Protein AF-A0A0F9CDA1-F1 (afdb_monomer)

Nearest PDB structures (foldseek):
  5jca-assembly1_L  TM=2.915E-01  e=9.516E-07  Pyrococcus furiosus
  4ylf-assembly1_B  TM=3.121E-01  e=6.272E-06  Thermotoga maritima MSB8
  6s6s-assembly1_F  TM=2.976E-01  e=9.499E-05  Azospirillum brasilense
  1vcn-assembly1_A  TM=3.111E-01  e=2.720E-02  Thermus thermophilus
  7yy0-assembly1_C  TM=2.477E-01  e=1.947E+00  Mycobacteroides abscessus

Organism: NCBI:txid412755

Structure (mmCIF, N/CA/C/O backbone):
data_AF-A0A0F9CDA1-F1
#
_entry.id   AF-A0A0F9CDA1-F1
#
loop_
_atom_site.group_PDB
_atom_site.id
_atom_site.type_symbol
_atom_site.label_atom_id
_atom_site.label_alt_id
_atom_site.label_comp_id
_atom_site.label_asym_id
_atom_site.label_entity_id
_atom_site.label_seq_id
_atom_site.pdbx_PDB_ins_code
_atom_site.Cartn_x
_atom_site.Cartn_y
_atom_site.Cartn_z
_atom_site.occupancy
_atom_site.B_iso_or_equiv
_atom_site.auth_seq_id
_atom_site.auth_comp_id
_atom_site.auth_asym_id
_atom_site.auth_atom_id
_atom_site.pdbx_PDB_model_num
ATOM 1 N N . GLY A 1 1 ? 13.266 -6.420 -41.574 1.00 33.16 1 GLY A N 1
ATOM 2 C CA . GLY A 1 1 ? 14.657 -6.077 -41.917 1.00 33.16 1 GLY A CA 1
ATOM 3 C C . GLY A 1 1 ? 14.893 -4.620 -41.593 1.00 33.16 1 GLY A C 1
ATOM 4 O O . GLY A 1 1 ? 14.041 -3.805 -41.916 1.00 33.16 1 GLY A O 1
ATOM 5 N N . TYR A 1 2 ? 15.987 -4.328 -40.893 1.00 44.19 2 TYR A N 1
ATOM 6 C CA . TYR A 1 2 ? 16.403 -2.992 -40.467 1.00 44.19 2 TYR A CA 1
ATOM 7 C C . TYR A 1 2 ? 17.194 -2.333 -41.605 1.00 44.19 2 TYR A C 1
ATOM 9 O O . TYR A 1 2 ? 18.267 -2.819 -41.947 1.00 44.19 2 TYR A O 1
ATOM 17 N N . THR A 1 3 ? 16.694 -1.250 -42.197 1.00 41.91 3 THR A N 1
ATOM 18 C CA . THR A 1 3 ? 17.468 -0.423 -43.139 1.00 41.91 3 THR A CA 1
ATOM 19 C C . THR A 1 3 ? 17.276 1.051 -42.807 1.00 41.91 3 THR A C 1
ATOM 21 O O . THR A 1 3 ? 16.200 1.461 -42.377 1.00 41.91 3 THR A O 1
ATOM 24 N N . ALA A 1 4 ? 18.318 1.860 -43.019 1.00 46.91 4 ALA A N 1
ATOM 25 C CA . ALA A 1 4 ? 18.299 3.307 -42.779 1.00 46.91 4 ALA A CA 1
ATOM 26 C C . ALA A 1 4 ? 17.269 4.066 -43.645 1.00 46.91 4 ALA A C 1
ATOM 28 O O . ALA A 1 4 ? 16.952 5.216 -43.357 1.00 46.91 4 ALA A O 1
ATOM 29 N N . SER A 1 5 ? 16.742 3.422 -44.694 1.00 48.84 5 SER A N 1
ATOM 30 C CA . SER A 1 5 ? 15.744 3.968 -45.616 1.00 48.84 5 SER A CA 1
ATOM 31 C C . SER A 1 5 ? 14.290 3.709 -45.202 1.00 48.84 5 SER A C 1
ATOM 33 O O . SER A 1 5 ? 13.392 4.363 -45.729 1.00 48.84 5 SER A O 1
ATOM 35 N N . ALA A 1 6 ? 14.028 2.791 -44.264 1.00 57.06 6 ALA A N 1
ATOM 36 C CA . ALA A 1 6 ? 12.688 2.565 -43.730 1.00 57.06 6 ALA A CA 1
ATOM 37 C C . ALA A 1 6 ? 12.462 3.477 -42.515 1.00 57.06 6 ALA A C 1
ATOM 39 O O . ALA A 1 6 ? 13.210 3.430 -41.538 1.00 57.06 6 ALA A O 1
ATOM 40 N N . GLY A 1 7 ? 11.429 4.323 -42.563 1.00 64.00 7 GLY A N 1
ATOM 41 C CA . GLY A 1 7 ? 11.065 5.179 -41.432 1.00 64.00 7 GLY A CA 1
ATOM 42 C C . GLY A 1 7 ? 10.841 4.362 -40.151 1.00 64.00 7 GLY A C 1
ATOM 43 O O . GLY A 1 7 ? 10.319 3.248 -40.192 1.00 64.00 7 GLY A O 1
ATOM 44 N N . SER A 1 8 ? 11.239 4.903 -38.997 1.00 73.75 8 SER A N 1
ATOM 45 C CA . SER A 1 8 ? 11.035 4.232 -37.708 1.00 73.75 8 SER A CA 1
ATOM 46 C C . SER A 1 8 ? 9.539 4.022 -37.432 1.00 73.75 8 SER A C 1
ATOM 48 O O . SER A 1 8 ? 8.748 4.958 -37.555 1.00 73.75 8 SER A O 1
ATOM 50 N N . THR A 1 9 ? 9.149 2.812 -37.025 1.00 84.50 9 THR A N 1
ATOM 51 C CA . THR A 1 9 ? 7.767 2.480 -36.632 1.00 84.50 9 THR A CA 1
ATOM 52 C C . THR A 1 9 ? 7.665 2.251 -35.119 1.00 84.50 9 THR A C 1
ATOM 54 O O . THR A 1 9 ? 8.679 1.936 -34.488 1.00 84.50 9 THR A O 1
ATOM 57 N N . PRO A 1 10 ? 6.465 2.364 -34.514 1.00 86.94 10 PRO A N 1
ATOM 58 C CA . PRO A 1 10 ? 6.259 2.055 -33.097 1.00 86.94 10 PRO A CA 1
ATOM 59 C C . PRO A 1 10 ? 6.749 0.659 -32.692 1.00 86.94 10 PRO A C 1
ATOM 61 O O . PRO A 1 10 ? 7.450 0.548 -31.692 1.00 86.94 10 PRO A O 1
ATOM 64 N N . ASN A 1 11 ? 6.494 -0.368 -33.513 1.00 85.44 11 ASN A N 1
ATOM 65 C CA . ASN A 1 11 ? 6.950 -1.747 -33.268 1.00 85.44 11 ASN A CA 1
ATOM 66 C C . ASN A 1 11 ? 8.482 -1.843 -33.187 1.00 85.44 11 ASN A C 1
ATOM 68 O O . ASN A 1 11 ? 9.038 -2.504 -32.309 1.00 85.44 11 ASN A O 1
ATOM 72 N N . MET A 1 12 ? 9.184 -1.161 -34.098 1.00 84.88 12 MET A N 1
ATOM 73 C CA . MET A 1 12 ? 10.650 -1.164 -34.109 1.00 84.88 12 MET A CA 1
ATOM 74 C C . MET A 1 12 ? 11.224 -0.343 -32.951 1.00 84.88 12 MET A C 1
ATOM 76 O O . MET A 1 12 ? 12.244 -0.723 -32.378 1.00 84.88 12 MET A O 1
ATOM 80 N N . ALA A 1 13 ? 10.557 0.751 -32.574 1.00 89.12 13 ALA A N 1
ATOM 81 C CA . ALA A 1 13 ? 10.950 1.561 -31.429 1.00 89.12 13 ALA A CA 1
ATOM 82 C C . ALA A 1 13 ? 10.825 0.783 -30.112 1.00 89.12 13 ALA A C 1
ATOM 84 O O . ALA A 1 13 ? 11.759 0.812 -29.314 1.00 89.12 13 ALA A O 1
ATOM 85 N N . THR A 1 14 ? 9.735 0.035 -29.900 1.00 91.25 14 THR A N 1
ATOM 86 C CA . THR A 1 14 ? 9.563 -0.797 -28.697 1.00 91.25 14 THR A CA 1
ATOM 87 C C . THR A 1 14 ? 10.606 -1.912 -28.608 1.00 91.25 14 THR A C 1
ATOM 89 O O . THR A 1 14 ? 11.175 -2.138 -27.543 1.00 91.25 14 THR A O 1
ATOM 92 N N . ALA A 1 15 ? 10.938 -2.566 -29.728 1.00 88.06 15 ALA A N 1
ATOM 93 C CA . ALA A 1 15 ? 11.994 -3.581 -29.758 1.00 88.06 15 ALA A CA 1
ATOM 94 C C . ALA A 1 15 ? 13.386 -2.984 -29.464 1.00 88.06 15 ALA A C 1
ATOM 96 O O . ALA A 1 15 ? 14.161 -3.544 -28.684 1.00 88.06 15 ALA A O 1
ATOM 97 N N . GLY A 1 16 ? 13.694 -1.822 -30.052 1.00 91.56 16 GLY A N 1
ATOM 98 C CA . GLY A 1 16 ? 14.939 -1.097 -29.792 1.00 91.56 16 GLY A CA 1
ATOM 99 C C . GLY A 1 16 ? 15.058 -0.641 -28.336 1.00 91.56 16 GLY A C 1
ATOM 100 O O . GLY A 1 16 ? 16.105 -0.819 -27.722 1.00 91.56 16 GLY A O 1
ATOM 101 N N . LEU A 1 17 ? 13.975 -0.125 -27.751 1.00 93.69 17 LEU A N 1
ATOM 102 C CA . LEU A 1 17 ? 13.927 0.281 -26.345 1.00 93.69 17 LEU A CA 1
ATOM 103 C C . LEU A 1 17 ? 14.134 -0.897 -25.394 1.00 93.69 17 LEU A C 1
ATOM 105 O O . LEU A 1 17 ? 14.970 -0.803 -24.498 1.00 93.69 17 LEU A O 1
ATOM 109 N N . ALA A 1 18 ? 13.432 -2.013 -25.609 1.00 91.44 18 ALA A N 1
ATOM 110 C CA . ALA A 1 18 ? 13.634 -3.229 -24.823 1.00 91.44 18 ALA A CA 1
ATOM 111 C C . ALA A 1 18 ? 15.099 -3.700 -24.891 1.00 91.44 18 ALA A C 1
ATOM 113 O O . ALA A 1 18 ? 15.697 -4.017 -23.863 1.00 91.44 18 ALA A O 1
ATOM 114 N N . SER A 1 19 ? 15.708 -3.650 -26.080 1.00 92.31 19 SER A N 1
ATOM 115 C CA . SER A 1 19 ? 17.124 -3.989 -26.273 1.00 92.31 19 SER A CA 1
ATOM 116 C C . SER A 1 19 ? 18.056 -3.039 -25.516 1.00 92.31 19 SER A C 1
ATOM 118 O O . SER A 1 19 ? 18.993 -3.492 -24.868 1.00 92.31 19 SER A O 1
ATOM 120 N N . LEU A 1 20 ? 17.791 -1.728 -25.530 1.00 94.81 20 LEU A N 1
ATOM 121 C CA . LEU A 1 20 ? 18.588 -0.750 -24.784 1.00 94.81 20 LEU A CA 1
ATOM 122 C C . LEU A 1 20 ? 18.490 -0.947 -23.266 1.00 94.81 20 LEU A C 1
ATOM 124 O O . LEU A 1 20 ? 19.499 -0.802 -22.581 1.00 94.81 20 LEU A O 1
ATOM 128 N N . PHE A 1 21 ? 17.318 -1.313 -22.735 1.00 94.56 21 PHE A N 1
ATOM 129 C CA . PHE A 1 21 ? 17.188 -1.678 -21.320 1.00 94.56 21 PHE A CA 1
ATOM 130 C C . PHE A 1 21 ? 18.004 -2.929 -20.978 1.00 94.56 21 PHE A C 1
ATOM 132 O O . PHE A 1 21 ? 18.680 -2.941 -19.954 1.00 94.56 21 PHE A O 1
ATOM 139 N N . LEU A 1 22 ? 17.998 -3.949 -21.841 1.00 91.38 22 LEU A N 1
ATOM 140 C CA . LEU A 1 22 ? 18.819 -5.151 -21.654 1.00 91.38 22 LEU A CA 1
ATOM 141 C C . LEU A 1 22 ? 20.319 -4.841 -21.704 1.00 91.38 22 LEU A C 1
ATOM 143 O O . LEU A 1 22 ? 21.075 -5.341 -20.872 1.00 91.38 22 LEU A O 1
ATOM 147 N N . VAL A 1 23 ? 20.751 -3.995 -22.645 1.00 91.56 23 VAL A N 1
ATOM 148 C CA . VAL A 1 23 ? 22.141 -3.518 -22.730 1.00 91.56 23 VAL A CA 1
ATOM 149 C C . VAL A 1 23 ? 22.513 -2.763 -21.459 1.00 91.56 23 VAL A C 1
ATOM 151 O O . VAL A 1 23 ? 23.553 -3.046 -20.869 1.00 91.56 23 VAL A O 1
ATOM 154 N N . PHE A 1 24 ? 21.653 -1.857 -20.989 1.00 94.69 24 PHE A N 1
ATOM 155 C CA . PHE A 1 24 ? 21.899 -1.128 -19.750 1.00 94.69 24 PHE A CA 1
ATOM 156 C C . PHE A 1 24 ? 22.037 -2.078 -18.554 1.00 94.69 24 PHE A C 1
ATOM 158 O O . PHE A 1 24 ? 23.014 -1.991 -17.814 1.00 94.69 24 PHE A O 1
ATOM 165 N N . ASP A 1 25 ? 21.101 -3.016 -18.395 1.00 91.56 25 ASP A N 1
ATOM 166 C CA . ASP A 1 25 ? 21.119 -3.998 -17.306 1.00 91.56 25 ASP A CA 1
ATOM 167 C C . ASP A 1 25 ? 22.386 -4.874 -17.366 1.00 91.56 25 ASP A C 1
ATOM 169 O O . ASP A 1 25 ? 22.995 -5.152 -16.336 1.00 91.56 25 ASP A O 1
ATOM 173 N N . SER A 1 26 ? 22.842 -5.249 -18.566 1.00 89.94 26 SER A N 1
ATOM 174 C CA . SER A 1 26 ? 24.009 -6.125 -18.752 1.00 89.94 26 SER A CA 1
ATOM 175 C C . SER A 1 26 ? 25.349 -5.418 -18.517 1.00 89.94 26 SER A C 1
ATOM 177 O O . SER A 1 26 ? 26.245 -5.990 -17.895 1.00 89.94 26 SER A O 1
ATOM 179 N N . TYR A 1 27 ? 25.504 -4.182 -19.006 1.00 90.50 27 TYR A N 1
ATOM 180 C CA . TYR A 1 27 ? 26.777 -3.446 -18.963 1.00 90.50 27 TYR A CA 1
ATOM 181 C C . TYR A 1 27 ? 26.904 -2.509 -17.758 1.00 90.50 27 TYR A C 1
ATOM 183 O O . TYR A 1 27 ? 28.008 -2.297 -17.260 1.00 90.50 27 TYR A O 1
ATOM 191 N N . HIS A 1 28 ? 25.792 -1.960 -17.268 1.00 91.69 28 HIS A N 1
ATOM 192 C CA . HIS A 1 28 ? 25.774 -0.972 -16.184 1.00 91.69 28 HIS A CA 1
ATOM 193 C C . HIS A 1 28 ? 25.070 -1.477 -14.918 1.00 91.69 28 HIS A C 1
ATOM 195 O O . HIS A 1 28 ? 25.101 -0.806 -13.888 1.00 91.69 28 HIS A O 1
ATOM 201 N N . GLY A 1 29 ? 24.513 -2.692 -14.942 1.00 85.88 29 GLY A N 1
ATOM 202 C CA . GLY A 1 29 ? 23.940 -3.361 -13.772 1.00 85.88 29 GLY A CA 1
ATOM 203 C C . GLY A 1 29 ? 24.966 -3.881 -12.760 1.00 85.88 29 GLY A C 1
ATOM 204 O O . GLY A 1 29 ? 24.578 -4.557 -11.825 1.00 85.88 29 GLY A O 1
ATOM 205 N N . LYS A 1 30 ? 26.267 -3.598 -12.920 1.00 89.00 30 LYS A N 1
ATOM 206 C CA . LYS A 1 30 ? 27.320 -3.897 -11.920 1.00 89.00 30 LYS A CA 1
ATOM 207 C C . LYS A 1 30 ? 27.818 -2.654 -11.178 1.00 89.00 30 LYS A C 1
ATOM 209 O O . LYS A 1 30 ? 28.741 -2.737 -10.372 1.00 89.00 30 LYS A O 1
ATOM 214 N N . THR A 1 31 ? 27.221 -1.501 -11.459 1.00 93.69 31 THR A N 1
ATOM 215 C CA . THR A 1 31 ? 27.533 -0.217 -10.832 1.00 93.69 31 THR A CA 1
ATOM 216 C C . THR A 1 31 ? 26.305 0.262 -10.075 1.00 93.69 31 THR A C 1
ATOM 218 O O . THR A 1 31 ? 25.185 0.038 -10.520 1.00 93.69 31 THR A O 1
ATOM 221 N N . SER A 1 32 ? 26.507 0.944 -8.952 1.00 96.19 32 SER A N 1
ATOM 222 C CA . SER A 1 32 ? 25.470 1.702 -8.254 1.00 96.19 32 SER A CA 1
ATOM 223 C C . SER A 1 32 ? 25.913 3.146 -8.075 1.00 96.19 32 SER A C 1
ATOM 225 O O . SER A 1 32 ? 27.103 3.455 -8.171 1.00 96.19 32 SER A O 1
ATOM 227 N N . TYR A 1 33 ? 24.973 4.026 -7.742 1.00 96.81 33 TYR A N 1
ATOM 228 C CA . TYR A 1 33 ? 25.327 5.338 -7.219 1.00 96.81 33 TYR A CA 1
ATOM 229 C C . TYR A 1 33 ? 26.223 5.198 -5.978 1.00 96.81 33 TYR A C 1
ATOM 231 O O . TYR A 1 33 ? 26.053 4.269 -5.178 1.00 96.81 33 TYR A O 1
ATOM 239 N N . ARG A 1 34 ? 27.159 6.132 -5.824 1.00 96.75 34 ARG A N 1
ATOM 240 C CA . ARG A 1 34 ? 27.966 6.346 -4.623 1.00 96.75 34 ARG A CA 1
ATOM 241 C C . ARG A 1 34 ? 28.152 7.841 -4.413 1.00 96.75 34 ARG A C 1
ATOM 243 O O . ARG A 1 34 ? 28.199 8.592 -5.386 1.00 96.75 34 ARG A O 1
ATOM 250 N N . ALA A 1 35 ? 28.278 8.281 -3.167 1.00 94.81 35 ALA A N 1
ATOM 251 C CA . ALA A 1 35 ? 28.477 9.693 -2.851 1.00 94.81 35 ALA A CA 1
ATOM 252 C C . ALA A 1 35 ? 29.807 10.242 -3.403 1.00 94.81 35 ALA A C 1
ATOM 254 O O . ALA A 1 35 ? 29.880 11.417 -3.762 1.00 94.81 35 ALA A O 1
ATOM 255 N N . ASP A 1 36 ? 30.835 9.395 -3.507 1.00 95.06 36 ASP A N 1
ATOM 256 C CA . ASP A 1 36 ? 32.132 9.719 -4.116 1.00 95.06 36 ASP A CA 1
ATOM 257 C C . ASP A 1 36 ? 32.114 9.675 -5.658 1.00 95.06 36 ASP A C 1
ATOM 259 O O . ASP A 1 36 ? 32.960 10.289 -6.306 1.00 95.06 36 ASP A O 1
ATOM 263 N N . ASN A 1 37 ? 31.104 9.033 -6.253 1.00 93.44 37 ASN A N 1
ATOM 264 C CA . ASN A 1 37 ? 30.836 9.024 -7.687 1.00 93.44 37 ASN A CA 1
ATOM 265 C C . ASN A 1 37 ? 29.373 9.405 -7.990 1.00 93.44 37 ASN A C 1
ATOM 267 O O . ASN A 1 37 ? 28.585 8.591 -8.491 1.00 93.44 37 ASN A O 1
ATOM 271 N N . PRO A 1 38 ? 28.982 10.671 -7.750 1.00 90.25 38 PRO A N 1
ATOM 272 C CA . PRO A 1 38 ? 27.595 11.102 -7.901 1.00 90.25 38 PRO A CA 1
ATOM 273 C C . PRO A 1 38 ? 27.141 11.174 -9.365 1.00 90.25 38 PRO A C 1
ATOM 275 O O . PRO A 1 38 ? 25.974 11.443 -9.646 1.00 90.25 38 PRO A O 1
ATOM 278 N N . ARG A 1 39 ? 28.061 10.964 -10.317 1.00 89.56 39 ARG A N 1
ATOM 279 C CA . ARG A 1 39 ? 27.800 11.024 -11.759 1.00 89.56 39 ARG A CA 1
ATOM 280 C C . ARG A 1 39 ? 27.731 9.653 -12.435 1.00 89.56 39 ARG A C 1
ATOM 282 O O . ARG A 1 39 ? 27.678 9.608 -13.665 1.00 89.56 39 ARG A O 1
ATOM 289 N N . ALA A 1 40 ? 27.667 8.571 -11.650 1.00 89.69 40 ALA A N 1
ATOM 290 C CA . ALA A 1 40 ? 27.665 7.180 -12.117 1.00 89.69 40 ALA A CA 1
ATOM 291 C C . ALA A 1 40 ? 26.710 6.904 -13.296 1.00 89.69 40 ALA A C 1
ATOM 293 O O . ALA A 1 40 ? 27.055 6.146 -14.197 1.00 89.69 40 ALA A O 1
ATOM 294 N N . PHE A 1 41 ? 25.541 7.557 -13.327 1.00 94.12 41 PHE A N 1
ATOM 295 C CA . PHE A 1 41 ? 24.542 7.399 -14.396 1.00 94.12 41 PHE A CA 1
ATOM 296 C C . PHE A 1 41 ? 24.189 8.700 -15.128 1.00 94.12 41 PHE A C 1
ATOM 298 O O . PHE A 1 41 ? 23.260 8.727 -15.931 1.00 94.12 41 PHE A O 1
ATOM 305 N N . THR A 1 42 ? 24.904 9.794 -14.855 1.00 91.69 42 THR A N 1
ATOM 306 C CA . THR A 1 42 ? 24.665 11.104 -15.492 1.00 91.69 42 THR A CA 1
ATOM 307 C C . THR A 1 42 ? 25.817 11.565 -16.377 1.00 91.69 42 THR A C 1
ATOM 309 O O . THR A 1 42 ? 25.685 12.569 -17.073 1.00 91.69 42 THR A O 1
ATOM 312 N N . THR A 1 43 ? 26.917 10.808 -16.422 1.00 90.88 43 THR A N 1
ATOM 313 C CA . THR A 1 43 ? 28.014 10.988 -17.384 1.00 90.88 43 THR A CA 1
ATOM 314 C C . THR A 1 43 ? 28.464 9.655 -17.993 1.00 90.88 43 THR A C 1
ATOM 316 O O . THR A 1 43 ? 28.055 8.592 -17.528 1.00 90.88 43 THR A O 1
ATOM 319 N N . GLY A 1 44 ? 29.290 9.715 -19.043 1.00 92.62 44 GLY A N 1
ATOM 320 C CA . GLY A 1 44 ? 29.859 8.534 -19.702 1.00 92.62 44 GLY A CA 1
ATOM 321 C C . GLY A 1 44 ? 28.831 7.663 -20.429 1.00 92.62 44 GLY A C 1
ATOM 322 O O . GLY A 1 44 ? 27.726 8.109 -20.752 1.00 92.62 44 GLY A O 1
ATOM 323 N N . ASP A 1 45 ? 29.204 6.407 -20.674 1.00 92.44 45 ASP A N 1
ATOM 324 C CA . ASP A 1 45 ? 28.425 5.467 -21.491 1.00 92.44 45 ASP A CA 1
ATOM 325 C C . ASP A 1 45 ? 27.043 5.176 -20.900 1.00 92.44 45 ASP A C 1
ATOM 327 O O . ASP A 1 45 ? 26.045 5.186 -21.621 1.00 92.44 45 ASP A O 1
ATOM 331 N N . ALA A 1 46 ? 26.948 5.024 -19.574 1.00 93.00 46 ALA A N 1
ATOM 332 C CA . ALA A 1 46 ? 25.672 4.786 -18.904 1.00 93.00 46 ALA A CA 1
ATOM 333 C C . ALA A 1 46 ? 24.676 5.930 -19.156 1.00 93.00 46 ALA A C 1
ATOM 335 O O . ALA A 1 46 ? 23.507 5.693 -19.473 1.00 93.00 46 ALA A O 1
ATOM 336 N N . ALA A 1 47 ? 25.147 7.178 -19.087 1.00 93.69 47 ALA A N 1
ATOM 337 C CA . ALA A 1 47 ? 24.325 8.341 -19.395 1.00 93.69 47 ALA A CA 1
ATOM 338 C C . ALA A 1 47 ? 23.962 8.424 -20.883 1.00 93.69 47 ALA A C 1
ATOM 340 O O . ALA A 1 47 ? 22.844 8.825 -21.213 1.00 93.69 47 ALA A O 1
ATOM 341 N N . ALA A 1 48 ? 24.859 8.015 -21.787 1.00 93.88 48 ALA A N 1
ATOM 342 C CA . ALA A 1 48 ? 24.575 7.957 -23.220 1.00 93.88 48 ALA A CA 1
ATOM 343 C C . ALA A 1 48 ? 23.469 6.934 -23.543 1.00 93.88 48 ALA A C 1
ATOM 345 O O . ALA A 1 48 ? 22.550 7.233 -24.318 1.00 93.88 48 ALA A O 1
ATOM 346 N N . VAL A 1 49 ? 23.493 5.763 -22.897 1.00 94.88 49 VAL A N 1
ATOM 347 C CA . VAL A 1 49 ? 22.441 4.743 -23.028 1.00 94.88 49 VAL A CA 1
ATOM 348 C C . VAL A 1 49 ? 21.116 5.255 -22.458 1.00 94.88 49 VAL A C 1
ATOM 350 O O . VAL A 1 49 ? 20.103 5.205 -23.156 1.00 94.88 49 VAL A O 1
ATOM 353 N N . LEU A 1 50 ? 21.102 5.829 -21.248 1.00 93.81 50 LEU A N 1
ATOM 354 C CA . LEU A 1 50 ? 19.882 6.400 -20.651 1.00 93.81 50 LEU A CA 1
ATOM 355 C C . LEU A 1 50 ? 19.306 7.554 -21.479 1.00 93.81 50 LEU A C 1
ATOM 357 O O . LEU A 1 50 ? 18.091 7.648 -21.646 1.00 93.81 50 LEU A O 1
ATOM 361 N N . THR A 1 51 ? 20.163 8.398 -22.054 1.00 94.19 51 THR A N 1
ATOM 362 C CA . THR A 1 51 ? 19.750 9.467 -22.976 1.00 94.19 51 THR A CA 1
ATOM 363 C C . THR A 1 51 ? 19.110 8.884 -24.235 1.00 94.19 51 THR A C 1
ATOM 365 O O . THR A 1 51 ? 18.091 9.389 -24.708 1.00 94.19 51 THR A O 1
ATOM 368 N N . SER A 1 52 ? 19.663 7.793 -24.769 1.00 94.56 52 SER A N 1
ATOM 369 C CA . SER A 1 52 ? 19.106 7.094 -25.932 1.00 94.56 52 SER A CA 1
ATOM 370 C C . SER A 1 52 ? 17.754 6.450 -25.618 1.00 94.56 52 SER A C 1
ATOM 372 O O . SER A 1 52 ? 16.816 6.591 -26.404 1.00 94.56 52 SER A O 1
ATOM 374 N N . ILE A 1 53 ? 17.618 5.829 -24.441 1.00 94.56 53 ILE A N 1
ATOM 375 C CA . ILE A 1 53 ? 16.340 5.321 -23.927 1.00 94.56 53 ILE A CA 1
ATOM 376 C C . ILE A 1 53 ? 15.329 6.464 -23.827 1.00 94.56 53 ILE A C 1
ATOM 378 O O . ILE A 1 53 ? 14.233 6.350 -24.367 1.00 94.56 53 ILE A O 1
ATOM 382 N N . GLN A 1 54 ? 15.690 7.588 -23.202 1.00 93.50 54 GLN A N 1
ATOM 383 C CA . GLN A 1 54 ? 14.787 8.731 -23.057 1.00 93.50 54 GLN A CA 1
ATOM 384 C C . GLN A 1 54 ? 14.332 9.268 -24.420 1.00 93.50 54 GLN A C 1
ATOM 386 O O . GLN A 1 54 ? 13.134 9.437 -24.633 1.00 93.50 54 GLN A O 1
ATOM 391 N N . ARG A 1 55 ? 15.253 9.441 -25.378 1.00 93.25 55 ARG A N 1
ATOM 392 C CA . ARG A 1 55 ? 14.920 9.847 -26.754 1.00 93.25 55 ARG A CA 1
ATOM 393 C C . ARG A 1 55 ? 13.962 8.868 -27.430 1.00 93.25 55 ARG A C 1
ATOM 395 O O . ARG A 1 55 ? 13.036 9.305 -28.110 1.00 93.25 55 ARG A O 1
ATOM 402 N N . GLY A 1 56 ? 14.176 7.565 -27.256 1.00 92.62 56 GLY A N 1
ATOM 403 C CA . GLY A 1 56 ? 13.287 6.532 -27.783 1.00 92.62 56 GLY A CA 1
ATOM 404 C C . GLY A 1 56 ? 11.902 6.572 -27.134 1.00 92.62 56 GLY A C 1
ATOM 405 O O . GLY A 1 56 ? 10.902 6.513 -27.843 1.00 92.62 56 GLY A O 1
ATOM 406 N N . MET A 1 57 ? 11.826 6.753 -25.812 1.00 92.56 57 MET A N 1
ATOM 407 C CA . MET A 1 57 ? 10.561 6.899 -25.083 1.00 92.56 57 MET A CA 1
ATOM 408 C C . MET A 1 57 ? 9.797 8.157 -25.518 1.00 92.56 57 MET A C 1
ATOM 410 O O . MET A 1 57 ? 8.585 8.093 -25.708 1.00 92.56 57 MET A O 1
ATOM 414 N N . ASP A 1 58 ? 10.488 9.281 -25.730 1.00 91.88 58 ASP A N 1
ATOM 415 C CA . ASP A 1 58 ? 9.882 10.531 -26.210 1.00 91.88 58 ASP A CA 1
ATOM 416 C C . ASP A 1 58 ? 9.395 10.407 -27.657 1.00 91.88 58 ASP A C 1
ATOM 418 O O . ASP A 1 58 ? 8.314 10.888 -28.005 1.00 91.88 58 ASP A O 1
ATOM 422 N N . TRP A 1 59 ? 10.182 9.744 -28.510 1.00 91.81 59 TRP A N 1
ATOM 423 C CA . TRP A 1 59 ? 9.789 9.414 -29.879 1.00 91.81 59 TRP A CA 1
ATOM 424 C C . TRP A 1 59 ? 8.528 8.551 -29.880 1.00 91.81 59 TRP A C 1
ATOM 426 O O . TRP A 1 59 ? 7.574 8.860 -30.596 1.00 91.81 59 TRP A O 1
ATOM 436 N N . LEU A 1 60 ? 8.508 7.510 -29.042 1.00 89.94 60 LEU A N 1
ATOM 437 C CA . LEU A 1 60 ? 7.393 6.582 -28.919 1.00 89.94 60 LEU A CA 1
ATOM 438 C C . LEU A 1 60 ? 6.152 7.297 -28.396 1.00 89.94 60 LEU A C 1
ATOM 440 O O . LEU A 1 60 ? 5.093 7.158 -28.991 1.00 89.94 60 LEU A O 1
ATOM 444 N N . GLY A 1 61 ? 6.281 8.139 -27.372 1.00 89.25 61 GLY A N 1
ATOM 445 C CA . GLY A 1 61 ? 5.164 8.912 -26.835 1.00 89.25 61 GLY A CA 1
ATOM 446 C C . GLY A 1 61 ? 4.516 9.862 -27.849 1.00 89.25 61 GLY A C 1
ATOM 447 O O . GLY A 1 61 ? 3.317 10.102 -27.781 1.00 89.25 61 GLY A O 1
ATOM 448 N N . LYS A 1 62 ? 5.277 10.370 -28.825 1.00 87.94 62 LYS A N 1
ATOM 449 C CA . LYS A 1 62 ? 4.749 11.235 -29.896 1.00 87.94 62 LYS A CA 1
ATOM 450 C C . LYS A 1 62 ? 4.122 10.463 -31.061 1.00 87.94 62 LYS A C 1
ATOM 452 O O . LYS A 1 62 ? 3.426 11.067 -31.871 1.00 87.94 62 LYS A O 1
ATOM 457 N N . ARG A 1 63 ? 4.419 9.166 -31.204 1.00 82.56 63 ARG A N 1
ATOM 458 C CA . ARG A 1 63 ? 4.139 8.382 -32.426 1.00 82.56 63 ARG A CA 1
ATOM 459 C C . ARG A 1 63 ? 3.437 7.046 -32.185 1.00 82.56 63 ARG A C 1
ATOM 461 O O . ARG A 1 63 ? 3.093 6.378 -33.153 1.00 82.56 63 ARG A O 1
ATOM 468 N N . SER A 1 64 ? 3.195 6.664 -30.934 1.00 70.50 64 SER A N 1
ATOM 469 C CA . SER A 1 64 ? 2.523 5.417 -30.551 1.00 70.50 64 SER A CA 1
ATOM 470 C C . SER A 1 64 ? 1.087 5.319 -31.073 1.00 70.50 64 SER A C 1
ATOM 472 O O . SER A 1 64 ? 0.595 4.211 -31.265 1.00 70.50 64 SER A O 1
ATOM 474 N N . GLY A 1 65 ? 0.428 6.447 -31.376 1.00 63.12 65 GLY A N 1
ATOM 475 C CA . GLY A 1 65 ? -0.918 6.461 -31.959 1.00 63.12 65 GLY A CA 1
ATOM 476 C C . GLY A 1 65 ? -1.931 5.653 -31.134 1.00 63.12 65 GLY A C 1
ATOM 477 O O . GLY A 1 65 ? -1.760 5.491 -29.929 1.00 63.12 65 GLY A O 1
ATOM 478 N N . ASN A 1 66 ? -3.002 5.176 -31.772 1.00 65.00 66 ASN A N 1
ATOM 479 C CA . ASN A 1 66 ? -3.888 4.123 -31.246 1.00 65.00 66 ASN A CA 1
ATOM 480 C C . ASN A 1 66 ? -3.555 2.806 -31.962 1.00 65.00 66 ASN A C 1
ATOM 482 O O . ASN A 1 66 ? -4.407 2.218 -32.627 1.00 65.00 66 ASN A O 1
ATOM 486 N N . VAL A 1 67 ? -2.282 2.404 -31.951 1.00 67.44 67 VAL A N 1
ATOM 487 C CA . VAL A 1 67 ? -1.879 1.157 -32.604 1.00 67.44 67 VAL A CA 1
ATOM 488 C C . VAL A 1 67 ? -2.357 -0.002 -31.735 1.00 67.44 67 VAL A C 1
ATOM 490 O O . VAL A 1 67 ? -1.807 -0.256 -30.672 1.00 67.44 67 VAL A O 1
ATOM 493 N N . ILE A 1 68 ? -3.403 -0.690 -32.187 1.00 72.12 68 ILE A N 1
ATOM 494 C CA . ILE A 1 68 ? -3.905 -1.918 -31.568 1.00 72.12 68 ILE A CA 1
ATOM 495 C C . ILE A 1 68 ? -3.544 -3.064 -32.517 1.00 72.12 68 ILE A C 1
ATOM 497 O O . ILE A 1 68 ? -4.287 -3.414 -33.431 1.00 72.12 68 ILE A O 1
ATOM 501 N N . ASP A 1 69 ? -2.324 -3.564 -32.353 1.00 83.25 69 ASP A N 1
ATOM 502 C CA . ASP A 1 69 ? -1.724 -4.656 -33.121 1.00 83.25 69 ASP A CA 1
ATOM 503 C C . ASP A 1 69 ? -1.045 -5.601 -32.126 1.00 83.25 69 ASP A C 1
ATOM 505 O O . ASP A 1 69 ? -0.270 -5.129 -31.297 1.00 83.25 69 ASP A O 1
ATOM 509 N N . GLY A 1 70 ? -1.311 -6.910 -32.179 1.00 82.69 70 GLY A N 1
ATOM 510 C CA . GLY A 1 70 ? -0.800 -7.865 -31.188 1.00 82.69 70 GLY A CA 1
ATOM 511 C C . GLY A 1 70 ? 0.724 -7.819 -31.028 1.00 82.69 70 GLY A C 1
ATOM 512 O O . GLY A 1 70 ? 1.233 -7.851 -29.909 1.00 82.69 70 GLY A O 1
ATOM 513 N N . TYR A 1 71 ? 1.468 -7.641 -32.126 1.00 86.81 71 TYR A N 1
ATOM 514 C CA . TYR A 1 71 ? 2.929 -7.508 -32.073 1.00 86.81 71 TYR A CA 1
ATOM 515 C C . TYR A 1 71 ? 3.389 -6.180 -31.451 1.00 86.81 71 TYR A C 1
ATOM 517 O O . TYR A 1 71 ? 4.347 -6.157 -30.675 1.00 86.81 71 TYR A O 1
ATOM 525 N N . TYR A 1 72 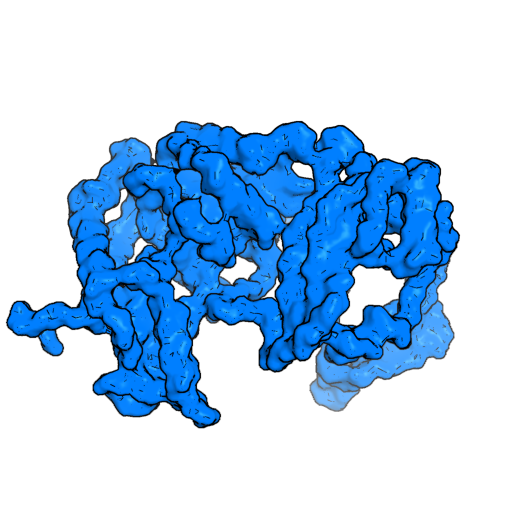? 2.692 -5.076 -31.736 1.00 89.31 72 TYR A N 1
ATOM 526 C CA . TYR A 1 72 ? 2.925 -3.804 -31.048 1.00 89.31 72 TYR A CA 1
ATOM 527 C C . TYR A 1 72 ? 2.658 -3.916 -29.547 1.00 89.31 72 TYR A C 1
ATOM 529 O O . TYR A 1 72 ? 3.482 -3.478 -28.749 1.00 89.31 72 TYR A O 1
ATOM 537 N N . LEU A 1 73 ? 1.522 -4.509 -29.169 1.00 91.31 73 LEU A N 1
ATOM 538 C CA . LEU A 1 73 ? 1.089 -4.663 -27.781 1.00 91.31 73 LEU A CA 1
ATOM 539 C C . LEU A 1 73 ? 2.095 -5.504 -26.983 1.00 91.31 73 LEU A C 1
ATOM 541 O O . LEU A 1 73 ? 2.535 -5.111 -25.906 1.00 91.31 73 LEU A O 1
ATOM 545 N N . TYR A 1 74 ? 2.580 -6.590 -27.578 1.00 90.94 74 TYR A N 1
ATOM 546 C CA . TYR A 1 74 ? 3.705 -7.362 -27.056 1.00 90.94 74 TYR A CA 1
ATOM 547 C C . TYR A 1 74 ? 4.984 -6.513 -26.865 1.00 90.94 74 TYR A C 1
ATOM 549 O O . TYR A 1 74 ? 5.716 -6.670 -25.886 1.00 90.94 74 TYR A O 1
ATOM 557 N N . GLY A 1 75 ? 5.285 -5.593 -27.784 1.00 91.75 75 GLY A N 1
ATOM 558 C CA . GLY A 1 75 ? 6.450 -4.708 -27.683 1.00 91.75 75 GLY A CA 1
ATOM 559 C C . GLY A 1 75 ? 6.305 -3.597 -26.633 1.00 91.75 75 GLY A C 1
ATOM 560 O O . GLY A 1 75 ? 7.248 -3.322 -25.878 1.00 91.75 75 GLY A O 1
ATOM 561 N N . ILE A 1 76 ? 5.145 -2.937 -26.585 1.00 92.75 76 ILE A N 1
ATOM 562 C CA . ILE A 1 76 ? 4.881 -1.834 -25.654 1.00 92.75 76 ILE A CA 1
ATOM 563 C C . ILE A 1 76 ? 4.807 -2.337 -2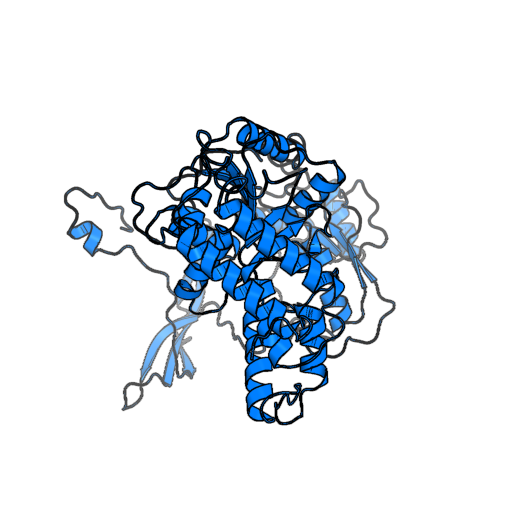4.214 1.00 92.75 76 ILE A C 1
ATOM 565 O O . ILE A 1 76 ? 5.301 -1.637 -23.337 1.00 92.75 76 ILE A O 1
ATOM 569 N N . GLU A 1 77 ? 4.312 -3.558 -23.979 1.00 94.12 77 GLU A N 1
ATOM 570 C CA . GLU A 1 77 ? 4.351 -4.214 -22.665 1.00 94.12 77 GLU A CA 1
ATOM 571 C C . GLU A 1 77 ? 5.779 -4.318 -22.135 1.00 94.12 77 GLU A C 1
ATOM 573 O O . GLU A 1 77 ? 6.076 -3.724 -21.101 1.00 94.12 77 GLU A O 1
ATOM 578 N N . ARG A 1 78 ? 6.705 -4.927 -22.887 1.00 93.00 78 ARG A N 1
ATOM 579 C CA . ARG A 1 78 ? 8.127 -5.006 -22.494 1.00 93.00 78 ARG A CA 1
ATOM 580 C C . ARG A 1 78 ? 8.729 -3.644 -22.204 1.00 93.00 78 ARG A C 1
ATOM 582 O O . ARG A 1 78 ? 9.496 -3.489 -21.260 1.00 93.00 78 ARG A O 1
ATOM 589 N N . THR A 1 79 ? 8.397 -2.654 -23.028 1.00 93.88 79 THR A N 1
ATOM 590 C CA . THR A 1 79 ? 8.894 -1.284 -22.866 1.00 93.88 79 THR A CA 1
ATOM 591 C C . THR A 1 79 ? 8.337 -0.646 -21.590 1.00 93.88 79 THR A C 1
ATOM 593 O O . THR A 1 79 ? 9.084 -0.037 -20.822 1.00 93.88 79 THR A O 1
ATOM 596 N N . GLY A 1 80 ? 7.038 -0.797 -21.337 1.00 93.88 80 GLY A N 1
ATOM 597 C CA . GLY A 1 80 ? 6.348 -0.300 -20.150 1.00 93.88 80 GLY A CA 1
ATOM 598 C C . GLY A 1 80 ? 6.852 -0.958 -18.868 1.00 93.88 80 GLY A C 1
ATOM 599 O O . GLY A 1 80 ? 7.241 -0.256 -17.938 1.00 93.88 80 GLY A O 1
ATOM 600 N N . VAL A 1 81 ? 6.945 -2.289 -18.853 1.00 93.69 81 VAL A N 1
ATOM 601 C CA . VAL A 1 81 ? 7.445 -3.093 -17.725 1.00 93.69 81 VAL A CA 1
ATOM 602 C C . VAL A 1 81 ? 8.922 -2.804 -17.451 1.00 93.69 81 VAL A C 1
ATOM 604 O O . VAL A 1 81 ? 9.306 -2.527 -16.314 1.00 93.69 81 VAL A O 1
ATOM 607 N N . ALA A 1 82 ? 9.768 -2.789 -18.488 1.00 93.88 82 ALA A N 1
ATOM 608 C CA . ALA A 1 82 ? 11.185 -2.485 -18.317 1.00 93.88 82 ALA A CA 1
ATOM 609 C C . ALA A 1 82 ? 11.406 -1.054 -17.825 1.00 93.88 82 ALA A C 1
ATOM 611 O O . ALA A 1 82 ? 12.269 -0.844 -16.979 1.00 93.88 82 ALA A O 1
ATOM 612 N N . SER A 1 83 ? 10.643 -0.076 -18.320 1.00 94.00 83 SER A N 1
ATOM 613 C CA . SER A 1 83 ? 10.792 1.327 -17.917 1.00 94.00 83 SER A CA 1
ATOM 614 C C . SER A 1 83 ? 10.115 1.674 -16.590 1.00 94.00 83 SER A C 1
ATOM 616 O O . SER A 1 83 ? 10.414 2.732 -16.035 1.00 94.00 83 SER A O 1
ATOM 618 N N . GLY A 1 84 ? 9.192 0.835 -16.111 1.00 94.44 84 GLY A N 1
ATOM 619 C CA . GLY A 1 84 ? 8.336 1.128 -14.962 1.00 94.44 84 GLY A CA 1
ATOM 620 C C . GLY A 1 84 ? 7.321 2.247 -15.222 1.00 94.44 84 GLY A C 1
ATOM 621 O O . GLY A 1 84 ? 6.700 2.739 -14.285 1.00 94.44 84 GLY A O 1
ATOM 622 N N . ARG A 1 85 ? 7.148 2.720 -16.463 1.00 92.38 85 ARG A N 1
ATOM 623 C CA . ARG A 1 85 ? 6.241 3.841 -16.749 1.00 92.38 85 ARG A CA 1
ATOM 624 C C . ARG A 1 85 ? 4.835 3.336 -17.023 1.00 92.38 85 ARG A C 1
ATOM 626 O O . ARG A 1 85 ? 4.629 2.617 -17.995 1.00 92.38 85 ARG A O 1
ATOM 633 N N . LYS A 1 86 ? 3.856 3.797 -16.242 1.00 91.19 86 LYS A N 1
ATOM 634 C CA . LYS A 1 86 ? 2.424 3.601 -16.533 1.00 91.19 86 LYS A CA 1
ATOM 635 C C . LYS A 1 86 ? 1.979 4.348 -17.792 1.00 91.19 86 LYS A C 1
ATOM 637 O O . LYS A 1 86 ? 1.228 3.810 -18.595 1.00 91.19 86 LYS A O 1
ATOM 642 N N . TYR A 1 87 ? 2.497 5.563 -17.994 1.00 91.25 87 TYR A N 1
ATOM 643 C CA . TYR A 1 87 ? 2.135 6.404 -19.133 1.00 91.25 87 TYR A CA 1
ATOM 644 C C . TYR A 1 87 ? 3.260 6.528 -20.157 1.00 91.25 87 TYR A C 1
ATOM 646 O O . TYR A 1 87 ? 4.398 6.864 -19.817 1.00 91.25 87 TYR A O 1
ATOM 654 N N . ILE A 1 88 ? 2.923 6.340 -21.434 1.00 90.12 88 ILE A N 1
ATOM 655 C CA . ILE A 1 88 ? 3.817 6.585 -22.572 1.00 90.12 88 ILE A CA 1
ATOM 656 C C . ILE A 1 88 ? 3.083 7.510 -23.543 1.00 90.12 88 ILE A C 1
ATOM 658 O O . ILE A 1 88 ? 2.043 7.154 -24.088 1.00 90.12 88 ILE A O 1
ATOM 662 N N . GLY A 1 89 ? 3.591 8.733 -23.727 1.00 86.31 89 GLY A N 1
ATOM 663 C CA . GLY A 1 89 ? 2.903 9.745 -24.544 1.00 86.31 89 GLY A CA 1
ATOM 664 C C . GLY A 1 89 ? 1.597 10.263 -23.936 1.00 86.31 89 GLY A C 1
ATOM 665 O O . GLY A 1 89 ? 0.694 10.643 -24.672 1.00 86.31 89 GLY A O 1
ATOM 666 N N . GLY A 1 90 ? 1.469 10.231 -22.605 1.00 87.12 90 GLY A N 1
ATOM 667 C CA . GLY A 1 90 ? 0.247 10.630 -21.895 1.00 87.12 90 GLY A CA 1
ATOM 668 C C . GLY A 1 90 ? -0.868 9.579 -21.901 1.00 87.12 90 GLY A C 1
ATOM 669 O O . GLY A 1 90 ? -1.941 9.846 -21.371 1.00 87.12 90 GLY A O 1
ATOM 670 N N . LYS A 1 91 ? -0.619 8.392 -22.466 1.00 88.31 91 LYS A N 1
ATOM 671 C CA . LYS A 1 91 ? -1.575 7.281 -22.517 1.00 88.31 91 LYS A CA 1
ATOM 672 C C . LYS A 1 91 ? -1.199 6.176 -21.551 1.00 88.31 91 LYS A C 1
ATOM 674 O O . LYS A 1 91 ? -0.019 5.829 -21.465 1.00 88.31 91 LYS A O 1
ATOM 679 N N . ASP A 1 92 ? -2.193 5.627 -20.861 1.00 91.12 92 ASP A N 1
ATOM 680 C CA . ASP A 1 92 ? -2.041 4.402 -20.079 1.00 91.12 92 ASP A CA 1
ATOM 681 C C . ASP A 1 92 ? -1.999 3.232 -21.067 1.00 91.12 92 ASP A C 1
ATOM 683 O O . ASP A 1 92 ? -3.027 2.742 -21.536 1.00 91.12 92 ASP A O 1
ATOM 687 N N . TRP A 1 93 ? -0.782 2.842 -21.449 1.00 91.50 93 TRP A N 1
ATOM 688 C CA . TRP A 1 93 ? -0.559 1.870 -22.520 1.00 91.50 93 TRP A CA 1
ATOM 689 C C . TRP A 1 93 ? -1.178 0.507 -22.205 1.00 91.50 93 TRP A C 1
ATOM 691 O O . TRP A 1 93 ? -1.563 -0.208 -23.130 1.00 91.50 93 TRP A O 1
ATOM 701 N N . PHE A 1 94 ? -1.278 0.147 -20.920 1.00 93.00 94 PHE A N 1
ATOM 702 C CA . PHE A 1 94 ? -1.876 -1.117 -20.523 1.00 93.00 94 PHE A CA 1
ATOM 703 C C . PHE A 1 94 ? -3.395 -1.024 -20.564 1.00 93.00 94 PHE A C 1
ATOM 705 O O . PHE A 1 94 ? -4.026 -1.887 -21.163 1.00 93.00 94 PHE A O 1
ATOM 712 N N . ARG A 1 95 ? -3.985 0.039 -20.002 1.00 91.75 95 ARG A N 1
ATOM 713 C CA . ARG A 1 95 ? -5.439 0.249 -20.039 1.00 91.75 95 ARG A CA 1
ATOM 714 C C . ARG A 1 95 ? -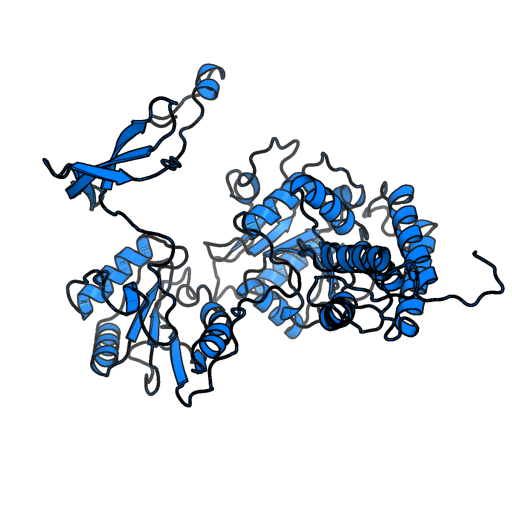5.981 0.304 -21.451 1.00 91.75 95 ARG A C 1
ATOM 716 O O . ARG A 1 95 ? -6.915 -0.426 -21.774 1.00 91.75 95 ARG A O 1
ATOM 723 N N . ASP A 1 96 ? -5.398 1.161 -22.277 1.00 90.25 96 ASP A N 1
ATOM 724 C CA . ASP A 1 96 ? -5.888 1.393 -23.631 1.00 90.25 96 ASP A CA 1
ATOM 725 C C . ASP A 1 96 ? -5.732 0.122 -24.479 1.00 90.25 96 ASP A C 1
ATOM 727 O O . ASP A 1 96 ? -6.646 -0.257 -25.213 1.00 90.25 96 ASP A O 1
ATOM 731 N N . GLY A 1 97 ? -4.603 -0.582 -24.325 1.00 91.50 97 GLY A N 1
ATOM 732 C CA . GLY A 1 97 ? -4.372 -1.863 -24.984 1.00 91.50 97 GLY A CA 1
ATOM 733 C C . GLY A 1 97 ? -5.324 -2.957 -24.495 1.00 91.50 97 GLY A C 1
ATOM 734 O O . GLY A 1 97 ? -5.921 -3.644 -25.317 1.00 91.50 97 GLY A O 1
ATOM 735 N N . ALA A 1 98 ? -5.524 -3.097 -23.181 1.00 92.38 98 ALA A N 1
ATOM 736 C CA . ALA A 1 98 ? -6.384 -4.126 -22.598 1.00 92.38 98 ALA A CA 1
ATOM 737 C C . ALA A 1 98 ? -7.845 -3.943 -23.014 1.00 92.38 98 ALA A C 1
ATOM 739 O O . ALA A 1 98 ? -8.477 -4.909 -23.427 1.00 92.38 98 ALA A O 1
ATOM 740 N N . LEU A 1 99 ? -8.363 -2.711 -23.001 1.00 90.44 99 LEU A N 1
ATOM 741 C CA . LEU A 1 99 ? -9.713 -2.419 -23.492 1.00 90.44 99 LEU A CA 1
ATOM 742 C C . LEU A 1 99 ? -9.871 -2.779 -24.975 1.00 90.44 99 LEU A C 1
ATOM 744 O O . LEU A 1 99 ? -10.881 -3.365 -25.360 1.00 90.44 99 LEU A O 1
ATOM 748 N N . GLY A 1 100 ? -8.865 -2.473 -25.801 1.00 88.62 100 GLY A N 1
ATOM 749 C CA . GLY A 1 100 ? -8.861 -2.839 -27.218 1.00 88.62 100 GLY A CA 1
ATOM 750 C C . GLY A 1 100 ? -8.825 -4.350 -27.458 1.00 88.62 100 GLY A C 1
ATOM 751 O O . GLY A 1 100 ? -9.538 -4.859 -28.319 1.00 88.62 100 GLY A O 1
ATOM 752 N N . VAL A 1 101 ? -8.012 -5.066 -26.682 1.00 91.06 101 VAL A N 1
ATOM 753 C CA . VAL A 1 101 ? -7.855 -6.523 -26.757 1.00 91.06 101 VAL A CA 1
ATOM 754 C C . VAL A 1 101 ? -9.119 -7.240 -26.290 1.00 91.06 101 VAL A C 1
ATOM 756 O O . VAL A 1 101 ? -9.643 -8.085 -27.014 1.00 91.06 101 VAL A O 1
ATOM 759 N N . LEU A 1 102 ? -9.635 -6.883 -25.112 1.00 89.44 102 LEU A N 1
ATOM 760 C CA . LEU A 1 102 ? -10.818 -7.510 -24.522 1.00 89.44 102 LEU A CA 1
ATOM 761 C C . LEU A 1 102 ? -12.081 -7.207 -25.334 1.00 89.44 102 LEU A C 1
ATOM 763 O O . LEU A 1 102 ? -12.892 -8.099 -25.553 1.00 89.44 102 LEU A O 1
ATOM 767 N N . GLY A 1 103 ? -12.214 -5.989 -25.870 1.00 89.50 103 GLY A N 1
ATOM 768 C CA . GLY A 1 103 ? -13.327 -5.633 -26.755 1.00 89.50 103 GLY A CA 1
ATOM 769 C C . GLY A 1 103 ? -13.347 -6.400 -28.084 1.00 89.50 103 GLY A C 1
ATOM 770 O O . GLY A 1 103 ? -14.382 -6.450 -28.744 1.00 89.50 103 GLY A O 1
ATOM 771 N N . ALA A 1 104 ? -12.225 -7.005 -28.480 1.00 89.38 104 ALA A N 1
ATOM 772 C CA . ALA A 1 104 ? -12.099 -7.801 -29.699 1.00 89.38 104 ALA A CA 1
ATOM 773 C C . ALA A 1 104 ? -12.079 -9.320 -29.444 1.00 89.38 104 ALA A C 1
ATOM 775 O O . ALA A 1 104 ? -11.955 -10.095 -30.400 1.00 89.38 104 ALA A O 1
ATOM 776 N N . GLN A 1 105 ? -12.177 -9.756 -28.182 1.00 91.94 105 GLN A N 1
ATOM 777 C CA . GLN A 1 105 ? -12.192 -11.172 -27.835 1.00 91.94 105 GLN A CA 1
ATOM 778 C C . GLN A 1 105 ? -13.463 -11.836 -28.376 1.00 91.94 105 GLN A C 1
ATOM 780 O O . GLN A 1 105 ? -14.581 -11.348 -28.208 1.00 91.94 105 GLN A O 1
ATOM 785 N N . ARG A 1 106 ? -13.290 -12.974 -29.047 1.00 92.44 106 ARG A N 1
ATOM 786 C CA . ARG A 1 106 ? -14.400 -13.783 -29.559 1.00 92.44 106 ARG A CA 1
ATOM 787 C C . ARG A 1 106 ? -14.968 -14.694 -28.460 1.00 92.44 106 ARG A C 1
ATOM 789 O O . ARG A 1 106 ? -14.234 -15.043 -27.539 1.00 92.44 106 ARG A O 1
ATOM 796 N N . PRO A 1 107 ? -16.214 -15.194 -28.595 1.00 92.88 107 PRO A N 1
ATOM 797 C CA . PRO A 1 107 ? -16.815 -16.114 -27.619 1.00 92.88 107 PRO A CA 1
ATOM 798 C C . PRO A 1 107 ? -16.020 -17.404 -27.366 1.00 92.88 107 PRO A C 1
ATOM 800 O O . PRO A 1 107 ? -16.144 -18.006 -26.309 1.00 92.88 107 PRO A O 1
ATOM 803 N N . ASN A 1 108 ? -15.186 -17.828 -28.319 1.00 90.38 108 ASN A N 1
ATOM 804 C CA . ASN A 1 108 ? -14.296 -18.982 -28.167 1.00 90.38 108 ASN A CA 1
ATOM 805 C C . ASN A 1 108 ? -12.950 -18.639 -27.492 1.00 90.38 108 ASN A C 1
ATOM 807 O O . ASN A 1 108 ? -12.025 -19.444 -27.540 1.00 90.38 108 ASN A O 1
ATOM 811 N N . GLY A 1 109 ? -12.806 -17.430 -26.944 1.00 89.19 109 GLY A N 1
ATOM 812 C CA . GLY A 1 109 ? -11.602 -16.943 -26.272 1.00 89.19 109 GLY A CA 1
ATOM 813 C C . GLY A 1 109 ? -10.514 -16.388 -27.197 1.00 89.19 109 GLY A C 1
ATOM 814 O O . GLY A 1 109 ? -9.592 -15.740 -26.705 1.00 89.19 109 GLY A O 1
ATOM 815 N N . ALA A 1 110 ? -10.610 -16.585 -28.517 1.00 90.69 110 ALA A N 1
ATOM 816 C CA . ALA A 1 110 ? -9.592 -16.125 -29.461 1.00 90.69 110 ALA A CA 1
ATOM 817 C C . ALA A 1 110 ? -9.533 -14.592 -29.550 1.00 90.69 110 ALA A C 1
ATOM 819 O O . ALA A 1 110 ? -10.566 -13.916 -29.583 1.00 90.69 110 ALA A O 1
ATOM 820 N N . ILE A 1 111 ? -8.316 -14.053 -29.682 1.00 90.94 111 ILE A N 1
ATOM 821 C CA . ILE A 1 111 ? -8.053 -12.613 -29.786 1.00 90.94 111 ILE A CA 1
ATOM 822 C C . ILE A 1 111 ? -7.242 -12.345 -31.065 1.00 90.94 111 ILE A C 1
ATOM 824 O O . ILE A 1 111 ? -6.021 -12.173 -31.022 1.00 90.94 111 ILE A O 1
ATOM 828 N N . PRO A 1 112 ? -7.893 -12.302 -32.242 1.00 84.25 112 PRO A N 1
ATOM 829 C CA . PRO A 1 112 ? -7.227 -12.185 -33.541 1.00 84.25 112 PRO A CA 1
ATOM 830 C C . PRO A 1 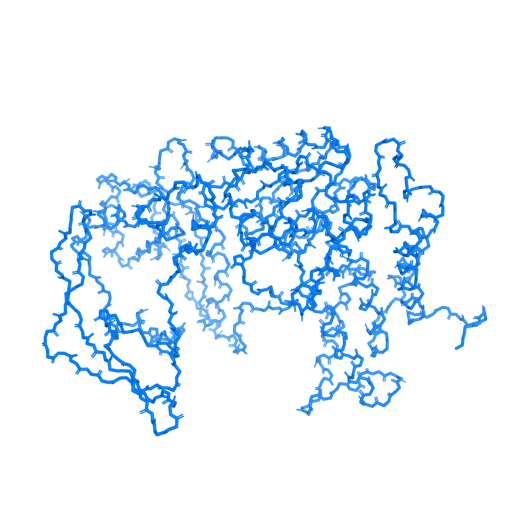112 ? -6.782 -10.741 -33.849 1.00 84.25 112 PRO A C 1
ATOM 832 O O . PRO A 1 112 ? -6.767 -10.322 -35.005 1.00 84.25 112 PRO A O 1
ATOM 835 N N . VAL A 1 113 ? -6.465 -9.956 -32.819 1.00 84.12 113 VAL A N 1
ATOM 836 C CA . VAL A 1 113 ? -6.020 -8.568 -32.941 1.00 84.12 113 VAL A CA 1
ATOM 837 C C . VAL A 1 113 ? -4.560 -8.559 -33.366 1.00 84.12 113 VAL A C 1
ATOM 839 O O . VAL A 1 113 ? -3.662 -8.794 -32.561 1.00 84.12 113 VAL A O 1
ATOM 842 N N . GLY A 1 114 ? -4.309 -8.268 -34.634 1.00 81.50 114 GLY A N 1
ATOM 843 C CA . GLY A 1 114 ? -2.958 -8.047 -35.125 1.00 81.50 114 GLY A CA 1
ATOM 844 C C . GLY A 1 114 ? -2.836 -8.164 -36.632 1.00 81.50 114 GLY A C 1
ATOM 845 O O . GLY A 1 114 ? -3.740 -8.621 -37.328 1.00 81.50 114 GLY A O 1
ATOM 846 N N . ARG A 1 115 ? -1.702 -7.688 -37.142 1.00 75.62 115 ARG A N 1
ATOM 847 C CA . ARG A 1 115 ? -1.364 -7.696 -38.572 1.00 75.62 115 ARG A CA 1
ATOM 848 C C . ARG A 1 115 ? -0.359 -8.788 -38.938 1.00 75.62 115 ARG A C 1
ATOM 850 O O . ARG A 1 115 ? -0.081 -8.969 -40.120 1.00 75.62 115 ARG A O 1
ATOM 857 N N . TYR A 1 116 ? 0.215 -9.471 -37.946 1.00 69.94 116 TYR A N 1
ATOM 858 C CA . TYR A 1 116 ? 1.322 -10.405 -38.124 1.00 69.94 116 TYR A CA 1
ATOM 859 C C . TYR A 1 116 ? 1.048 -11.751 -37.458 1.00 69.94 116 TYR A C 1
ATOM 861 O O . TYR A 1 116 ? 0.714 -11.805 -36.280 1.00 69.94 116 TYR A O 1
ATOM 869 N N . GLY A 1 117 ? 1.256 -12.841 -38.202 1.00 68.62 117 GLY A N 1
ATOM 870 C CA . GLY A 1 117 ? 0.901 -14.183 -37.748 1.00 68.62 117 GLY A CA 1
ATOM 871 C C . GLY A 1 117 ? -0.618 -14.376 -37.720 1.00 68.62 117 GLY A C 1
ATOM 872 O O . GLY A 1 117 ? -1.377 -13.426 -37.555 1.00 68.62 117 GLY A O 1
ATOM 873 N N . GLY A 1 118 ? -1.092 -15.596 -37.964 1.00 83.06 118 GLY A N 1
ATOM 874 C CA . GLY A 1 118 ? -2.528 -15.896 -37.979 1.00 83.06 118 GLY A CA 1
ATOM 875 C C . GLY A 1 118 ? -3.228 -15.655 -36.631 1.00 83.06 118 GLY A C 1
ATOM 876 O O . GLY A 1 118 ? -2.636 -15.161 -35.670 1.00 83.06 118 GLY A O 1
ATOM 877 N N . GLY A 1 119 ? -4.505 -16.039 -36.546 1.00 85.38 119 GLY A N 1
ATOM 878 C CA . GLY A 1 119 ? -5.330 -15.848 -35.343 1.00 85.38 119 GLY A CA 1
ATOM 879 C C . GLY A 1 119 ? -4.698 -16.394 -34.057 1.00 85.38 119 GLY A C 1
ATOM 880 O O . GLY A 1 119 ? -4.747 -15.717 -33.032 1.00 85.38 119 GLY A O 1
ATOM 881 N N . ASP A 1 120 ? -4.039 -17.550 -34.129 1.00 88.31 120 ASP A N 1
ATOM 882 C CA . ASP A 1 120 ? -3.407 -18.190 -32.968 1.00 88.31 120 ASP A CA 1
ATOM 883 C C . ASP A 1 120 ? -2.195 -17.398 -32.471 1.00 88.31 120 ASP A C 1
ATOM 885 O O . ASP A 1 120 ? -2.085 -17.109 -31.283 1.00 88.31 120 ASP A O 1
ATOM 889 N N . ILE A 1 121 ? -1.322 -16.957 -33.385 1.00 90.00 121 ILE A N 1
ATOM 890 C CA . ILE A 1 121 ? -0.145 -16.145 -33.041 1.00 90.00 121 ILE A CA 1
ATOM 891 C C . ILE A 1 121 ? -0.585 -14.830 -32.396 1.00 90.00 121 ILE A C 1
ATOM 893 O O . ILE A 1 121 ? -0.050 -14.446 -31.355 1.00 90.00 121 ILE A O 1
ATOM 897 N N . ASN A 1 122 ? -1.587 -14.160 -32.970 1.00 88.81 122 ASN A N 1
ATOM 898 C CA . ASN A 1 122 ? -2.127 -12.937 -32.381 1.00 88.81 122 ASN A CA 1
ATOM 899 C C . ASN A 1 122 ? -2.754 -13.206 -31.014 1.00 88.81 122 ASN A C 1
ATOM 901 O O . ASN A 1 122 ? -2.511 -12.446 -30.080 1.00 88.81 122 ASN A O 1
ATOM 905 N N . THR A 1 123 ? -3.489 -14.306 -30.853 1.00 91.94 123 THR A N 1
ATOM 906 C CA . THR A 1 123 ? -4.059 -14.680 -29.553 1.00 91.94 123 THR A CA 1
ATOM 907 C C . THR A 1 123 ? -2.955 -14.865 -28.511 1.00 91.94 123 THR A C 1
ATOM 909 O O . THR A 1 123 ? -3.048 -14.293 -27.425 1.00 91.94 123 THR A O 1
ATOM 912 N N . CYS A 1 124 ? -1.860 -15.550 -28.855 1.00 91.56 124 CYS A N 1
ATOM 913 C CA . CYS A 1 124 ? -0.698 -15.697 -27.980 1.00 91.56 124 CYS A CA 1
ATOM 914 C C . CYS A 1 124 ? -0.073 -14.343 -27.609 1.00 91.56 124 CYS A C 1
ATOM 916 O O . CYS A 1 124 ? 0.127 -14.067 -26.429 1.00 91.56 124 CYS A O 1
ATOM 918 N N . LEU A 1 125 ? 0.202 -13.469 -28.585 1.00 93.12 125 LEU A N 1
ATOM 919 C CA . LEU A 1 125 ? 0.819 -12.158 -28.332 1.00 93.12 125 LEU A CA 1
ATOM 920 C C . LEU A 1 125 ? -0.053 -11.264 -27.438 1.00 93.12 125 LEU A C 1
ATOM 922 O O . LEU A 1 125 ? 0.456 -10.653 -26.498 1.00 93.12 125 LEU A O 1
ATOM 926 N N . ASN A 1 126 ? -1.363 -11.228 -27.692 1.00 92.81 126 ASN A N 1
ATOM 927 C CA . ASN A 1 126 ? -2.313 -10.469 -26.879 1.00 92.81 126 ASN A CA 1
ATOM 928 C C . ASN A 1 126 ? -2.460 -11.059 -25.469 1.00 92.81 126 ASN A C 1
ATOM 930 O O . ASN A 1 126 ? -2.555 -10.308 -24.502 1.00 92.81 126 ASN A O 1
ATOM 934 N N . THR A 1 127 ? -2.408 -12.386 -25.328 1.00 92.38 127 THR A N 1
ATOM 935 C CA . THR A 1 127 ? -2.426 -13.045 -24.012 1.00 92.38 127 THR A CA 1
ATOM 936 C C . THR A 1 127 ? -1.181 -12.684 -23.204 1.00 92.38 127 THR A C 1
ATOM 938 O O . THR A 1 127 ? -1.298 -12.300 -22.044 1.00 92.38 127 THR A O 1
ATOM 941 N N . LEU A 1 128 ? 0.010 -12.718 -23.817 1.00 92.81 128 LEU A N 1
ATOM 942 C CA . LEU A 1 128 ? 1.253 -12.292 -23.159 1.00 92.81 128 LEU A CA 1
ATOM 943 C C . LEU A 1 128 ? 1.178 -10.821 -22.723 1.00 92.81 128 LEU A C 1
ATOM 945 O O . LEU A 1 128 ? 1.584 -10.491 -21.611 1.00 92.81 128 LEU A O 1
ATOM 949 N N . PHE A 1 129 ? 0.615 -9.952 -23.569 1.00 93.94 129 PHE A N 1
ATOM 950 C CA . PHE A 1 129 ? 0.368 -8.551 -23.228 1.00 93.94 129 PHE A CA 1
ATOM 951 C C . PHE A 1 129 ? -0.543 -8.403 -21.996 1.00 93.94 129 PHE A C 1
ATOM 953 O O . PHE A 1 129 ? -0.203 -7.647 -21.086 1.00 93.94 129 PHE A O 1
ATOM 960 N N . LEU A 1 130 ? -1.663 -9.134 -21.936 1.00 92.62 130 LEU A N 1
ATOM 961 C CA . LEU A 1 130 ? -2.589 -9.090 -20.798 1.00 92.62 130 LEU A CA 1
ATOM 962 C C . LEU A 1 130 ? -1.936 -9.605 -19.507 1.00 92.62 130 LEU A C 1
ATOM 964 O O . LEU A 1 130 ? -2.029 -8.942 -18.477 1.00 92.62 130 LEU A O 1
ATOM 968 N N . VAL A 1 131 ? -1.234 -10.741 -19.572 1.00 91.50 131 VAL A N 1
ATOM 969 C CA . VAL A 1 131 ? -0.604 -11.383 -18.406 1.00 91.50 131 VAL A CA 1
ATOM 970 C C . VAL A 1 131 ? 0.518 -10.521 -17.825 1.00 91.50 131 VAL A C 1
ATOM 972 O O . VAL A 1 131 ? 0.512 -10.226 -16.632 1.00 91.50 131 VAL A O 1
ATOM 975 N N . TYR A 1 132 ? 1.479 -10.088 -18.644 1.00 92.62 132 TYR A N 1
ATOM 976 C CA . TYR A 1 132 ? 2.645 -9.349 -18.142 1.00 92.62 132 TYR A CA 1
ATOM 977 C C . TYR A 1 132 ? 2.363 -7.863 -17.937 1.00 92.62 132 TYR A C 1
ATOM 979 O O . TYR A 1 132 ? 2.815 -7.265 -16.956 1.00 92.62 132 TYR A O 1
ATOM 987 N N . GLY A 1 133 ? 1.561 -7.261 -18.817 1.00 92.12 133 GLY A N 1
ATOM 988 C CA . GLY A 1 133 ? 1.150 -5.870 -18.670 1.00 92.12 133 GLY A CA 1
ATOM 989 C C . GLY A 1 133 ? 0.232 -5.654 -17.465 1.00 92.12 133 GLY A C 1
ATOM 990 O O . GLY A 1 133 ? 0.346 -4.619 -16.795 1.00 92.12 133 GLY A O 1
ATOM 991 N N . GLY A 1 134 ? -0.619 -6.646 -17.176 1.00 92.38 134 GLY A N 1
ATOM 992 C CA . GLY A 1 134 ? -1.599 -6.650 -16.089 1.00 92.38 134 GLY A CA 1
ATOM 993 C C . GLY A 1 134 ? -1.085 -7.175 -14.762 1.00 92.38 134 GLY A C 1
ATOM 994 O O . GLY A 1 134 ? -1.810 -7.107 -13.768 1.00 92.38 134 GLY A O 1
ATOM 995 N N . ALA A 1 135 ? 0.162 -7.647 -14.728 1.00 93.00 135 ALA A N 1
ATOM 996 C CA . ALA A 1 135 ? 0.776 -8.149 -13.515 1.00 93.00 135 ALA A CA 1
ATOM 997 C C . ALA A 1 135 ? 0.741 -7.092 -12.389 1.00 93.00 135 ALA A C 1
ATOM 999 O O . ALA A 1 135 ? 0.977 -5.901 -12.668 1.00 93.00 135 ALA A O 1
ATOM 1000 N N . PRO A 1 136 ? 0.466 -7.511 -11.136 1.00 93.00 136 PRO A N 1
ATOM 1001 C CA . PRO A 1 136 ? 0.374 -6.616 -9.989 1.00 93.00 136 PRO A CA 1
ATOM 1002 C C . PRO A 1 136 ? 1.632 -5.773 -9.789 1.00 93.00 136 PRO A C 1
ATOM 1004 O O . PRO A 1 136 ? 2.741 -6.202 -10.113 1.00 93.00 136 PRO A O 1
ATOM 1007 N N . VAL A 1 137 ? 1.476 -4.583 -9.210 1.00 94.44 137 VAL A N 1
ATOM 1008 C CA . VAL A 1 137 ? 2.613 -3.716 -8.882 1.00 94.44 137 VAL A CA 1
ATOM 1009 C C . VAL A 1 137 ? 3.025 -3.931 -7.433 1.00 94.44 137 VAL A C 1
ATOM 1011 O O . VAL A 1 137 ? 2.313 -3.540 -6.515 1.00 94.44 137 VAL A O 1
ATOM 1014 N N . ALA A 1 138 ? 4.199 -4.520 -7.226 1.00 94.88 138 ALA A N 1
ATOM 1015 C CA . ALA A 1 138 ? 4.741 -4.767 -5.893 1.00 94.88 138 ALA A CA 1
ATOM 1016 C C . ALA A 1 138 ? 5.305 -3.489 -5.252 1.00 94.88 138 ALA A C 1
ATOM 1018 O O . ALA A 1 138 ? 5.121 -3.253 -4.059 1.00 94.88 138 ALA A O 1
ATOM 1019 N N . PHE A 1 139 ? 5.979 -2.653 -6.050 1.00 97.44 139 PHE A N 1
ATOM 1020 C CA . PHE A 1 139 ? 6.606 -1.419 -5.579 1.00 97.44 139 PHE A CA 1
ATOM 1021 C C . PHE A 1 139 ? 6.351 -0.253 -6.530 1.00 97.44 139 PHE A C 1
ATOM 1023 O O . PHE A 1 139 ? 6.582 -0.350 -7.740 1.00 97.44 139 PHE A O 1
ATOM 1030 N N . ASN A 1 140 ? 5.970 0.888 -5.962 1.00 97.88 140 ASN A N 1
ATOM 1031 C CA . ASN A 1 140 ? 6.040 2.167 -6.646 1.00 97.88 140 ASN A CA 1
ATOM 1032 C C . ASN A 1 140 ? 7.332 2.899 -6.267 1.00 97.88 140 ASN A C 1
ATOM 1034 O O . ASN A 1 140 ? 7.658 2.979 -5.091 1.00 97.88 140 ASN A O 1
ATOM 1038 N N . LYS A 1 141 ? 8.046 3.491 -7.231 1.00 98.06 141 LYS A N 1
ATOM 1039 C CA . LYS A 1 141 ? 9.131 4.453 -6.970 1.00 98.06 141 LYS A CA 1
ATOM 1040 C C . LYS A 1 141 ? 8.601 5.869 -7.103 1.00 98.06 141 LYS A C 1
ATOM 1042 O O . LYS A 1 141 ? 8.102 6.230 -8.171 1.00 98.06 141 LYS A O 1
ATOM 1047 N N . LEU A 1 142 ? 8.720 6.682 -6.059 1.00 98.06 142 LEU A N 1
ATOM 1048 C CA . LEU A 1 142 ? 8.226 8.052 -6.107 1.00 98.06 142 LEU A CA 1
ATOM 1049 C C . LEU A 1 142 ? 9.180 8.952 -6.897 1.00 98.06 142 LEU A C 1
ATOM 1051 O O . LEU A 1 142 ? 10.322 9.167 -6.498 1.00 98.06 142 LEU A O 1
ATOM 1055 N N . GLN A 1 143 ? 8.687 9.549 -7.975 1.00 97.12 143 GLN A N 1
ATOM 1056 C CA . GLN A 1 143 ? 9.342 10.669 -8.634 1.00 97.12 143 GLN A CA 1
ATOM 1057 C C . GLN A 1 143 ? 8.931 11.972 -7.939 1.00 97.12 143 GLN A C 1
ATOM 1059 O O . GLN A 1 143 ? 7.794 12.432 -8.081 1.00 97.12 143 GLN A O 1
ATOM 1064 N N . TYR A 1 144 ? 9.879 12.576 -7.223 1.00 96.38 144 TYR A N 1
ATOM 1065 C CA . TYR A 1 144 ? 9.707 13.825 -6.483 1.00 96.38 144 TYR A CA 1
ATOM 1066 C C . TYR A 1 144 ? 10.793 14.850 -6.839 1.00 96.38 144 TYR A C 1
ATOM 1068 O O . TYR A 1 144 ? 11.844 14.517 -7.393 1.00 96.38 144 TYR A O 1
ATOM 1076 N N . GLY A 1 145 ? 10.538 16.114 -6.490 1.00 92.31 145 GLY A N 1
ATOM 1077 C CA . GLY A 1 145 ? 11.480 17.208 -6.706 1.00 92.31 145 GLY A CA 1
ATOM 1078 C C . GLY A 1 145 ? 11.790 17.473 -8.184 1.00 92.31 145 GLY A C 1
ATOM 1079 O O . GLY A 1 145 ? 11.020 17.139 -9.084 1.00 92.31 145 GLY A O 1
ATOM 1080 N N . GLN A 1 146 ? 12.930 18.121 -8.425 1.00 85.38 146 GLN A N 1
ATOM 1081 C CA . GLN A 1 146 ? 13.437 18.423 -9.764 1.00 85.38 146 GLN A CA 1
ATOM 1082 C C . GLN A 1 146 ? 14.726 17.637 -10.025 1.00 85.38 146 GLN A C 1
ATOM 1084 O O . GLN A 1 146 ? 15.595 17.539 -9.156 1.00 85.38 146 GLN A O 1
ATOM 1089 N N . GLY A 1 147 ? 14.876 17.111 -11.241 1.00 86.94 147 GLY A N 1
ATOM 1090 C CA . GLY A 1 147 ? 16.072 16.379 -11.663 1.00 86.94 147 GLY A CA 1
ATOM 1091 C C . GLY A 1 147 ? 16.045 14.882 -11.336 1.00 86.94 147 GLY A C 1
ATOM 1092 O O . GLY A 1 147 ? 14.995 14.245 -11.373 1.00 86.94 147 GLY A O 1
ATOM 1093 N N . HIS A 1 148 ? 17.229 14.312 -11.085 1.00 89.88 148 HIS A N 1
ATOM 1094 C CA . HIS A 1 148 ? 17.461 12.861 -11.052 1.00 89.88 148 HIS A CA 1
ATOM 1095 C C . HIS A 1 148 ? 17.673 12.276 -9.643 1.00 89.88 148 HIS A C 1
ATOM 1097 O O . HIS A 1 148 ? 17.910 11.079 -9.527 1.00 89.88 148 HIS A O 1
ATOM 1103 N N . ASP A 1 149 ? 17.594 13.089 -8.580 1.00 95.69 149 ASP A N 1
ATOM 1104 C CA . ASP A 1 149 ? 17.896 12.648 -7.202 1.00 95.69 149 ASP A CA 1
ATOM 1105 C C . ASP A 1 149 ? 16.955 11.536 -6.711 1.00 95.69 149 ASP A C 1
ATOM 1107 O O . ASP A 1 149 ? 17.385 10.647 -5.990 1.00 95.69 149 ASP A O 1
ATOM 1111 N N . TRP A 1 150 ? 15.704 11.523 -7.178 1.00 96.25 150 TRP A N 1
ATOM 1112 C CA . TRP A 1 150 ? 14.742 10.460 -6.872 1.00 96.25 150 TRP A CA 1
ATOM 1113 C C . TRP A 1 150 ? 15.112 9.100 -7.498 1.00 96.25 150 TRP A C 1
ATOM 1115 O O . TRP A 1 150 ? 14.557 8.071 -7.117 1.00 96.25 150 TRP A O 1
ATOM 1125 N N . ASN A 1 151 ? 16.019 9.080 -8.486 1.00 95.25 151 ASN A N 1
ATOM 1126 C CA . ASN A 1 151 ? 16.352 7.902 -9.289 1.00 95.25 151 ASN A CA 1
ATOM 1127 C C . ASN A 1 151 ? 17.861 7.701 -9.475 1.00 95.25 151 ASN A C 1
ATOM 1129 O O . ASN A 1 151 ? 18.323 7.393 -10.575 1.00 95.25 151 ASN A O 1
ATOM 1133 N N . LEU A 1 152 ? 18.632 7.866 -8.398 1.00 96.38 152 LEU A N 1
ATOM 1134 C CA . LEU A 1 152 ? 20.084 7.654 -8.411 1.00 96.38 152 LEU A CA 1
ATOM 1135 C C . LEU A 1 152 ? 20.488 6.228 -8.808 1.00 96.38 152 LEU A C 1
ATOM 1137 O O . LEU A 1 152 ? 21.570 6.035 -9.343 1.00 96.38 152 LEU A O 1
ATOM 1141 N N . ASN A 1 153 ? 19.610 5.250 -8.595 1.00 97.06 153 ASN A N 1
ATOM 1142 C CA . ASN A 1 153 ? 19.761 3.868 -9.035 1.00 97.06 153 ASN A CA 1
ATOM 1143 C C . ASN A 1 153 ? 18.594 3.507 -9.976 1.00 97.06 153 ASN A C 1
ATOM 1145 O O . ASN A 1 153 ? 17.515 3.160 -9.500 1.00 97.06 153 ASN A O 1
ATOM 1149 N N . PRO A 1 154 ? 18.741 3.641 -11.307 1.00 95.00 154 PRO A N 1
ATOM 1150 C CA . PRO A 1 154 ? 17.609 3.597 -12.238 1.00 95.00 154 PRO A CA 1
ATOM 1151 C C . PRO A 1 154 ? 16.975 2.215 -12.450 1.00 95.00 154 PRO A C 1
ATOM 1153 O O . PRO A 1 154 ? 15.914 2.126 -13.072 1.00 95.00 154 PRO A O 1
ATOM 1156 N N . ARG A 1 155 ? 17.627 1.142 -11.994 1.00 96.56 155 ARG A N 1
ATOM 1157 C CA . ARG A 1 155 ? 17.235 -0.258 -12.220 1.00 96.56 155 ARG A CA 1
ATOM 1158 C C . ARG A 1 155 ? 17.016 -1.047 -10.929 1.00 96.56 155 ARG A C 1
ATOM 1160 O O . ARG A 1 155 ? 16.770 -2.246 -11.010 1.00 96.56 155 ARG A O 1
ATOM 1167 N N . ASP A 1 156 ? 17.058 -0.399 -9.765 1.00 97.38 156 ASP A N 1
ATOM 1168 C CA . ASP A 1 156 ? 16.870 -1.043 -8.459 1.00 97.38 156 ASP A CA 1
ATOM 1169 C C . ASP A 1 156 ? 15.570 -1.862 -8.374 1.00 97.38 156 ASP A C 1
ATOM 1171 O O . ASP A 1 156 ? 15.608 -3.084 -8.231 1.00 97.38 156 ASP A O 1
ATOM 1175 N N . LEU A 1 157 ? 14.411 -1.227 -8.548 1.00 97.44 157 LEU A N 1
ATOM 1176 C CA . LEU A 1 157 ? 13.121 -1.907 -8.450 1.00 97.44 157 LEU A CA 1
ATOM 1177 C C . LEU A 1 157 ? 12.828 -2.814 -9.649 1.00 97.44 157 LEU A C 1
ATOM 1179 O O . LEU A 1 157 ? 12.069 -3.774 -9.515 1.00 97.44 157 LEU A O 1
ATOM 1183 N N . ALA A 1 158 ? 13.451 -2.556 -10.802 1.00 95.69 158 ALA A N 1
ATOM 1184 C CA . ALA A 1 158 ? 13.358 -3.445 -11.956 1.00 95.69 158 ALA A CA 1
ATOM 1185 C C . ALA A 1 158 ? 14.011 -4.801 -11.662 1.00 95.69 158 ALA A C 1
ATOM 1187 O O . ALA A 1 158 ? 13.418 -5.844 -11.930 1.00 95.69 158 ALA A O 1
ATOM 1188 N N . ASN A 1 159 ? 15.204 -4.791 -11.069 1.00 95.81 159 ASN A N 1
ATOM 1189 C CA . ASN A 1 159 ? 15.899 -6.006 -10.655 1.00 95.81 159 ASN A CA 1
ATOM 1190 C C . ASN A 1 159 ? 15.192 -6.692 -9.482 1.00 95.81 159 ASN A C 1
ATOM 1192 O O . ASN A 1 159 ? 15.010 -7.908 -9.509 1.00 95.81 159 ASN A O 1
ATOM 1196 N N . LEU A 1 160 ? 14.706 -5.918 -8.504 1.00 96.38 160 LEU A N 1
ATOM 1197 C CA . LEU A 1 160 ? 13.899 -6.458 -7.409 1.00 96.38 160 LEU A CA 1
ATOM 1198 C C . LEU A 1 160 ? 12.647 -7.180 -7.925 1.00 96.38 160 LEU A C 1
ATOM 1200 O O . LEU A 1 160 ? 12.378 -8.297 -7.501 1.00 96.38 160 LEU A O 1
ATOM 1204 N N . SER A 1 161 ? 11.911 -6.589 -8.868 1.00 94.19 161 SER A N 1
ATOM 1205 C CA . SER A 1 161 ? 10.694 -7.203 -9.420 1.00 94.19 161 SER A CA 1
ATOM 1206 C C . SER A 1 161 ? 10.988 -8.508 -10.160 1.00 94.19 161 SER A C 1
ATOM 1208 O O . SER A 1 161 ? 10.264 -9.482 -9.984 1.00 94.19 161 SER A O 1
ATOM 1210 N N . LYS A 1 162 ? 12.092 -8.572 -10.923 1.00 91.62 162 LYS A N 1
ATOM 1211 C CA . LYS A 1 162 ? 12.552 -9.814 -11.574 1.00 91.62 162 LYS A CA 1
ATOM 1212 C C . LYS A 1 162 ? 12.877 -10.911 -10.549 1.00 91.62 162 LYS A C 1
ATOM 1214 O O . LYS A 1 162 ? 12.509 -12.068 -10.752 1.00 91.62 162 LYS A O 1
ATOM 1219 N N . TYR A 1 163 ? 13.536 -10.553 -9.443 1.00 93.00 163 TYR A N 1
ATOM 1220 C CA . TYR A 1 163 ? 13.807 -11.482 -8.342 1.00 93.00 163 TYR A CA 1
ATOM 1221 C C . TYR A 1 163 ? 12.511 -11.967 -7.680 1.00 93.00 163 TYR A C 1
ATOM 1223 O O . TYR A 1 163 ? 12.325 -13.169 -7.499 1.00 93.00 163 TYR A O 1
ATOM 1231 N N . LEU A 1 164 ? 11.596 -11.046 -7.361 1.00 90.31 164 LEU A N 1
ATOM 1232 C CA . LEU A 1 164 ? 10.323 -11.377 -6.722 1.00 90.31 164 LEU A CA 1
ATOM 1233 C C . LEU A 1 164 ? 9.461 -12.265 -7.609 1.00 90.31 164 LEU A C 1
ATOM 1235 O O . LEU A 1 164 ? 8.856 -13.193 -7.096 1.00 90.31 164 LEU A O 1
ATOM 1239 N N . TRP A 1 165 ? 9.462 -12.044 -8.922 1.00 86.50 165 TRP A N 1
ATOM 1240 C CA . TRP A 1 165 ? 8.762 -12.915 -9.860 1.00 86.50 165 TRP A CA 1
ATOM 1241 C C . TRP A 1 165 ? 9.250 -14.366 -9.747 1.00 86.50 165 TRP A C 1
ATOM 1243 O O . TRP A 1 165 ? 8.443 -15.283 -9.625 1.00 86.50 165 TRP A O 1
ATOM 1253 N N . SER A 1 166 ? 10.566 -14.582 -9.684 1.00 78.19 166 SER A N 1
ATOM 1254 C CA . SER A 1 166 ? 11.120 -15.933 -9.509 1.00 78.19 166 SER A CA 1
ATOM 1255 C C . SER A 1 166 ? 10.753 -16.540 -8.148 1.00 78.19 166 SER A C 1
ATOM 1257 O O . SER A 1 166 ? 10.522 -17.737 -8.057 1.00 78.19 166 SER A O 1
ATOM 1259 N N . ALA A 1 167 ? 10.678 -15.720 -7.096 1.00 73.31 167 ALA A N 1
ATOM 1260 C CA . ALA A 1 167 ? 10.351 -16.173 -5.744 1.00 73.31 167 ALA A CA 1
ATOM 1261 C C . ALA A 1 167 ? 8.848 -16.434 -5.513 1.00 73.31 167 ALA A C 1
ATOM 1263 O O . ALA A 1 167 ? 8.508 -17.281 -4.695 1.00 73.31 167 ALA A O 1
ATOM 1264 N N . TYR A 1 168 ? 7.967 -15.695 -6.194 1.00 72.75 168 TYR A N 1
ATOM 1265 C CA . TYR A 1 168 ? 6.504 -15.827 -6.116 1.00 72.75 168 TYR A CA 1
ATOM 1266 C C . TYR A 1 168 ? 5.927 -16.782 -7.168 1.00 72.75 168 TYR A C 1
ATOM 1268 O O . TYR A 1 168 ? 4.728 -17.043 -7.147 1.00 72.75 168 TYR A O 1
ATOM 1276 N N . GLU A 1 169 ? 6.739 -17.218 -8.137 1.00 81.62 169 GLU A N 1
ATOM 1277 C CA . GLU A 1 169 ? 6.309 -17.985 -9.317 1.00 81.62 169 GLU A CA 1
ATOM 1278 C C . GLU A 1 169 ? 5.171 -17.308 -10.113 1.00 81.62 169 GLU A C 1
ATOM 1280 O O . GLU A 1 169 ? 4.474 -17.933 -10.911 1.00 81.62 169 GLU A O 1
ATOM 1285 N N . ARG A 1 170 ? 4.994 -15.992 -9.932 1.00 84.19 170 ARG A N 1
ATOM 1286 C CA . ARG A 1 170 ? 3.962 -15.172 -10.579 1.00 84.19 170 ARG A CA 1
ATOM 1287 C C . ARG A 1 170 ? 4.530 -13.821 -11.012 1.00 84.19 170 ARG A C 1
ATOM 1289 O O . ARG A 1 170 ? 5.327 -13.247 -10.264 1.00 84.19 170 ARG A O 1
ATOM 1296 N N . PRO A 1 171 ? 4.144 -13.295 -12.192 1.00 88.44 171 PRO A N 1
ATOM 1297 C CA . PRO A 1 171 ? 4.621 -11.999 -12.659 1.00 88.44 171 PRO A CA 1
ATOM 1298 C C . PRO A 1 171 ? 4.336 -10.881 -11.656 1.00 88.44 171 PRO A C 1
ATOM 1300 O O . PRO A 1 171 ? 3.215 -10.749 -11.171 1.00 88.44 171 PRO A O 1
ATOM 1303 N N . LEU A 1 172 ? 5.345 -10.054 -11.384 1.00 92.38 172 LEU A N 1
ATOM 1304 C CA . LEU A 1 172 ? 5.241 -8.863 -10.544 1.00 92.38 172 LEU A CA 1
ATOM 1305 C C . LEU A 1 172 ? 5.957 -7.697 -11.217 1.00 92.38 172 LEU A C 1
ATOM 1307 O O . LEU A 1 172 ? 7.072 -7.836 -11.721 1.00 92.38 172 LEU A O 1
ATOM 1311 N N . ASN A 1 173 ? 5.313 -6.537 -11.195 1.00 94.38 173 ASN A N 1
ATOM 1312 C CA . ASN A 1 173 ? 5.813 -5.306 -11.781 1.00 94.38 173 ASN A CA 1
ATOM 1313 C C . ASN A 1 173 ? 6.270 -4.314 -10.704 1.00 94.38 173 ASN A C 1
ATOM 1315 O O . ASN A 1 173 ? 5.835 -4.339 -9.552 1.00 94.38 173 ASN A O 1
ATOM 1319 N N . TRP A 1 174 ? 7.093 -3.362 -11.132 1.00 96.00 174 TRP A N 1
ATOM 1320 C CA . TRP A 1 174 ? 7.319 -2.097 -10.440 1.00 96.00 174 TRP A CA 1
ATOM 1321 C C . TRP A 1 174 ? 6.815 -0.963 -11.325 1.00 96.00 174 TRP A C 1
ATOM 1323 O O . TRP A 1 174 ? 6.695 -1.121 -12.544 1.00 96.00 174 TRP A O 1
ATOM 1333 N N . GLN A 1 175 ? 6.560 0.197 -10.730 1.00 96.06 175 GLN A N 1
ATOM 1334 C CA . GLN A 1 175 ? 6.286 1.401 -11.506 1.00 96.06 175 GLN A CA 1
ATOM 1335 C C . GLN A 1 175 ? 6.881 2.647 -10.867 1.00 96.06 175 GLN A C 1
ATOM 1337 O O . GLN A 1 175 ? 6.840 2.798 -9.650 1.00 96.06 175 GLN A O 1
ATOM 1342 N N . SER A 1 176 ? 7.359 3.593 -11.670 1.00 95.56 176 SER A N 1
ATOM 1343 C CA . SER A 1 176 ? 7.563 4.953 -11.185 1.00 95.56 176 SER A CA 1
ATOM 1344 C C . SER A 1 176 ? 6.243 5.722 -11.202 1.00 95.56 176 SER A C 1
ATOM 1346 O O . SER A 1 176 ? 5.470 5.654 -12.159 1.00 95.56 176 SER A O 1
ATOM 1348 N N . VAL A 1 177 ? 5.991 6.477 -10.136 1.00 95.62 177 VAL A N 1
ATOM 1349 C CA . VAL A 1 177 ? 4.808 7.328 -9.998 1.00 95.62 177 VAL A CA 1
ATOM 1350 C C . VAL A 1 177 ? 5.250 8.745 -9.672 1.00 95.62 177 VAL A C 1
ATOM 1352 O O . VAL A 1 177 ? 6.063 8.970 -8.778 1.00 95.62 177 VAL A O 1
ATOM 1355 N N . SER A 1 178 ? 4.752 9.722 -10.426 1.00 94.62 178 SER A N 1
ATOM 1356 C CA . SER A 1 178 ? 5.028 11.127 -10.134 1.00 94.62 178 SER A CA 1
ATOM 1357 C C . SER A 1 178 ? 4.231 11.571 -8.918 1.00 94.62 178 SER A C 1
ATOM 1359 O O . SER A 1 178 ? 3.037 11.305 -8.846 1.00 94.62 178 SER A O 1
ATOM 1361 N N . ILE A 1 179 ? 4.843 12.349 -8.024 1.00 95.50 179 ILE A N 1
ATOM 1362 C CA . ILE A 1 179 ? 4.121 13.016 -6.928 1.00 95.50 179 ILE A CA 1
ATOM 1363 C C . ILE A 1 179 ? 2.998 13.952 -7.431 1.00 95.50 179 ILE A C 1
ATOM 1365 O O . ILE A 1 179 ? 2.057 14.277 -6.709 1.00 95.50 179 ILE A O 1
ATOM 1369 N N . LYS A 1 180 ? 3.063 14.355 -8.707 1.00 93.19 180 LYS A N 1
ATOM 1370 C CA . LYS A 1 180 ? 2.025 15.148 -9.376 1.00 93.19 180 LYS A CA 1
ATOM 1371 C C . LYS A 1 180 ? 0.819 14.321 -9.829 1.00 93.19 180 LYS A C 1
ATOM 1373 O O . LYS A 1 180 ? -0.212 14.913 -10.137 1.00 93.19 180 LYS A O 1
ATOM 1378 N N . ALA A 1 181 ? 0.937 12.994 -9.892 1.00 91.50 181 ALA A N 1
ATOM 1379 C CA . ALA A 1 181 ? -0.176 12.109 -10.219 1.00 91.50 181 ALA A CA 1
ATOM 1380 C C . ALA A 1 181 ? -1.256 12.153 -9.124 1.00 91.50 181 ALA A C 1
ATOM 1382 O O . ALA A 1 181 ? -1.057 12.712 -8.038 1.00 91.50 181 ALA A O 1
ATOM 1383 N N . LYS A 1 182 ? -2.427 11.573 -9.406 1.00 89.75 182 LYS A N 1
ATOM 1384 C CA . LYS A 1 182 ? -3.469 11.409 -8.384 1.00 89.75 182 LYS A CA 1
ATOM 1385 C C . LYS A 1 182 ? -2.993 10.416 -7.321 1.00 89.75 182 LYS A C 1
ATOM 1387 O O . LYS A 1 182 ? -2.311 9.449 -7.651 1.00 89.75 182 LYS A O 1
ATOM 1392 N N . ALA A 1 183 ? -3.400 10.595 -6.063 1.00 86.06 183 ALA A N 1
ATOM 1393 C CA . ALA A 1 183 ? -3.044 9.665 -4.984 1.00 86.06 183 ALA A CA 1
ATOM 1394 C C . ALA A 1 183 ? -3.506 8.223 -5.280 1.00 86.06 183 ALA A C 1
ATOM 1396 O O . ALA A 1 183 ? -2.835 7.259 -4.918 1.00 86.06 183 ALA A O 1
ATOM 1397 N N . THR A 1 184 ? -4.620 8.061 -6.000 1.00 86.06 184 THR A N 1
ATOM 1398 C CA . THR A 1 184 ? -5.142 6.764 -6.466 1.00 86.06 184 THR A CA 1
ATOM 1399 C C . THR A 1 184 ? -4.263 6.054 -7.492 1.00 86.06 184 THR A C 1
ATOM 1401 O O . THR A 1 184 ? -4.442 4.860 -7.695 1.00 86.06 184 THR A O 1
ATOM 1404 N N . GLU A 1 185 ? -3.296 6.741 -8.103 1.00 88.94 185 GLU A N 1
ATOM 1405 C CA . GLU A 1 185 ? -2.329 6.134 -9.027 1.00 88.94 185 GLU A CA 1
ATOM 1406 C C . GLU A 1 185 ? -1.102 5.549 -8.319 1.00 88.94 185 GLU A C 1
ATOM 1408 O O . GLU A 1 185 ? -0.311 4.847 -8.947 1.00 88.94 185 GLU A O 1
ATOM 1413 N N . ILE A 1 186 ? -0.949 5.809 -7.017 1.00 92.12 186 ILE A N 1
ATOM 1414 C CA . ILE A 1 186 ? -0.030 5.060 -6.162 1.00 92.12 186 ILE A CA 1
ATOM 1415 C C . ILE A 1 186 ? -0.769 3.776 -5.757 1.00 92.12 186 ILE A C 1
ATOM 1417 O O . ILE A 1 186 ? -1.570 3.775 -4.821 1.00 92.12 186 ILE A O 1
ATOM 1421 N N . GLU A 1 187 ? -0.576 2.724 -6.556 1.00 88.19 187 GLU A N 1
ATOM 1422 C CA . GLU A 1 187 ? -1.331 1.462 -6.501 1.00 88.19 187 GLU A CA 1
ATOM 1423 C C . GLU A 1 187 ? -0.586 0.331 -5.774 1.00 88.19 187 GLU A C 1
ATOM 1425 O O . GLU A 1 187 ? -1.213 -0.620 -5.318 1.00 88.19 187 GLU A O 1
ATOM 1430 N N . ALA A 1 188 ? 0.738 0.438 -5.633 1.00 94.75 188 ALA A N 1
ATOM 1431 C CA . ALA A 1 188 ? 1.545 -0.562 -4.945 1.00 94.75 188 ALA A CA 1
ATOM 1432 C C . ALA A 1 188 ? 1.357 -0.505 -3.417 1.00 94.75 188 ALA A C 1
ATOM 1434 O O . ALA A 1 188 ? 1.208 0.587 -2.865 1.00 94.75 188 ALA A O 1
ATOM 1435 N N . PRO A 1 189 ? 1.472 -1.640 -2.702 1.00 95.25 189 PRO A N 1
ATOM 1436 C CA . PRO A 1 189 ? 1.458 -1.657 -1.235 1.00 95.25 189 PRO A CA 1
ATOM 1437 C C . PRO A 1 189 ? 2.688 -0.971 -0.621 1.00 95.25 189 PRO A C 1
ATOM 1439 O O . PRO A 1 189 ? 2.653 -0.561 0.541 1.00 95.25 189 PRO A O 1
ATOM 1442 N N . VAL A 1 190 ? 3.788 -0.859 -1.378 1.00 98.00 190 VAL A N 1
ATOM 1443 C CA . VAL A 1 190 ? 5.032 -0.225 -0.936 1.00 98.00 190 VAL A CA 1
ATOM 1444 C C . VAL A 1 190 ? 5.430 0.905 -1.886 1.00 98.00 190 VAL A C 1
ATOM 1446 O O . VAL A 1 190 ? 5.666 0.694 -3.077 1.00 98.00 190 VAL A O 1
ATOM 1449 N N . LEU A 1 191 ? 5.572 2.108 -1.331 1.00 98.56 191 LEU A N 1
ATOM 1450 C CA . LEU A 1 191 ? 6.084 3.295 -2.003 1.00 98.56 191 LEU A CA 1
ATOM 1451 C C . LEU A 1 191 ? 7.531 3.514 -1.569 1.00 98.56 191 LEU A C 1
ATOM 1453 O O . LEU A 1 191 ? 7.808 3.860 -0.420 1.00 98.56 191 LEU A O 1
ATOM 1457 N N . PHE A 1 192 ? 8.450 3.311 -2.500 1.00 98.75 192 PHE A N 1
ATOM 1458 C CA . PHE A 1 192 ? 9.875 3.515 -2.321 1.00 98.75 192 PHE A CA 1
ATOM 1459 C C . PHE A 1 192 ? 10.263 4.963 -2.636 1.00 98.75 192 PHE A C 1
ATOM 1461 O O . PHE A 1 192 ? 10.012 5.464 -3.738 1.00 98.75 192 PHE A O 1
ATOM 1468 N N . ILE A 1 193 ? 10.893 5.632 -1.672 1.00 98.56 193 ILE A N 1
ATOM 1469 C CA . ILE A 1 193 ? 11.405 6.999 -1.801 1.00 98.56 193 ILE A CA 1
ATOM 1470 C C . ILE A 1 193 ? 12.896 6.973 -1.469 1.00 98.56 193 ILE A C 1
ATOM 1472 O O . ILE A 1 193 ? 13.279 6.672 -0.344 1.00 98.56 193 ILE A O 1
ATOM 1476 N N . SER A 1 194 ? 13.750 7.315 -2.426 1.00 98.12 194 SER A N 1
ATOM 1477 C CA . SER A 1 194 ? 15.202 7.321 -2.231 1.00 98.12 194 SER A CA 1
ATOM 1478 C C . SER A 1 194 ? 15.827 8.595 -2.766 1.00 98.12 194 SER A C 1
ATOM 1480 O O . SER A 1 194 ? 15.376 9.081 -3.802 1.00 98.12 194 SER A O 1
ATOM 1482 N N . GLY A 1 195 ? 16.899 9.068 -2.136 1.00 97.69 195 GLY A N 1
ATOM 1483 C CA . GLY A 1 195 ? 17.702 10.160 -2.680 1.00 97.69 195 GLY A CA 1
ATOM 1484 C C . GLY A 1 195 ? 18.919 10.521 -1.843 1.00 97.69 195 GLY A C 1
ATOM 1485 O O . GLY A 1 195 ? 19.151 9.972 -0.763 1.00 97.69 195 GLY A O 1
ATOM 1486 N N . SER A 1 196 ? 19.705 11.471 -2.355 1.00 97.25 196 SER A N 1
ATOM 1487 C CA . SER A 1 196 ? 20.914 11.979 -1.692 1.00 97.25 196 SER A CA 1
ATOM 1488 C C . SER A 1 196 ? 20.745 13.367 -1.070 1.00 97.25 196 SER A C 1
ATOM 1490 O O . SER A 1 196 ? 21.524 13.771 -0.201 1.00 97.25 196 SER A O 1
ATOM 1492 N N . LYS A 1 197 ? 19.734 14.125 -1.501 1.00 97.19 197 LYS A N 1
ATOM 1493 C CA . LYS A 1 197 ? 19.494 15.504 -1.057 1.00 97.19 197 LYS A CA 1
ATOM 1494 C C . LYS A 1 197 ? 18.286 15.571 -0.131 1.00 97.19 197 LYS A C 1
ATOM 1496 O O . LYS A 1 197 ? 17.470 14.663 -0.085 1.00 97.19 197 LYS A O 1
ATOM 1501 N N . ALA A 1 198 ? 18.154 16.671 0.609 1.00 97.75 198 ALA A N 1
ATOM 1502 C CA . ALA A 1 198 ? 16.937 16.922 1.374 1.00 97.75 198 ALA A CA 1
ATOM 1503 C C . ALA A 1 198 ? 15.734 17.010 0.418 1.00 97.75 198 ALA A C 1
ATOM 1505 O O . ALA A 1 198 ? 15.691 17.893 -0.445 1.00 97.75 198 ALA A O 1
ATOM 1506 N N . ALA A 1 199 ? 14.774 16.103 0.575 1.00 97.06 199 ALA A N 1
ATOM 1507 C CA . ALA A 1 199 ? 13.533 16.126 -0.178 1.00 97.06 199 ALA A CA 1
ATOM 1508 C C . ALA A 1 199 ? 12.603 17.207 0.384 1.00 97.06 199 ALA A C 1
ATOM 1510 O O . ALA A 1 199 ? 12.580 17.474 1.587 1.00 97.06 199 ALA A O 1
ATOM 1511 N N . LYS A 1 200 ? 11.840 17.842 -0.502 1.00 95.56 200 LYS A N 1
ATOM 1512 C CA . LYS A 1 200 ? 10.847 18.855 -0.146 1.00 95.56 200 LYS A CA 1
ATOM 1513 C C . LYS A 1 200 ? 9.540 18.496 -0.825 1.00 95.56 200 LYS A C 1
ATOM 1515 O O . LYS A 1 200 ? 9.555 18.186 -2.015 1.00 95.56 200 LYS A O 1
ATOM 1520 N N . PHE A 1 201 ? 8.459 18.577 -0.064 1.00 97.06 201 PHE A N 1
ATOM 1521 C CA . PHE A 1 201 ? 7.103 18.335 -0.530 1.00 97.06 201 PHE A CA 1
ATOM 1522 C C . PHE A 1 201 ? 6.248 19.558 -0.210 1.00 97.06 201 PHE A C 1
ATOM 1524 O O . PHE A 1 201 ? 6.409 20.162 0.853 1.00 97.06 201 PHE A O 1
ATOM 1531 N N . SER A 1 202 ? 5.382 19.952 -1.138 1.00 96.62 202 SER A N 1
ATOM 1532 C CA . SER A 1 202 ? 4.354 20.959 -0.868 1.00 96.62 202 SER A CA 1
ATOM 1533 C C . SER A 1 202 ? 3.271 20.395 0.058 1.00 96.62 202 SER A C 1
ATOM 1535 O O . SER A 1 202 ? 3.191 19.188 0.282 1.00 96.62 202 SER A O 1
ATOM 1537 N N . GLU A 1 203 ? 2.399 21.258 0.577 1.00 96.06 203 GLU A N 1
ATOM 1538 C CA . GLU A 1 203 ? 1.254 20.828 1.388 1.00 96.06 203 GLU A CA 1
ATOM 1539 C C . GLU A 1 203 ? 0.339 19.850 0.634 1.00 96.06 203 GLU A C 1
ATOM 1541 O O . GLU A 1 203 ? -0.015 18.801 1.167 1.00 96.06 203 GLU A O 1
ATOM 1546 N N . GLU A 1 204 ? 0.039 20.124 -0.640 1.00 95.50 204 GLU A N 1
ATOM 1547 C CA . GLU A 1 204 ? -0.759 19.228 -1.488 1.00 95.50 204 GLU A CA 1
ATOM 1548 C C . GLU A 1 204 ? -0.083 17.858 -1.668 1.00 95.50 204 GLU A C 1
ATOM 1550 O O . GLU A 1 204 ? -0.731 16.813 -1.597 1.00 95.50 204 GLU A O 1
ATOM 1555 N N . GLU A 1 205 ? 1.233 17.842 -1.881 1.00 96.94 205 GLU A N 1
ATOM 1556 C CA . GLU A 1 205 ? 2.000 16.606 -2.046 1.00 96.94 205 GLU A CA 1
ATOM 1557 C C . GLU A 1 205 ? 2.040 15.794 -0.743 1.00 96.94 205 GLU A C 1
ATOM 1559 O O . GLU A 1 205 ? 1.891 14.572 -0.767 1.00 96.94 205 GLU A O 1
ATOM 1564 N N . MET A 1 206 ? 2.166 16.464 0.407 1.00 96.75 206 MET A N 1
ATOM 1565 C CA . MET A 1 206 ? 2.078 15.822 1.719 1.00 96.75 206 MET A CA 1
ATOM 1566 C C . MET A 1 206 ? 0.690 15.234 1.978 1.00 96.75 206 MET A C 1
ATOM 1568 O O . MET A 1 206 ? 0.595 14.108 2.467 1.00 96.75 206 MET A O 1
ATOM 1572 N N . LEU A 1 207 ? -0.386 15.931 1.602 1.00 94.44 207 LEU A N 1
ATOM 1573 C CA . LEU A 1 207 ? -1.745 15.396 1.712 1.00 94.44 207 LEU A CA 1
ATOM 1574 C C . LEU A 1 207 ? -1.916 14.112 0.889 1.00 94.44 207 LEU A C 1
ATOM 1576 O O . LEU A 1 207 ? -2.489 13.152 1.400 1.00 94.44 207 LEU A O 1
ATOM 1580 N N . LYS A 1 208 ? -1.343 14.035 -0.321 1.00 95.94 208 LYS A N 1
ATOM 1581 C CA . LYS A 1 208 ? -1.354 12.806 -1.141 1.00 95.94 208 LYS A CA 1
ATOM 1582 C C . LYS A 1 208 ? -0.600 11.653 -0.478 1.00 95.94 208 LYS A C 1
ATOM 1584 O O . LYS A 1 208 ? -1.087 10.524 -0.476 1.00 95.94 208 LYS A O 1
ATOM 1589 N N . LEU A 1 209 ? 0.572 11.917 0.106 1.00 97.25 209 LEU A N 1
ATOM 1590 C CA . LEU A 1 209 ? 1.341 10.896 0.832 1.00 97.25 209 LEU A CA 1
ATOM 1591 C C . LEU A 1 209 ? 0.611 10.423 2.096 1.00 97.25 209 LEU A C 1
ATOM 1593 O O . LEU A 1 209 ? 0.605 9.228 2.397 1.00 97.25 209 LEU A O 1
ATOM 1597 N N . ARG A 1 210 ? -0.045 11.341 2.815 1.00 94.31 210 ARG A N 1
ATOM 1598 C CA . ARG A 1 210 ? -0.884 11.008 3.971 1.00 94.31 210 ARG A CA 1
ATOM 1599 C C . ARG A 1 210 ? -2.088 10.168 3.547 1.00 94.31 210 ARG A C 1
ATOM 1601 O O . ARG A 1 210 ? -2.360 9.159 4.187 1.00 94.31 210 ARG A O 1
ATOM 1608 N N . GLU A 1 211 ? -2.775 10.534 2.465 1.00 93.25 211 GLU A N 1
ATOM 1609 C CA . GLU A 1 211 ? -3.887 9.757 1.904 1.00 93.25 211 GLU A CA 1
ATOM 1610 C C . GLU A 1 211 ? -3.444 8.340 1.516 1.00 93.25 211 GLU A C 1
ATOM 1612 O O . GLU A 1 211 ? -4.109 7.371 1.877 1.00 93.25 211 GLU A O 1
ATOM 1617 N N . TYR A 1 212 ? -2.292 8.199 0.851 1.00 95.25 212 TYR A N 1
ATOM 1618 C CA . TYR A 1 212 ? -1.708 6.896 0.520 1.00 95.25 212 TYR A CA 1
ATOM 1619 C C . TYR A 1 212 ? -1.503 6.022 1.770 1.00 95.25 212 TYR A C 1
ATOM 1621 O O . TYR A 1 212 ? -1.913 4.861 1.783 1.00 95.25 212 TYR A O 1
ATOM 1629 N N . ILE A 1 213 ? -0.955 6.585 2.854 1.00 93.88 213 ILE A N 1
ATOM 1630 C CA . ILE A 1 213 ? -0.793 5.864 4.127 1.00 93.88 213 ILE A CA 1
ATOM 1631 C C . ILE A 1 213 ? -2.147 5.470 4.733 1.00 93.88 213 ILE A C 1
ATOM 1633 O O . ILE A 1 213 ? -2.307 4.335 5.189 1.00 93.88 213 ILE A O 1
ATOM 1637 N N . LEU A 1 214 ? -3.123 6.382 4.737 1.00 90.38 214 LEU A N 1
ATOM 1638 C CA . LEU A 1 214 ? -4.458 6.139 5.298 1.00 90.38 214 LEU A CA 1
ATOM 1639 C C . LEU A 1 214 ? -5.262 5.102 4.498 1.00 90.38 214 LEU A C 1
ATOM 1641 O O . LEU A 1 214 ? -6.125 4.437 5.063 1.00 90.38 214 LEU A O 1
ATOM 1645 N N . ARG A 1 215 ? -4.953 4.929 3.209 1.00 89.69 215 ARG A N 1
ATOM 1646 C CA . ARG A 1 215 ? -5.494 3.868 2.344 1.00 89.69 215 ARG A CA 1
ATOM 1647 C C . ARG A 1 215 ? -4.815 2.506 2.532 1.00 89.69 215 ARG A C 1
ATOM 1649 O O . ARG A 1 215 ? -5.180 1.563 1.843 1.00 89.69 215 ARG A O 1
ATOM 1656 N N . GLY A 1 216 ? -3.839 2.392 3.434 1.00 89.62 216 GLY A N 1
ATOM 1657 C CA . GLY A 1 216 ? -3.127 1.137 3.685 1.00 89.62 216 GLY A CA 1
ATOM 1658 C C . GLY A 1 216 ? -1.780 1.013 2.967 1.00 89.62 216 GLY A C 1
ATOM 1659 O O . GLY A 1 216 ? -1.150 -0.035 3.034 1.00 89.62 216 GLY A O 1
ATOM 1660 N N . GLY A 1 217 ? -1.264 2.069 2.340 1.00 94.12 217 GLY A N 1
ATOM 1661 C CA . GLY A 1 217 ? 0.057 2.052 1.711 1.00 94.12 217 GLY A CA 1
ATOM 1662 C C . GLY A 1 217 ? 1.215 2.192 2.705 1.00 94.12 217 GLY A C 1
ATOM 1663 O O . GLY A 1 217 ? 1.119 2.948 3.669 1.00 94.12 217 GLY A O 1
ATOM 1664 N N . THR A 1 218 ? 2.325 1.491 2.492 1.00 97.56 218 THR A N 1
ATOM 1665 C CA . THR A 1 218 ? 3.543 1.606 3.314 1.00 97.56 218 THR A CA 1
ATOM 1666 C C . THR A 1 218 ? 4.603 2.410 2.570 1.00 97.56 218 THR A C 1
ATOM 1668 O O . THR A 1 218 ? 4.811 2.204 1.376 1.00 97.56 218 THR A O 1
ATOM 1671 N N . ILE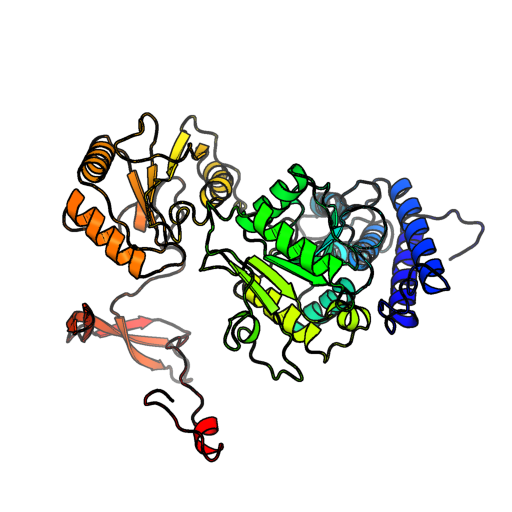 A 1 219 ? 5.283 3.334 3.250 1.00 98.56 219 ILE A N 1
ATOM 1672 C CA . ILE A 1 219 ? 6.426 4.073 2.699 1.00 98.56 219 ILE A CA 1
ATOM 1673 C C . ILE A 1 219 ? 7.727 3.427 3.181 1.00 98.56 219 ILE A C 1
ATOM 1675 O O . ILE A 1 219 ? 7.940 3.289 4.385 1.00 98.56 219 ILE A O 1
ATOM 1679 N N . LEU A 1 220 ? 8.612 3.091 2.240 1.00 98.69 220 LEU A N 1
ATOM 1680 C CA . LEU A 1 220 ? 10.015 2.769 2.496 1.00 98.69 220 LEU A CA 1
ATOM 1681 C C . LEU A 1 220 ? 10.882 3.918 1.981 1.00 98.69 220 LEU A C 1
ATOM 1683 O O . LEU A 1 220 ? 11.031 4.107 0.775 1.00 98.69 220 LEU A O 1
ATOM 1687 N N . ALA A 1 221 ? 11.468 4.671 2.901 1.00 98.69 221 ALA A N 1
ATOM 1688 C CA . ALA A 1 221 ? 12.418 5.723 2.607 1.00 98.69 221 ALA A CA 1
ATOM 1689 C C . ALA A 1 221 ? 13.862 5.224 2.771 1.00 98.69 221 ALA A C 1
ATOM 1691 O O . ALA A 1 221 ? 14.200 4.593 3.775 1.00 98.69 221 ALA A O 1
ATOM 1692 N N . GLU A 1 222 ? 14.731 5.545 1.815 1.00 98.44 222 GLU A N 1
ATOM 1693 C CA . GLU A 1 222 ? 16.143 5.168 1.842 1.00 98.44 222 GLU A CA 1
ATOM 1694 C C . GLU A 1 222 ? 17.072 6.348 1.510 1.00 98.44 222 GLU A C 1
ATOM 1696 O O . GLU A 1 222 ? 17.047 6.875 0.396 1.00 98.44 222 GLU A O 1
ATOM 1701 N N . PRO A 1 223 ? 17.974 6.727 2.427 1.00 98.25 223 PRO A N 1
ATOM 1702 C CA . PRO A 1 223 ? 19.073 7.631 2.119 1.00 98.25 223 PRO A CA 1
ATOM 1703 C C . PRO A 1 223 ? 20.108 6.941 1.220 1.00 98.25 223 PRO A C 1
ATOM 1705 O O . PRO A 1 223 ? 20.837 6.053 1.668 1.00 98.25 223 PRO A O 1
ATOM 1708 N N . SER A 1 224 ? 20.216 7.370 -0.039 1.00 97.12 224 SER A N 1
ATOM 1709 C CA . SER A 1 224 ? 21.169 6.790 -0.990 1.00 97.12 224 SER A CA 1
ATOM 1710 C C . SER A 1 224 ? 22.603 6.979 -0.495 1.00 97.12 224 SER A C 1
ATOM 1712 O O . SER A 1 224 ? 23.024 8.101 -0.213 1.00 97.12 224 SER A O 1
ATOM 1714 N N . ASP A 1 225 ? 23.336 5.872 -0.368 1.00 96.94 225 ASP A N 1
ATOM 1715 C CA . ASP A 1 225 ? 24.696 5.809 0.186 1.00 96.94 225 ASP A CA 1
ATOM 1716 C C . ASP A 1 225 ? 24.831 6.525 1.552 1.00 96.94 225 ASP A C 1
ATOM 1718 O O . ASP A 1 225 ? 25.823 7.192 1.840 1.00 96.94 225 ASP A O 1
ATOM 1722 N N . GLY A 1 226 ? 23.796 6.426 2.402 1.00 96.44 226 GLY A N 1
ATOM 1723 C CA . GLY A 1 226 ? 23.805 6.979 3.763 1.00 96.44 226 GLY A CA 1
ATOM 1724 C C . GLY A 1 226 ? 23.611 8.499 3.846 1.00 96.44 226 GLY A C 1
ATOM 1725 O O . GLY A 1 226 ? 24.018 9.132 4.826 1.00 96.44 226 GLY A O 1
ATOM 1726 N N . ALA A 1 227 ? 22.999 9.115 2.831 1.00 97.94 227 ALA A N 1
ATOM 1727 C CA . ALA A 1 227 ? 22.823 10.560 2.735 1.00 97.94 227 ALA A CA 1
ATOM 1728 C C . ALA A 1 227 ? 22.019 11.195 3.893 1.00 97.94 227 ALA A C 1
ATOM 1730 O O . ALA A 1 227 ? 20.789 11.290 3.881 1.00 97.94 227 ALA A O 1
ATOM 1731 N N . LYS A 1 228 ? 22.734 11.751 4.878 1.00 98.00 228 LYS A N 1
ATOM 1732 C CA . LYS A 1 228 ? 22.145 12.423 6.054 1.00 98.00 228 LYS A CA 1
ATOM 1733 C C . LYS A 1 228 ? 21.126 13.530 5.722 1.00 98.00 228 LYS A C 1
ATOM 1735 O O . LYS A 1 228 ? 20.125 13.605 6.436 1.00 98.00 228 LYS A O 1
ATOM 1740 N N . PRO A 1 229 ? 21.322 14.394 4.699 1.00 98.12 229 PRO A N 1
ATOM 1741 C CA . PRO A 1 229 ? 20.329 15.415 4.353 1.00 98.12 229 PRO A CA 1
ATOM 1742 C C . PRO A 1 229 ? 18.972 14.819 3.963 1.00 98.12 229 PRO A C 1
ATOM 1744 O O . PRO A 1 229 ? 17.940 15.325 4.400 1.00 98.12 229 PRO A O 1
ATOM 1747 N N . PHE A 1 230 ? 18.976 13.723 3.197 1.00 98.38 230 PHE A N 1
ATOM 1748 C CA . PHE A 1 230 ? 17.758 13.009 2.826 1.00 98.38 230 PHE A CA 1
ATOM 1749 C C . PHE A 1 230 ? 17.089 12.389 4.059 1.00 98.38 230 PHE A C 1
ATOM 1751 O O . PHE A 1 230 ? 15.916 12.658 4.312 1.00 98.38 230 PHE A O 1
ATOM 1758 N N . ALA A 1 231 ? 17.845 11.657 4.888 1.00 98.31 231 ALA A N 1
ATOM 1759 C CA . ALA A 1 231 ? 17.322 11.030 6.108 1.00 98.31 231 ALA A CA 1
ATOM 1760 C C . ALA A 1 231 ? 16.599 12.037 7.023 1.00 98.31 231 ALA A C 1
ATOM 1762 O O . ALA A 1 231 ? 15.448 11.825 7.400 1.00 98.31 231 ALA A O 1
ATOM 1763 N N . LYS A 1 232 ? 17.235 13.186 7.295 1.00 98.19 232 LYS A N 1
ATOM 1764 C CA . LYS A 1 232 ? 16.641 14.268 8.098 1.00 98.19 232 LYS A CA 1
ATOM 1765 C C . LYS A 1 232 ? 15.365 14.833 7.474 1.00 98.19 232 LYS A C 1
ATOM 1767 O O . LYS A 1 232 ? 14.429 15.169 8.193 1.00 98.19 232 LYS A O 1
ATOM 1772 N N . SER A 1 233 ? 15.310 14.942 6.145 1.00 98.12 233 SER A N 1
ATOM 1773 C CA . SER A 1 233 ? 14.097 15.410 5.465 1.00 98.12 233 SER A CA 1
ATOM 1774 C C . SER A 1 233 ? 12.938 14.414 5.559 1.00 98.12 233 SER A C 1
ATOM 1776 O O . SER A 1 233 ? 11.797 14.843 5.673 1.00 98.12 233 SER A O 1
ATOM 1778 N N . MET A 1 234 ? 13.210 13.104 5.594 1.00 98.25 234 MET A N 1
ATOM 1779 C CA . MET A 1 234 ? 12.182 12.073 5.805 1.00 98.25 234 MET A CA 1
ATOM 1780 C C . MET A 1 234 ? 11.661 12.066 7.246 1.00 98.25 234 MET A C 1
ATOM 1782 O O . MET A 1 234 ? 10.463 11.911 7.467 1.00 98.25 234 MET A O 1
ATOM 1786 N N . GLU A 1 235 ? 12.543 12.284 8.226 1.00 96.31 235 GLU A N 1
ATOM 1787 C CA . GLU A 1 235 ? 12.157 12.473 9.632 1.00 96.31 235 GLU A CA 1
ATOM 1788 C C . GLU A 1 235 ? 11.233 13.690 9.796 1.00 96.31 235 GLU A C 1
ATOM 1790 O O . GLU A 1 235 ? 10.189 13.596 10.443 1.00 96.31 235 GLU A O 1
ATOM 1795 N N . ALA A 1 236 ? 11.582 14.815 9.163 1.00 95.81 236 ALA A N 1
ATOM 1796 C CA . ALA A 1 236 ? 10.755 16.019 9.161 1.00 95.81 236 ALA A CA 1
ATOM 1797 C C . ALA A 1 236 ? 9.422 15.808 8.425 1.00 95.81 236 ALA A C 1
ATOM 1799 O O . ALA A 1 236 ? 8.382 16.246 8.916 1.00 95.81 236 ALA A O 1
ATOM 1800 N N . LEU A 1 237 ? 9.440 15.103 7.288 1.00 96.94 237 LEU A N 1
ATOM 1801 C CA . LEU A 1 237 ? 8.237 14.758 6.534 1.00 96.94 237 LEU A CA 1
ATOM 1802 C C . LEU A 1 237 ? 7.258 13.960 7.396 1.00 96.94 237 LEU A C 1
ATOM 1804 O O . LEU A 1 237 ? 6.086 14.307 7.432 1.00 96.94 237 LEU A O 1
ATOM 1808 N N . LEU A 1 238 ? 7.712 12.938 8.131 1.00 95.94 238 LEU A N 1
ATOM 1809 C CA . LEU A 1 238 ? 6.831 12.162 9.011 1.00 95.94 238 LEU A CA 1
ATOM 1810 C C . LEU A 1 238 ? 6.115 13.056 10.038 1.00 95.94 238 LEU A C 1
ATOM 1812 O O . LEU A 1 238 ? 4.908 12.914 10.228 1.00 95.94 238 LEU A O 1
ATOM 1816 N N . ALA A 1 239 ? 6.843 13.979 10.672 1.00 92.50 239 ALA A N 1
ATOM 1817 C CA . ALA A 1 239 ? 6.280 14.892 11.669 1.00 92.50 239 ALA A CA 1
ATOM 1818 C C . ALA A 1 239 ? 5.268 15.887 11.069 1.00 92.50 239 ALA A C 1
ATOM 1820 O O . ALA A 1 239 ? 4.337 16.304 11.753 1.00 92.50 239 ALA A O 1
ATOM 1821 N N . GLN A 1 240 ? 5.439 16.259 9.796 1.00 93.69 240 GLN A N 1
ATOM 1822 C CA . GLN A 1 240 ? 4.492 17.106 9.061 1.00 93.69 240 GLN A CA 1
ATOM 1823 C C . GLN A 1 240 ? 3.277 16.313 8.575 1.00 93.69 240 GLN A C 1
ATOM 1825 O O . GLN A 1 240 ? 2.155 16.810 8.627 1.00 93.69 240 GLN A O 1
ATOM 1830 N N . LEU A 1 241 ? 3.487 15.065 8.145 1.00 94.38 241 LEU A N 1
ATOM 1831 C CA . LEU A 1 241 ? 2.411 14.166 7.752 1.00 94.38 241 LEU A CA 1
ATOM 1832 C C . LEU A 1 241 ? 1.517 13.847 8.938 1.00 94.38 241 LEU A C 1
ATOM 1834 O O . LEU A 1 241 ? 0.312 13.832 8.749 1.00 94.38 241 LEU A O 1
ATOM 1838 N N . PHE A 1 242 ? 2.066 13.604 10.131 1.00 90.94 242 PHE A N 1
ATOM 1839 C CA . PHE A 1 242 ? 1.317 13.257 11.340 1.00 90.94 242 PHE A CA 1
ATOM 1840 C C . PHE A 1 242 ? 1.710 14.182 12.492 1.00 90.94 242 PHE A C 1
ATOM 1842 O O . PHE A 1 242 ? 2.701 13.941 13.180 1.00 90.94 242 PHE A O 1
ATOM 1849 N N . SER A 1 243 ? 0.902 15.229 12.700 1.00 86.44 243 SER A N 1
ATOM 1850 C CA . SER A 1 243 ? 1.106 16.213 13.767 1.00 86.44 243 SER A CA 1
ATOM 1851 C C . SER A 1 243 ? 1.322 15.529 15.124 1.00 86.44 243 SER A C 1
ATOM 1853 O O . SER A 1 243 ? 0.502 14.688 15.507 1.00 86.44 243 SER A O 1
ATOM 1855 N N . PRO A 1 244 ? 2.354 15.916 15.899 1.00 84.31 244 PRO A N 1
ATOM 1856 C CA . PRO A 1 244 ? 2.569 15.398 17.248 1.00 84.31 244 PRO A CA 1
ATOM 1857 C C . PRO A 1 244 ? 1.399 15.638 18.210 1.00 84.31 244 PRO A C 1
ATOM 1859 O O . PRO A 1 244 ? 1.287 14.918 19.195 1.00 84.31 244 PRO A O 1
ATOM 1862 N N . ALA A 1 245 ? 0.537 16.626 17.941 1.00 86.19 245 ALA A N 1
ATOM 1863 C CA . ALA A 1 245 ? -0.661 16.870 18.746 1.00 86.19 245 ALA A CA 1
ATOM 1864 C C . ALA A 1 245 ? -1.704 15.751 18.581 1.00 86.19 245 ALA A C 1
ATOM 1866 O O . ALA A 1 245 ? -2.313 15.331 19.558 1.00 86.19 245 ALA A O 1
ATOM 1867 N N . ASP A 1 246 ? -1.858 15.236 17.359 1.00 86.06 246 ASP A N 1
ATOM 1868 C CA . ASP A 1 246 ? -2.824 14.181 17.033 1.00 86.06 246 ASP A CA 1
ATOM 1869 C C . ASP A 1 246 ? -2.206 12.776 17.165 1.00 86.06 246 ASP A C 1
ATOM 1871 O O . ASP A 1 246 ? -2.885 11.796 17.463 1.00 86.06 246 ASP A O 1
ATOM 1875 N N . TYR A 1 247 ? -0.895 12.653 16.944 1.00 86.12 247 TYR A N 1
ATOM 1876 C CA . TYR A 1 247 ? -0.183 11.375 16.940 1.00 86.12 247 TYR A CA 1
ATOM 1877 C C . TYR A 1 247 ? 1.123 11.453 17.751 1.00 86.12 247 TYR A C 1
ATOM 1879 O O . TYR A 1 247 ? 2.206 11.219 17.207 1.00 86.12 247 TYR A O 1
ATOM 1887 N N . PRO A 1 248 ? 1.068 11.714 19.071 1.00 84.81 248 PRO A N 1
ATOM 1888 C CA . PRO A 1 248 ? 2.257 11.974 19.897 1.00 84.81 248 PRO A CA 1
ATOM 1889 C C . PRO A 1 248 ? 3.245 10.799 19.953 1.00 84.81 248 PRO A C 1
ATOM 1891 O O . PRO A 1 248 ? 4.440 10.976 20.210 1.00 84.81 248 PRO A O 1
ATOM 1894 N N . LYS A 1 249 ? 2.777 9.570 19.697 1.00 84.81 249 LYS A N 1
ATOM 1895 C CA . LYS A 1 249 ? 3.616 8.362 19.660 1.00 84.81 249 LYS A CA 1
ATOM 1896 C C . LYS A 1 249 ? 4.103 7.988 18.256 1.00 84.81 249 LYS A C 1
ATOM 1898 O O . LYS A 1 249 ? 5.003 7.142 18.182 1.00 84.81 249 LYS A O 1
ATOM 1903 N N . CYS A 1 250 ? 3.571 8.603 17.194 1.00 88.31 250 CYS A N 1
ATOM 1904 C CA . CYS A 1 250 ? 3.964 8.357 15.805 1.00 88.31 250 CYS A CA 1
ATOM 1905 C C . CYS A 1 250 ? 5.312 9.023 15.513 1.00 88.31 250 CYS A C 1
ATOM 1907 O O . CYS A 1 250 ? 5.408 10.133 14.999 1.00 88.31 250 CYS A O 1
ATOM 1909 N N . LYS A 1 251 ? 6.383 8.324 15.880 1.00 90.50 251 LYS A N 1
ATOM 1910 C CA . LYS A 1 251 ? 7.765 8.754 15.679 1.00 90.50 251 LYS A CA 1
ATOM 1911 C C . LYS A 1 251 ? 8.611 7.576 15.235 1.00 90.50 251 LYS A C 1
ATOM 1913 O O . LYS A 1 251 ? 8.327 6.443 15.621 1.00 90.50 251 LYS A O 1
ATOM 1918 N N . LEU A 1 252 ? 9.668 7.858 14.480 1.00 94.56 252 LEU A N 1
ATOM 1919 C CA . LEU A 1 252 ? 10.638 6.848 14.071 1.00 94.56 252 LEU A CA 1
ATOM 1920 C C . LEU A 1 252 ? 11.338 6.257 15.297 1.00 94.56 252 LEU A C 1
ATOM 1922 O O . LEU A 1 252 ? 11.892 6.981 16.126 1.00 94.56 252 LEU A O 1
ATOM 1926 N N . ARG A 1 253 ? 11.320 4.930 15.403 1.00 95.31 253 ARG A N 1
ATOM 1927 C CA . ARG A 1 253 ? 12.037 4.163 16.428 1.00 95.31 253 ARG A CA 1
ATOM 1928 C C . ARG A 1 253 ? 12.777 3.006 15.771 1.00 95.31 253 ARG A C 1
ATOM 1930 O O . ARG A 1 253 ? 12.268 2.488 14.778 1.00 95.31 253 ARG A O 1
ATOM 1937 N N . PRO A 1 254 ? 13.936 2.583 16.301 1.00 97.12 254 PRO A N 1
ATOM 1938 C CA . PRO A 1 254 ? 14.586 1.361 15.846 1.00 97.12 254 PRO A CA 1
ATOM 1939 C C . PRO A 1 254 ? 13.605 0.191 15.864 1.00 97.12 254 PRO A C 1
ATOM 1941 O O . PRO A 1 254 ? 12.889 -0.006 16.847 1.00 97.12 254 PRO A O 1
ATOM 1944 N N . LEU A 1 255 ? 13.562 -0.557 14.767 1.00 95.12 255 LEU A N 1
ATOM 1945 C CA . LEU A 1 255 ? 12.679 -1.702 14.639 1.00 95.12 255 LEU A CA 1
ATOM 1946 C C . LEU A 1 255 ? 13.231 -2.871 15.480 1.00 95.12 255 LEU A C 1
ATOM 1948 O O . LEU A 1 255 ? 14.402 -3.227 15.299 1.00 95.12 255 LEU A O 1
ATOM 1952 N N . PRO A 1 256 ? 12.433 -3.472 16.381 1.00 92.94 256 PRO A N 1
ATOM 1953 C CA . PRO A 1 256 ? 12.863 -4.615 17.182 1.00 92.94 256 PRO A CA 1
ATOM 1954 C C . PRO A 1 256 ? 13.310 -5.810 16.336 1.00 92.94 256 PRO A C 1
ATOM 1956 O O . PRO A 1 256 ? 12.877 -6.000 15.200 1.00 92.94 256 PRO A O 1
ATOM 1959 N N . ALA A 1 257 ? 14.185 -6.635 16.907 1.00 90.25 257 ALA A N 1
ATOM 1960 C CA . ALA A 1 257 ? 14.775 -7.792 16.237 1.00 90.25 257 ALA A CA 1
ATOM 1961 C C . ALA A 1 257 ? 13.748 -8.861 15.820 1.00 90.25 257 ALA A C 1
ATOM 1963 O O . ALA A 1 257 ? 13.972 -9.582 14.848 1.00 90.25 257 ALA A O 1
ATOM 1964 N N . ASP A 1 258 ? 12.665 -8.957 16.578 1.00 90.56 258 ASP A N 1
ATOM 1965 C CA . ASP A 1 258 ? 11.545 -9.887 16.464 1.00 90.56 258 ASP A CA 1
ATOM 1966 C C . ASP A 1 258 ? 10.360 -9.315 15.668 1.00 90.56 258 ASP A C 1
ATOM 1968 O O . ASP A 1 258 ? 9.367 -10.009 15.455 1.00 90.56 258 ASP A O 1
ATOM 1972 N N . HIS A 1 259 ? 10.466 -8.074 15.180 1.00 93.25 259 HIS A N 1
ATOM 1973 C CA . HIS A 1 259 ? 9.407 -7.430 14.408 1.00 93.25 259 HIS A CA 1
ATOM 1974 C C . HIS A 1 259 ? 9.026 -8.238 13.155 1.00 93.25 259 HIS A C 1
ATOM 1976 O O . HIS A 1 259 ? 9.902 -8.758 12.460 1.00 93.25 259 HIS A O 1
ATOM 1982 N N . GLY A 1 260 ? 7.729 -8.259 12.812 1.00 91.06 260 GLY A N 1
ATOM 1983 C CA . GLY A 1 260 ? 7.154 -9.038 11.701 1.00 91.06 260 GLY A CA 1
ATOM 1984 C C . GLY A 1 260 ? 7.882 -8.883 10.360 1.00 91.06 260 GLY A C 1
ATOM 1985 O O . GLY A 1 260 ? 8.114 -9.861 9.662 1.00 91.06 260 GLY A O 1
ATOM 1986 N N . ILE A 1 261 ? 8.349 -7.677 10.029 1.00 93.81 261 ILE A N 1
ATOM 1987 C CA . ILE A 1 261 ? 9.163 -7.416 8.822 1.00 93.81 261 ILE A CA 1
ATOM 1988 C C . ILE A 1 261 ? 10.429 -8.297 8.755 1.00 93.81 261 ILE A C 1
ATOM 1990 O O . ILE A 1 261 ? 10.852 -8.685 7.672 1.00 93.81 261 ILE A O 1
ATOM 1994 N N . TYR A 1 262 ? 11.053 -8.666 9.875 1.00 94.00 262 TYR A N 1
ATOM 1995 C CA . TYR A 1 262 ? 12.229 -9.547 9.857 1.00 94.00 262 TYR A CA 1
ATOM 1996 C C . TYR A 1 262 ? 11.885 -11.037 9.943 1.00 94.00 262 TYR A C 1
ATOM 1998 O O . TYR A 1 262 ? 12.761 -11.869 9.702 1.00 94.00 262 TYR A O 1
ATOM 2006 N N . THR A 1 263 ? 10.645 -11.377 10.300 1.00 91.12 263 THR A N 1
ATOM 2007 C CA . THR A 1 263 ? 10.257 -12.734 10.711 1.00 91.12 263 THR A CA 1
ATOM 2008 C C . THR A 1 263 ? 9.144 -13.357 9.870 1.00 91.12 263 THR A C 1
ATOM 2010 O O . THR A 1 263 ? 9.015 -14.579 9.912 1.00 91.12 263 THR A O 1
ATOM 2013 N N . VAL A 1 264 ? 8.409 -12.569 9.069 1.00 88.62 264 VAL A N 1
ATOM 2014 C CA . VAL A 1 264 ? 7.311 -13.034 8.195 1.00 88.62 264 VAL A CA 1
ATOM 2015 C C . VAL A 1 264 ? 7.764 -14.158 7.269 1.00 88.62 264 VAL A C 1
ATOM 2017 O O . VAL A 1 264 ? 7.096 -15.178 7.159 1.00 88.62 264 VAL A O 1
ATOM 2020 N N . ILE A 1 265 ? 8.966 -14.032 6.703 1.00 87.06 265 ILE A N 1
ATOM 2021 C CA . ILE A 1 265 ? 9.680 -15.153 6.099 1.00 87.06 265 ILE A CA 1
ATOM 2022 C C . ILE A 1 265 ? 10.984 -15.316 6.861 1.00 87.06 265 ILE A C 1
ATOM 2024 O O . ILE A 1 265 ? 11.889 -14.477 6.792 1.00 87.06 265 ILE A O 1
ATOM 2028 N N . LYS A 1 266 ? 11.072 -16.414 7.614 1.00 82.44 266 LYS A N 1
ATOM 2029 C CA . LYS A 1 266 ? 12.251 -16.754 8.409 1.00 82.44 266 LYS A CA 1
ATOM 2030 C C . LYS A 1 266 ? 13.407 -17.103 7.472 1.00 82.44 266 LYS A C 1
ATOM 2032 O O . LYS A 1 266 ? 13.381 -18.125 6.794 1.00 82.44 266 LYS A O 1
ATOM 2037 N N . ARG A 1 267 ? 14.429 -16.247 7.441 1.00 80.44 267 ARG A N 1
ATOM 2038 C CA . ARG A 1 267 ? 15.666 -16.444 6.672 1.00 80.44 267 ARG A CA 1
ATOM 2039 C C . ARG A 1 267 ? 16.878 -16.101 7.525 1.00 80.44 267 ARG A C 1
ATOM 2041 O O . ARG A 1 267 ? 16.784 -15.313 8.464 1.00 80.44 267 ARG A O 1
ATOM 2048 N N . GLN A 1 268 ? 18.024 -16.677 7.175 1.00 87.81 268 GLN A N 1
ATOM 2049 C CA . GLN A 1 268 ? 19.294 -16.280 7.770 1.00 87.81 268 GLN A CA 1
ATOM 2050 C C . GLN A 1 268 ? 19.751 -14.938 7.187 1.00 87.81 268 GLN A C 1
ATOM 2052 O O . GLN A 1 268 ? 19.891 -14.771 5.968 1.00 87.81 268 GLN A O 1
ATOM 2057 N N . TRP A 1 269 ? 19.978 -13.985 8.085 1.00 92.69 269 TRP A N 1
ATOM 2058 C CA . TRP A 1 269 ? 20.539 -12.675 7.780 1.00 92.69 269 TRP A CA 1
ATOM 2059 C C . TRP A 1 269 ? 22.064 -12.756 7.855 1.00 92.69 269 TRP A C 1
ATOM 2061 O O . TRP A 1 269 ? 22.584 -13.250 8.852 1.00 92.69 269 TRP A O 1
ATOM 2071 N N . GLY A 1 270 ? 22.777 -12.251 6.845 1.00 92.88 270 GLY A N 1
ATOM 2072 C CA . GLY A 1 270 ? 24.232 -12.087 6.951 1.00 92.88 270 GLY A CA 1
ATOM 2073 C C . GLY A 1 270 ? 24.564 -10.906 7.864 1.00 92.88 270 GLY A C 1
ATOM 2074 O O . GLY A 1 270 ? 25.220 -11.040 8.894 1.00 92.88 270 GLY A O 1
ATOM 2075 N N . LYS A 1 271 ? 24.009 -9.747 7.521 1.00 92.88 271 LYS A N 1
ATOM 2076 C CA . LYS A 1 271 ? 23.940 -8.528 8.318 1.00 92.88 271 LYS A CA 1
ATOM 2077 C C . LYS A 1 271 ? 22.522 -7.970 8.190 1.00 92.88 271 LYS A C 1
ATOM 2079 O O . LYS A 1 271 ? 22.211 -7.235 7.256 1.00 92.88 271 LYS A O 1
ATOM 2084 N N . ARG A 1 272 ? 21.661 -8.298 9.162 1.00 93.62 272 ARG A N 1
ATOM 2085 C CA . ARG A 1 272 ? 20.269 -7.819 9.186 1.00 93.62 272 ARG A CA 1
ATOM 2086 C C . ARG A 1 272 ? 20.228 -6.291 9.015 1.00 93.62 272 ARG A C 1
ATOM 2088 O O . ARG A 1 272 ? 20.836 -5.599 9.841 1.00 93.62 272 ARG A O 1
ATOM 2095 N N . PRO A 1 273 ? 19.511 -5.767 8.005 1.00 95.75 273 PRO A N 1
ATOM 2096 C CA . PRO A 1 273 ? 19.442 -4.333 7.788 1.00 95.75 273 PRO A CA 1
ATOM 2097 C C . PRO A 1 273 ? 18.832 -3.610 8.985 1.00 95.75 273 PRO A C 1
ATOM 2099 O O . PRO A 1 273 ? 17.895 -4.108 9.610 1.00 95.75 273 PRO A O 1
ATOM 2102 N N . LYS A 1 274 ? 19.362 -2.431 9.309 1.00 96.75 274 LYS A N 1
ATOM 2103 C CA . LYS A 1 274 ? 18.842 -1.594 10.390 1.00 96.75 274 LYS A CA 1
ATOM 2104 C C . LYS A 1 274 ? 17.751 -0.682 9.847 1.00 96.75 274 LYS A C 1
ATOM 2106 O O . LYS A 1 274 ? 17.991 0.110 8.939 1.00 96.75 274 LYS A O 1
ATOM 2111 N N . LEU A 1 275 ? 16.562 -0.798 10.427 1.00 97.94 275 LEU A N 1
ATOM 2112 C CA . LEU A 1 275 ? 15.409 0.027 10.094 1.00 97.94 275 LEU A CA 1
ATOM 2113 C C . LEU A 1 275 ? 14.959 0.836 11.302 1.00 97.94 275 LEU A C 1
ATOM 2115 O O . LEU A 1 275 ? 14.961 0.345 12.435 1.00 97.94 275 LEU A O 1
ATOM 2119 N N . ARG A 1 276 ? 14.485 2.049 11.035 1.00 97.69 276 ARG A N 1
ATOM 2120 C CA . ARG A 1 276 ? 13.657 2.825 11.954 1.00 97.69 276 ARG A CA 1
ATOM 2121 C C . ARG A 1 276 ? 12.266 2.947 11.358 1.00 97.69 276 ARG A C 1
ATOM 2123 O O . ARG A 1 276 ? 12.143 3.166 10.160 1.00 97.69 276 ARG A O 1
ATOM 2130 N N . ALA A 1 277 ? 11.219 2.822 12.161 1.00 97.19 277 ALA A N 1
ATOM 2131 C CA . ALA A 1 277 ? 9.863 2.929 11.644 1.00 97.19 277 ALA A CA 1
ATOM 2132 C C . ALA A 1 277 ? 8.902 3.632 12.597 1.00 97.19 277 ALA A C 1
ATOM 2134 O O . ALA A 1 277 ? 9.163 3.759 13.795 1.00 97.19 277 ALA A O 1
ATOM 2135 N N . ALA A 1 278 ? 7.802 4.102 12.022 1.00 95.50 278 ALA A N 1
ATOM 2136 C CA . ALA A 1 278 ? 6.667 4.690 12.703 1.00 95.50 278 ALA A CA 1
ATOM 2137 C C . ALA A 1 278 ? 5.373 3.989 12.272 1.00 95.50 278 ALA A C 1
ATOM 2139 O O . ALA A 1 278 ? 5.269 3.413 11.182 1.00 95.50 278 ALA A O 1
ATOM 2140 N N . GLY A 1 279 ? 4.395 4.037 13.165 1.00 90.56 279 GLY A N 1
ATOM 2141 C CA . GLY A 1 279 ? 3.106 3.393 13.007 1.00 90.56 279 GLY A CA 1
ATOM 2142 C C . GLY A 1 279 ? 2.082 3.973 13.972 1.00 90.56 279 GLY A C 1
ATOM 2143 O O . GLY A 1 279 ? 2.421 4.773 14.847 1.00 90.56 279 GLY A O 1
ATOM 2144 N N . ASP A 1 280 ? 0.843 3.521 13.838 1.00 79.75 280 ASP A N 1
ATOM 2145 C CA . ASP A 1 280 ? -0.289 3.881 14.706 1.00 79.75 280 ASP A CA 1
ATOM 2146 C C . ASP A 1 280 ? -0.420 2.955 15.935 1.00 79.75 280 ASP A C 1
ATOM 2148 O O . ASP A 1 280 ? -1.387 3.025 16.688 1.00 79.75 280 ASP A O 1
ATOM 2152 N N . GLY A 1 281 ? 0.568 2.079 16.146 1.00 75.12 281 GLY A N 1
ATOM 2153 C CA . GLY A 1 281 ? 0.563 1.049 17.186 1.00 75.12 281 GLY A CA 1
ATOM 2154 C C . GLY A 1 281 ? -0.006 -0.295 16.731 1.00 75.12 281 GLY A C 1
ATOM 2155 O O . GLY A 1 281 ? 0.102 -1.259 17.476 1.00 75.12 281 GLY A O 1
ATOM 2156 N N . THR A 1 282 ? -0.562 -0.377 15.521 1.00 78.56 282 THR A N 1
ATOM 2157 C CA . THR A 1 282 ? -1.022 -1.634 14.902 1.00 78.56 282 THR A CA 1
ATOM 2158 C C . THR A 1 282 ? -0.287 -1.904 13.600 1.00 78.56 282 THR A C 1
ATOM 2160 O O . THR A 1 282 ? 0.185 -3.011 13.365 1.00 78.56 282 THR A O 1
ATOM 2163 N N . ARG A 1 283 ? -0.146 -0.873 12.763 1.00 86.69 283 ARG A N 1
ATOM 2164 C CA . ARG A 1 283 ? 0.467 -0.967 11.445 1.00 86.69 283 ARG A CA 1
ATOM 2165 C C . ARG A 1 283 ? 1.742 -0.148 11.387 1.00 86.69 283 ARG A C 1
ATOM 2167 O O . ARG A 1 283 ? 1.746 1.042 11.703 1.00 86.69 283 ARG A O 1
ATOM 2174 N N . THR A 1 284 ? 2.822 -0.763 10.921 1.00 92.88 284 THR A N 1
ATOM 2175 C CA . THR A 1 284 ? 4.019 -0.032 10.503 1.00 92.88 284 THR A CA 1
ATOM 2176 C C . THR A 1 284 ? 3.807 0.507 9.094 1.00 92.88 284 THR A C 1
ATOM 2178 O O . THR A 1 284 ? 3.711 -0.274 8.153 1.00 92.88 284 THR A O 1
ATOM 2181 N N . PHE A 1 285 ? 3.735 1.831 8.938 1.00 94.31 285 PHE A N 1
ATOM 2182 C CA . PHE A 1 285 ? 3.409 2.459 7.650 1.00 94.31 285 PHE A CA 1
ATOM 2183 C C . PHE A 1 285 ? 4.491 3.400 7.109 1.00 94.31 285 PHE A C 1
ATOM 2185 O O . PHE A 1 285 ? 4.443 3.766 5.937 1.00 94.31 285 PHE A O 1
ATOM 2192 N N . PHE A 1 286 ? 5.464 3.804 7.930 1.00 98.06 286 PHE A N 1
ATOM 2193 C CA . PHE A 1 286 ? 6.581 4.645 7.495 1.00 98.06 286 PHE A CA 1
ATOM 2194 C C . PHE A 1 286 ? 7.889 4.053 7.997 1.00 98.06 286 PHE A C 1
ATOM 2196 O O . PHE A 1 286 ? 8.110 3.965 9.204 1.00 98.06 286 PHE A O 1
ATOM 2203 N N . ILE A 1 287 ? 8.758 3.655 7.077 1.00 98.62 287 ILE A N 1
ATOM 2204 C CA . ILE A 1 287 ? 10.027 2.990 7.361 1.00 98.62 287 ILE A CA 1
ATOM 2205 C C . ILE A 1 287 ? 11.146 3.839 6.772 1.00 98.62 287 ILE A C 1
ATOM 2207 O O . ILE A 1 287 ? 11.087 4.229 5.611 1.00 98.62 287 ILE A O 1
ATOM 2211 N N . LEU A 1 288 ? 12.178 4.102 7.564 1.00 98.62 288 LEU A N 1
ATOM 2212 C CA . LEU A 1 288 ? 13.420 4.730 7.146 1.00 98.62 288 LEU A CA 1
ATOM 2213 C C . LEU A 1 288 ? 14.557 3.719 7.313 1.00 98.62 288 LEU A C 1
ATOM 2215 O O . LEU A 1 288 ? 14.832 3.258 8.424 1.00 98.62 288 LEU A O 1
ATOM 2219 N N . SER A 1 289 ? 15.202 3.368 6.204 1.00 98.00 289 SER A N 1
ATOM 2220 C CA . SER A 1 289 ? 16.383 2.506 6.209 1.00 98.00 289 SER A CA 1
ATOM 2221 C C . SER A 1 289 ? 17.614 3.279 6.678 1.00 98.00 289 SER A C 1
ATOM 2223 O O . SER A 1 289 ? 17.870 4.386 6.205 1.00 98.00 289 SER A O 1
ATOM 2225 N N . ASP A 1 290 ? 18.401 2.676 7.571 1.00 95.88 290 ASP A N 1
ATOM 2226 C CA . ASP A 1 290 ? 19.747 3.154 7.915 1.00 95.88 290 ASP A CA 1
ATOM 2227 C C . ASP A 1 290 ? 20.832 2.497 7.036 1.00 95.88 290 ASP A C 1
ATOM 2229 O O . ASP A 1 290 ? 22.018 2.795 7.173 1.00 95.88 290 ASP A O 1
ATOM 2233 N N . GLU A 1 291 ? 20.433 1.602 6.130 1.00 94.50 291 GLU A N 1
ATOM 2234 C CA . GLU A 1 291 ? 21.301 0.901 5.182 1.00 94.50 291 GLU A CA 1
ATOM 2235 C C . GLU A 1 291 ? 21.003 1.333 3.735 1.00 94.50 291 GLU A C 1
ATOM 2237 O O . GLU A 1 291 ? 19.908 1.809 3.420 1.00 94.50 291 GLU A O 1
ATOM 2242 N N . TYR A 1 292 ? 21.970 1.128 2.838 1.00 96.25 292 TYR A N 1
ATOM 2243 C CA . TYR A 1 292 ? 21.871 1.482 1.421 1.00 96.25 292 TYR A CA 1
ATOM 2244 C C . TYR A 1 292 ? 21.400 0.286 0.574 1.00 96.25 292 TYR A C 1
ATOM 2246 O O . TYR A 1 292 ? 22.209 -0.411 -0.039 1.00 96.25 292 TYR A O 1
ATOM 2254 N N . LEU A 1 293 ? 20.090 0.021 0.565 1.00 97.56 293 LEU A N 1
ATOM 2255 C CA . LEU A 1 293 ? 19.496 -1.155 -0.084 1.00 97.56 293 LEU A CA 1
ATOM 2256 C C . LEU A 1 293 ? 19.527 -1.023 -1.612 1.00 97.56 293 LEU A C 1
ATOM 2258 O O . LEU A 1 293 ? 19.932 -1.960 -2.299 1.00 97.56 293 LEU A O 1
ATOM 2262 N N . SER A 1 294 ? 19.149 0.140 -2.156 1.00 97.50 294 SER A N 1
ATOM 2263 C CA . SER A 1 294 ? 19.033 0.349 -3.606 1.00 97.50 294 SER A CA 1
ATOM 2264 C C . SER A 1 294 ? 20.346 0.142 -4.358 1.00 97.50 294 SER A C 1
ATOM 2266 O O . SER A 1 294 ? 20.308 -0.199 -5.537 1.00 97.50 294 SER A O 1
ATOM 2268 N N . GLY A 1 295 ? 21.498 0.278 -3.693 1.00 97.44 295 GLY A N 1
ATOM 2269 C CA . GLY A 1 295 ? 22.793 -0.061 -4.277 1.00 97.44 295 GLY A CA 1
ATOM 2270 C C . GLY A 1 295 ? 22.898 -1.544 -4.646 1.00 97.44 295 GLY A C 1
ATOM 2271 O O . GLY A 1 295 ? 23.245 -1.876 -5.779 1.00 97.44 295 GLY A O 1
ATOM 2272 N N . ASP A 1 296 ? 22.538 -2.440 -3.728 1.00 97.31 296 ASP A N 1
ATOM 2273 C CA . ASP A 1 296 ? 22.534 -3.883 -3.987 1.00 97.31 296 ASP A CA 1
ATOM 2274 C C . ASP A 1 296 ? 21.441 -4.285 -4.984 1.00 97.31 296 ASP A C 1
ATOM 2276 O O . ASP A 1 296 ? 21.691 -5.117 -5.861 1.00 97.31 296 ASP A O 1
ATOM 2280 N N . LEU A 1 297 ? 20.259 -3.662 -4.895 1.00 97.50 297 LEU A N 1
ATOM 2281 C CA . LEU A 1 297 ? 19.163 -3.884 -5.845 1.00 97.50 297 LEU A CA 1
ATOM 2282 C C . LEU A 1 297 ? 19.578 -3.488 -7.273 1.00 97.50 297 LEU A C 1
ATOM 2284 O O . LEU A 1 297 ? 19.395 -4.252 -8.221 1.00 97.50 297 LEU A O 1
ATOM 2288 N N . GLN A 1 298 ? 20.205 -2.319 -7.434 1.00 97.25 298 GLN A N 1
ATOM 2289 C CA . GLN A 1 298 ? 20.751 -1.846 -8.708 1.00 97.25 298 GLN A CA 1
ATOM 2290 C C . GLN A 1 298 ? 21.788 -2.811 -9.277 1.00 97.25 298 GLN A C 1
ATOM 2292 O O . GLN A 1 298 ? 21.785 -3.067 -10.479 1.00 97.25 298 GLN A O 1
ATOM 2297 N N . MET A 1 299 ? 22.651 -3.345 -8.410 1.00 96.44 299 MET A N 1
ATOM 2298 C CA . MET A 1 299 ? 23.698 -4.290 -8.793 1.00 96.44 299 MET A CA 1
ATOM 2299 C C . MET A 1 299 ? 23.201 -5.732 -8.983 1.00 96.44 299 MET A C 1
ATOM 2301 O O . MET A 1 299 ? 24.001 -6.624 -9.261 1.00 96.44 299 MET A O 1
ATOM 2305 N N . ASN A 1 300 ? 21.896 -5.969 -8.802 1.00 95.12 300 ASN A N 1
ATOM 2306 C CA . ASN A 1 300 ? 21.253 -7.278 -8.888 1.00 95.12 300 ASN A CA 1
ATOM 2307 C C . ASN A 1 300 ? 21.918 -8.360 -8.007 1.00 95.12 300 ASN A C 1
ATOM 2309 O O . ASN A 1 300 ? 22.070 -9.509 -8.421 1.00 95.12 300 ASN A O 1
ATOM 2313 N N . ARG A 1 301 ? 22.340 -7.995 -6.789 1.00 95.25 301 ARG A N 1
ATOM 2314 C CA . ARG A 1 301 ? 22.951 -8.919 -5.814 1.00 95.25 301 ARG A CA 1
ATOM 2315 C C . ARG A 1 301 ? 21.880 -9.712 -5.065 1.00 95.25 301 ARG A C 1
ATOM 2317 O O . ARG A 1 301 ? 21.572 -9.418 -3.915 1.00 95.25 301 ARG A O 1
ATOM 2324 N N . THR A 1 302 ? 21.262 -10.678 -5.738 1.00 92.88 302 THR A N 1
ATOM 2325 C CA . THR A 1 302 ? 20.065 -11.396 -5.254 1.00 92.88 302 THR A CA 1
ATOM 2326 C C . THR A 1 302 ? 20.263 -12.189 -3.957 1.00 92.88 302 THR A C 1
ATOM 2328 O O . THR A 1 302 ? 19.290 -12.556 -3.305 1.00 92.88 302 THR A O 1
ATOM 2331 N N . ASP A 1 303 ? 21.507 -12.469 -3.574 1.00 91.06 303 ASP A N 1
ATOM 2332 C CA . ASP A 1 303 ? 21.895 -13.118 -2.319 1.00 91.06 303 ASP A CA 1
ATOM 2333 C C . ASP A 1 303 ? 21.978 -12.147 -1.125 1.00 91.06 303 ASP A C 1
ATOM 2335 O O . ASP A 1 303 ? 22.043 -12.585 0.031 1.00 91.06 303 ASP A O 1
ATOM 2339 N N . SER A 1 304 ? 21.938 -10.835 -1.378 1.00 95.56 304 SER A N 1
ATOM 2340 C CA . SER A 1 304 ? 22.096 -9.817 -0.344 1.00 95.56 304 SER A CA 1
ATOM 2341 C C . SER A 1 304 ? 20.876 -9.692 0.568 1.00 95.56 304 SER A C 1
ATOM 2343 O O . SER A 1 304 ? 19.733 -10.011 0.221 1.00 95.56 304 SER A O 1
ATOM 2345 N N . ASP A 1 305 ? 21.108 -9.174 1.774 1.00 96.31 305 ASP A N 1
ATOM 2346 C CA . ASP A 1 305 ? 20.033 -8.948 2.737 1.00 96.31 305 ASP A CA 1
ATOM 2347 C C . ASP A 1 305 ? 19.062 -7.834 2.302 1.00 96.31 305 ASP A C 1
ATOM 2349 O O . ASP A 1 305 ? 17.949 -7.773 2.823 1.00 96.31 305 ASP A O 1
ATOM 2353 N N . ALA A 1 306 ? 19.421 -7.004 1.312 1.00 96.81 306 ALA A N 1
ATOM 2354 C CA . ALA A 1 306 ? 18.513 -6.019 0.721 1.00 96.81 306 ALA A CA 1
ATOM 2355 C C . ALA A 1 306 ? 17.350 -6.695 -0.023 1.00 96.81 306 ALA A C 1
ATOM 2357 O O . ALA A 1 306 ? 16.194 -6.321 0.179 1.00 96.81 306 ALA A O 1
ATOM 2358 N N . PHE A 1 307 ? 17.630 -7.733 -0.821 1.00 95.88 307 PHE A N 1
ATOM 2359 C CA . PHE A 1 307 ? 16.593 -8.505 -1.516 1.00 95.88 307 PHE A CA 1
ATOM 2360 C C . PHE A 1 307 ? 15.718 -9.293 -0.538 1.00 95.88 307 PHE A C 1
ATOM 2362 O O . PHE A 1 307 ? 14.492 -9.305 -0.675 1.00 95.88 307 PHE A O 1
ATOM 2369 N N . LYS A 1 308 ? 16.327 -9.906 0.488 1.00 94.69 308 LYS A N 1
ATOM 2370 C CA . LYS A 1 308 ? 15.587 -10.612 1.549 1.00 94.69 308 LYS A CA 1
ATOM 2371 C C . LYS A 1 308 ? 14.651 -9.662 2.294 1.00 94.69 308 LYS A C 1
ATOM 2373 O O . LYS A 1 308 ? 13.482 -9.986 2.485 1.00 94.69 308 LYS A O 1
ATOM 2378 N N . LEU A 1 309 ? 15.143 -8.481 2.672 1.00 95.81 309 LEU A N 1
ATOM 2379 C CA . LEU A 1 309 ? 14.337 -7.473 3.351 1.00 95.81 309 LEU A CA 1
ATOM 2380 C C . LEU A 1 309 ? 13.200 -6.968 2.470 1.00 95.81 309 LEU A C 1
ATOM 2382 O O . LEU A 1 309 ? 12.075 -6.886 2.948 1.00 95.81 309 LEU A O 1
ATOM 2386 N N . ALA A 1 310 ? 13.473 -6.628 1.212 1.00 95.75 310 ALA A N 1
ATOM 2387 C CA . ALA A 1 310 ? 12.452 -6.111 0.310 1.00 95.75 310 ALA A CA 1
ATOM 2388 C C . ALA A 1 310 ? 11.327 -7.132 0.086 1.00 95.75 310 ALA A C 1
ATOM 2390 O O . ALA A 1 310 ? 10.151 -6.775 0.121 1.00 95.75 310 ALA A O 1
ATOM 2391 N N . MET A 1 311 ? 11.676 -8.414 -0.055 1.00 93.19 311 MET A N 1
ATOM 2392 C CA . MET A 1 311 ? 10.695 -9.492 -0.112 1.00 93.19 311 MET A CA 1
ATOM 2393 C C . MET A 1 311 ? 9.882 -9.574 1.184 1.00 93.19 311 MET A C 1
ATOM 2395 O O . MET A 1 311 ? 8.657 -9.514 1.126 1.00 93.19 311 MET A O 1
ATOM 2399 N N . ASN A 1 312 ? 10.529 -9.641 2.352 1.00 93.81 312 ASN A N 1
ATOM 2400 C CA . ASN A 1 312 ? 9.804 -9.683 3.621 1.00 93.81 312 ASN A CA 1
ATOM 2401 C C . ASN A 1 312 ? 8.911 -8.454 3.830 1.00 93.81 312 ASN A C 1
ATOM 2403 O O . ASN A 1 312 ? 7.807 -8.587 4.343 1.00 93.81 312 ASN A O 1
ATOM 2407 N N . LEU A 1 313 ? 9.363 -7.264 3.433 1.00 95.31 313 LEU A N 1
ATOM 2408 C CA . LEU A 1 313 ? 8.564 -6.049 3.515 1.00 95.31 313 LEU A CA 1
ATOM 2409 C C . LEU A 1 313 ? 7.298 -6.166 2.665 1.00 95.31 313 LEU A C 1
ATOM 2411 O O . LEU A 1 313 ? 6.235 -5.776 3.135 1.00 95.31 313 LEU A O 1
ATOM 2415 N N . LEU A 1 314 ? 7.398 -6.713 1.450 1.00 93.50 314 LEU A N 1
ATOM 2416 C CA . LEU A 1 314 ? 6.232 -6.926 0.599 1.00 93.50 314 LEU A CA 1
ATOM 2417 C C . LEU A 1 314 ? 5.234 -7.889 1.251 1.00 93.50 314 LEU A C 1
ATOM 2419 O O . LEU A 1 314 ? 4.058 -7.556 1.353 1.00 93.50 314 LEU A O 1
ATOM 2423 N N . PHE A 1 315 ? 5.705 -9.037 1.747 1.00 90.31 315 PHE A N 1
ATOM 2424 C CA . PHE A 1 315 ? 4.853 -10.009 2.443 1.00 90.31 315 PHE A CA 1
ATOM 2425 C C . PHE A 1 315 ? 4.244 -9.430 3.724 1.00 90.31 315 PHE A C 1
ATOM 2427 O O . PHE A 1 315 ? 3.073 -9.643 3.997 1.00 90.31 315 PHE A O 1
ATOM 2434 N N . TYR A 1 316 ? 5.002 -8.649 4.491 1.00 92.00 316 TYR A N 1
ATOM 2435 C CA . TYR A 1 316 ? 4.481 -7.971 5.675 1.00 92.00 316 TYR A CA 1
ATOM 2436 C C . TYR A 1 316 ? 3.415 -6.927 5.311 1.00 92.00 316 TYR A C 1
ATOM 2438 O O . TYR A 1 316 ? 2.368 -6.869 5.943 1.00 92.00 316 TYR A O 1
ATOM 2446 N N . ALA A 1 317 ? 3.660 -6.109 4.283 1.00 91.69 317 ALA A N 1
ATOM 2447 C CA . ALA A 1 317 ? 2.740 -5.053 3.861 1.00 91.69 317 ALA A CA 1
ATOM 2448 C C . ALA A 1 317 ? 1.436 -5.592 3.248 1.00 91.69 317 ALA A C 1
ATOM 2450 O O . ALA A 1 317 ? 0.451 -4.862 3.193 1.00 91.69 317 ALA A O 1
ATOM 2451 N N . THR A 1 318 ? 1.443 -6.842 2.788 1.00 87.94 318 THR A N 1
ATOM 2452 C CA . THR A 1 318 ? 0.298 -7.528 2.168 1.00 87.94 318 THR A CA 1
ATOM 2453 C C . THR A 1 318 ? -0.352 -8.556 3.086 1.00 87.94 318 THR A C 1
ATOM 2455 O O . THR A 1 318 ? -1.297 -9.211 2.665 1.00 87.94 318 THR A O 1
ATOM 2458 N N . ASP A 1 319 ? 0.158 -8.721 4.312 1.00 85.31 319 ASP A N 1
ATOM 2459 C CA . ASP A 1 319 ? -0.222 -9.808 5.223 1.00 85.31 319 ASP A CA 1
ATOM 2460 C C . ASP A 1 319 ? -0.151 -11.199 4.558 1.00 85.31 319 ASP A C 1
ATOM 2462 O O . ASP A 1 319 ? -0.998 -12.065 4.741 1.00 85.31 319 ASP A O 1
ATOM 2466 N N . MET A 1 320 ? 0.867 -11.392 3.710 1.00 83.56 320 MET A N 1
ATOM 2467 C CA . MET A 1 320 ? 1.068 -12.565 2.849 1.00 83.56 320 MET A CA 1
ATOM 2468 C C . MET A 1 320 ? -0.069 -12.842 1.849 1.00 83.56 320 MET A C 1
ATOM 2470 O O . MET A 1 320 ? -0.105 -13.915 1.246 1.00 83.56 320 MET A O 1
ATOM 2474 N N . GLY A 1 321 ? -0.974 -11.884 1.652 1.00 78.62 321 GLY A N 1
ATOM 2475 C CA . GLY A 1 321 ? -2.063 -11.964 0.691 1.00 78.62 321 GLY A CA 1
ATOM 2476 C C . GLY A 1 321 ? -1.604 -11.842 -0.762 1.00 78.62 321 GLY A C 1
ATOM 2477 O O . GLY A 1 321 ? -0.502 -11.379 -1.073 1.00 78.62 321 GLY A O 1
ATOM 2478 N N . GLU A 1 322 ? -2.484 -12.243 -1.679 1.00 80.06 322 GLU A N 1
ATOM 2479 C CA . GLU A 1 322 ? -2.242 -12.075 -3.108 1.00 80.06 322 GLU A CA 1
ATOM 2480 C C . GLU A 1 322 ? -2.375 -10.604 -3.519 1.00 80.06 322 GLU A C 1
ATOM 2482 O O . GLU A 1 322 ? -3.302 -9.896 -3.122 1.00 80.06 322 GLU A O 1
ATOM 2487 N N . LEU A 1 323 ? -1.450 -10.137 -4.359 1.00 85.56 323 LEU A N 1
ATOM 2488 C CA . LEU A 1 323 ? -1.551 -8.809 -4.944 1.00 85.56 323 LEU A CA 1
ATOM 2489 C C . LEU A 1 323 ? -2.556 -8.810 -6.088 1.00 85.56 323 LEU A C 1
ATOM 2491 O O . LEU A 1 323 ? -2.447 -9.591 -7.033 1.00 85.56 323 LEU A O 1
ATOM 2495 N N . ALA A 1 324 ? -3.490 -7.871 -6.025 1.00 82.94 324 ALA A N 1
ATOM 2496 C CA . ALA A 1 324 ? -4.478 -7.681 -7.065 1.00 82.94 324 ALA A CA 1
ATOM 2497 C C . ALA A 1 324 ? -3.811 -7.235 -8.382 1.00 82.94 324 ALA A C 1
ATOM 2499 O O . ALA A 1 324 ? -2.974 -6.327 -8.403 1.00 82.94 324 ALA A O 1
ATOM 2500 N N . GLY A 1 325 ? -4.182 -7.881 -9.490 1.00 84.06 325 GLY A N 1
ATOM 2501 C CA . GLY A 1 325 ? -3.752 -7.470 -10.827 1.00 84.06 325 GLY A CA 1
ATOM 2502 C C . GLY A 1 325 ? -4.264 -6.075 -11.186 1.00 84.06 325 GLY A C 1
ATOM 2503 O O . GLY A 1 325 ? -5.193 -5.542 -10.573 1.00 84.06 325 GLY A O 1
ATOM 2504 N N . LYS A 1 326 ? -3.686 -5.465 -12.220 1.00 83.75 326 LYS A N 1
ATOM 2505 C CA . LYS A 1 326 ? -4.239 -4.214 -12.751 1.00 83.75 326 LYS A CA 1
ATOM 2506 C C . LYS A 1 326 ? -5.664 -4.453 -13.254 1.00 83.75 326 LYS A C 1
ATOM 2508 O O . LYS A 1 326 ? -5.928 -5.468 -13.889 1.00 83.75 326 LYS A O 1
ATOM 2513 N N . PHE A 1 327 ? -6.552 -3.493 -12.997 1.00 77.31 327 PHE A N 1
ATOM 2514 C CA . PHE A 1 327 ? -8.006 -3.587 -13.223 1.00 77.31 327 PHE A CA 1
ATOM 2515 C C . PHE A 1 327 ? -8.765 -4.553 -12.318 1.00 77.31 327 PHE A C 1
ATOM 2517 O O . PHE A 1 327 ? -9.961 -4.733 -12.534 1.00 77.31 327 PHE A O 1
ATOM 2524 N N . ALA A 1 328 ? -8.133 -5.111 -11.282 1.00 80.19 328 ALA A N 1
ATOM 2525 C CA . ALA A 1 328 ? -8.896 -5.766 -10.234 1.00 80.19 328 ALA A CA 1
ATOM 2526 C C . ALA A 1 328 ? -9.934 -4.788 -9.664 1.00 80.19 328 ALA A C 1
ATOM 2528 O O . ALA A 1 328 ? -9.618 -3.655 -9.287 1.00 80.19 328 ALA A O 1
ATOM 2529 N N . SER A 1 329 ? -11.184 -5.232 -9.662 1.00 81.81 329 SER A N 1
ATOM 2530 C CA . SER A 1 329 ? -12.324 -4.482 -9.160 1.00 81.81 329 SER A CA 1
ATOM 2531 C C . SER A 1 329 ? -12.716 -5.048 -7.805 1.00 81.81 329 SER A C 1
ATOM 2533 O O . SER A 1 329 ? -12.762 -6.259 -7.627 1.00 81.81 329 SER A O 1
ATOM 2535 N N . ILE A 1 330 ? -13.026 -4.163 -6.860 1.00 80.44 330 ILE A N 1
ATOM 2536 C CA . ILE A 1 330 ? -13.700 -4.556 -5.615 1.00 80.44 330 ILE A CA 1
ATOM 2537 C C . ILE A 1 330 ? -15.200 -4.794 -5.830 1.00 80.44 330 ILE A C 1
ATOM 2539 O O . ILE A 1 330 ? -15.876 -5.297 -4.944 1.00 80.44 330 ILE A O 1
ATOM 2543 N N . LEU A 1 331 ? -15.740 -4.348 -6.968 1.00 87.94 331 LEU A N 1
ATOM 2544 C CA . LEU A 1 331 ? -17.145 -4.524 -7.317 1.00 87.94 331 LEU A CA 1
ATOM 2545 C C . LEU A 1 331 ? -17.346 -5.920 -7.910 1.00 87.94 331 LEU A C 1
ATOM 2547 O O . LEU A 1 331 ? -16.495 -6.333 -8.703 1.00 87.94 331 LEU A O 1
ATOM 2551 N N . PRO A 1 332 ? -18.459 -6.596 -7.584 1.00 84.88 332 PRO A N 1
ATOM 2552 C CA . PRO A 1 332 ? -18.787 -7.884 -8.177 1.00 84.88 332 PRO A CA 1
ATOM 2553 C C . PRO A 1 332 ? -19.054 -7.756 -9.684 1.00 84.88 332 PRO A C 1
ATOM 2555 O O . PRO A 1 332 ? -19.389 -6.681 -10.185 1.00 84.88 332 PRO A O 1
ATOM 2558 N N . ASP A 1 333 ? -18.950 -8.877 -10.399 1.00 83.56 333 ASP A N 1
ATOM 2559 C CA . ASP A 1 333 ? -19.190 -8.948 -11.851 1.00 83.56 333 ASP A CA 1
ATOM 2560 C C . ASP A 1 333 ? -20.675 -8.791 -12.232 1.00 83.56 333 ASP A C 1
ATOM 2562 O O . ASP A 1 333 ? -21.028 -8.701 -13.412 1.00 83.56 333 ASP A O 1
ATOM 2566 N N . SER A 1 334 ? -21.571 -8.747 -11.242 1.00 83.88 334 SER A N 1
ATOM 2567 C CA . SER A 1 334 ? -22.990 -8.478 -11.452 1.00 83.88 334 SER A CA 1
ATOM 2568 C C . SER A 1 334 ? -23.225 -7.085 -12.056 1.00 83.88 334 SER A C 1
ATOM 2570 O O . SER A 1 334 ? -22.466 -6.151 -11.803 1.00 83.88 334 SER A O 1
ATOM 2572 N N . PRO A 1 335 ? -24.307 -6.875 -12.822 1.00 87.50 335 PRO A N 1
ATOM 2573 C CA . PRO A 1 335 ? -24.724 -5.528 -13.190 1.00 87.50 335 PRO A CA 1
ATOM 2574 C C . PRO A 1 335 ? -25.036 -4.684 -11.942 1.00 87.50 335 PRO A C 1
ATOM 2576 O O . PRO A 1 335 ? -25.613 -5.211 -10.989 1.00 87.50 335 PRO A O 1
ATOM 2579 N N . PRO A 1 336 ? -24.740 -3.369 -11.951 1.00 89.50 336 PRO A N 1
ATOM 2580 C CA . PRO A 1 336 ? -25.063 -2.509 -10.822 1.00 89.50 336 PRO A CA 1
ATOM 2581 C C . PRO A 1 336 ? -26.575 -2.486 -10.580 1.00 89.50 336 PRO A C 1
ATOM 2583 O O . PRO A 1 336 ? -27.375 -2.342 -11.511 1.00 89.50 336 PRO A O 1
ATOM 2586 N N . ALA A 1 337 ? -26.963 -2.575 -9.313 1.00 87.94 337 ALA A N 1
ATOM 2587 C CA . ALA A 1 337 ? -28.345 -2.485 -8.890 1.00 87.94 337 ALA A CA 1
ATOM 2588 C C . ALA A 1 337 ? -28.966 -1.134 -9.272 1.00 87.94 337 ALA A C 1
ATOM 2590 O O . ALA A 1 337 ? -28.308 -0.092 -9.371 1.00 87.94 337 ALA A O 1
ATOM 2591 N N . ARG A 1 338 ? -30.289 -1.137 -9.462 1.00 88.69 338 ARG A N 1
ATOM 2592 C CA . ARG A 1 338 ? -31.041 0.078 -9.783 1.00 88.69 338 ARG A CA 1
ATOM 2593 C C . ARG A 1 338 ? -30.885 1.108 -8.662 1.00 88.69 338 ARG A C 1
ATOM 2595 O O . ARG A 1 338 ? -31.172 0.810 -7.505 1.00 88.69 338 ARG A O 1
ATOM 2602 N N . GLN A 1 339 ? -30.516 2.337 -9.028 1.00 86.94 339 GLN A N 1
ATOM 2603 C CA . GLN A 1 339 ? -30.327 3.425 -8.071 1.00 86.94 339 GLN A CA 1
ATOM 2604 C C . GLN A 1 339 ? -31.586 3.661 -7.223 1.00 86.94 339 GLN A C 1
ATOM 2606 O O . GLN A 1 339 ? -32.693 3.835 -7.744 1.00 86.94 339 GLN A O 1
ATOM 2611 N N . ARG A 1 340 ? -31.392 3.714 -5.904 1.00 85.00 340 ARG A N 1
ATOM 2612 C CA . ARG A 1 340 ? -32.423 4.000 -4.905 1.00 85.00 340 ARG A CA 1
ATOM 2613 C C . ARG A 1 340 ? -32.252 5.422 -4.382 1.00 85.00 340 ARG A C 1
ATOM 2615 O O . ARG A 1 340 ? -31.151 5.954 -4.332 1.00 85.00 340 ARG A O 1
ATOM 2622 N N . ARG A 1 341 ? -33.349 6.039 -3.933 1.00 83.06 341 ARG A N 1
ATOM 2623 C CA . ARG A 1 341 ? -33.309 7.361 -3.272 1.00 83.06 341 ARG A CA 1
ATOM 2624 C C . ARG A 1 341 ? -32.772 7.306 -1.835 1.00 83.06 341 ARG A C 1
ATOM 2626 O O . ARG A 1 341 ? -32.593 8.350 -1.219 1.00 83.06 341 ARG A O 1
ATOM 2633 N N . LYS A 1 342 ? -32.579 6.107 -1.278 1.00 85.56 342 LYS A N 1
ATOM 2634 C CA . LYS A 1 342 ? -32.184 5.915 0.118 1.00 85.56 342 LYS A CA 1
ATOM 2635 C C . LYS A 1 342 ? -30.691 6.199 0.288 1.00 85.56 342 LYS A C 1
ATOM 2637 O O . LYS A 1 342 ? -29.867 5.627 -0.423 1.00 85.56 342 LYS A O 1
ATOM 2642 N N . VAL A 1 343 ? -30.379 7.059 1.252 1.00 93.25 343 VAL A N 1
ATOM 2643 C CA . VAL A 1 343 ? -29.018 7.352 1.708 1.00 93.25 343 VAL A CA 1
ATOM 2644 C C . VAL A 1 343 ? -28.875 6.774 3.109 1.00 93.25 343 VAL A C 1
ATOM 2646 O O . VAL A 1 343 ? -29.730 7.021 3.959 1.00 93.25 343 VAL A O 1
ATOM 2649 N N . VAL A 1 344 ? -27.826 5.991 3.333 1.00 94.44 344 VAL A N 1
ATOM 2650 C CA . VAL A 1 344 ? -27.411 5.532 4.656 1.00 94.44 344 VAL A CA 1
ATOM 2651 C C . VAL A 1 344 ? -26.258 6.416 5.104 1.00 94.44 344 VAL A C 1
ATOM 2653 O O . VAL A 1 344 ? -25.191 6.416 4.492 1.00 94.44 344 VAL A O 1
ATOM 2656 N N . THR A 1 345 ? -26.483 7.184 6.162 1.00 97.50 345 THR A N 1
ATOM 2657 C CA . THR A 1 345 ? -25.477 8.061 6.756 1.00 97.50 345 THR A CA 1
ATOM 2658 C C . THR A 1 345 ? -24.831 7.377 7.953 1.00 97.50 345 THR A C 1
ATOM 2660 O O . THR A 1 345 ? -25.520 7.035 8.919 1.00 97.50 345 THR A O 1
ATOM 2663 N N . VAL A 1 346 ? -23.511 7.223 7.911 1.00 97.69 346 VAL A N 1
ATOM 2664 C CA . VAL A 1 346 ? -22.699 6.733 9.028 1.00 97.69 346 VAL A CA 1
ATOM 2665 C C . VAL A 1 346 ? -21.946 7.902 9.649 1.00 97.69 346 VAL A C 1
ATOM 2667 O O . VAL A 1 346 ? -21.362 8.699 8.922 1.00 97.69 346 VAL A O 1
ATOM 2670 N N . ALA A 1 347 ? -21.929 8.010 10.974 1.00 97.38 347 ALA A N 1
ATOM 2671 C CA . ALA A 1 347 ? -21.071 8.953 11.684 1.00 97.38 347 ALA A CA 1
ATOM 2672 C C . ALA A 1 347 ? -20.153 8.207 12.653 1.00 97.38 347 ALA A C 1
ATOM 2674 O O . ALA A 1 347 ? -20.598 7.364 13.434 1.00 97.38 347 ALA A O 1
ATOM 2675 N N . ARG A 1 348 ? -18.860 8.530 12.609 1.00 97.31 348 ARG A N 1
ATOM 2676 C CA . ARG A 1 348 ? -17.869 7.988 13.541 1.00 97.31 348 ARG A CA 1
ATOM 2677 C C . ARG A 1 348 ? -17.963 8.713 14.873 1.00 97.31 348 ARG A C 1
ATOM 2679 O O . ARG A 1 348 ? -17.994 9.943 14.907 1.00 97.31 348 ARG A O 1
ATOM 2686 N N . VAL A 1 349 ? -17.988 7.959 15.963 1.00 97.25 349 VAL A N 1
ATOM 2687 C CA . VAL A 1 349 ? -18.053 8.516 17.313 1.00 97.25 349 VAL A CA 1
ATOM 2688 C C . VAL A 1 349 ? -16.654 8.891 17.774 1.00 97.25 349 VAL A C 1
ATOM 2690 O O . VAL A 1 349 ? -15.796 8.031 17.954 1.00 97.25 349 VAL A O 1
ATOM 2693 N N . LYS A 1 350 ? -16.441 10.182 18.008 1.00 96.00 350 LYS A N 1
ATOM 2694 C CA . LYS A 1 350 ? -15.242 10.711 18.642 1.00 96.00 350 LYS A CA 1
ATOM 2695 C C . LYS A 1 350 ? -15.376 10.598 20.158 1.00 96.00 350 LYS A C 1
ATOM 2697 O O . LYS A 1 350 ? -16.280 11.189 20.743 1.00 96.00 350 LYS A O 1
ATOM 2702 N N . TYR A 1 351 ? -14.439 9.888 20.775 1.00 93.25 351 TYR A N 1
ATOM 2703 C CA . TYR A 1 351 ? -14.317 9.742 22.224 1.00 93.25 351 TYR A CA 1
ATOM 2704 C C . TYR A 1 351 ? -12.870 9.991 22.660 1.00 93.25 351 TYR A C 1
ATOM 2706 O O . TYR A 1 351 ? -11.938 9.927 21.851 1.00 93.25 351 TYR A O 1
ATOM 2714 N N . ASP A 1 352 ? -12.678 10.290 23.942 1.00 89.25 352 ASP A N 1
ATOM 2715 C CA . ASP A 1 352 ? -11.358 10.582 24.489 1.00 89.25 352 ASP A CA 1
ATOM 2716 C C . ASP A 1 352 ? -10.702 9.292 25.013 1.00 89.25 352 ASP A C 1
ATOM 2718 O O . ASP A 1 352 ? -11.055 8.770 26.065 1.00 89.25 352 ASP A O 1
ATOM 2722 N N . ALA A 1 353 ? -9.722 8.774 24.266 1.00 84.81 353 ALA A N 1
ATOM 2723 C CA . ALA A 1 353 ? -8.990 7.539 24.584 1.00 84.81 353 ALA A CA 1
ATOM 2724 C C . ALA A 1 353 ? -7.699 7.771 25.403 1.00 84.81 353 ALA A C 1
ATOM 2726 O O . ALA A 1 353 ? -6.875 6.870 25.568 1.00 84.81 353 ALA A O 1
ATOM 2727 N N . GLY A 1 354 ? -7.501 8.999 25.892 1.00 83.56 354 GLY A N 1
ATOM 2728 C CA . GLY A 1 354 ? -6.309 9.436 26.619 1.00 83.56 354 GLY A CA 1
ATOM 2729 C C . GLY A 1 354 ? -5.308 10.233 25.774 1.00 83.56 354 GLY A C 1
ATOM 2730 O O . GLY A 1 354 ? -5.308 10.197 24.544 1.00 83.56 354 GLY A O 1
ATOM 2731 N N . ALA A 1 355 ? -4.425 10.965 26.461 1.00 83.56 355 ALA A N 1
ATOM 2732 C CA . ALA A 1 355 ? -3.495 11.918 25.845 1.00 83.56 355 ALA A CA 1
ATOM 2733 C C . ALA A 1 355 ? -2.443 11.269 24.928 1.00 83.56 355 ALA A C 1
ATOM 2735 O O . ALA A 1 355 ? -1.907 11.924 24.040 1.00 83.56 355 ALA A O 1
ATOM 2736 N N . ASP A 1 356 ? -2.147 9.984 25.130 1.00 82.81 356 ASP A N 1
ATOM 2737 C CA . ASP A 1 356 ? -1.141 9.262 24.349 1.00 82.81 356 ASP A CA 1
ATOM 2738 C C . ASP A 1 356 ? -1.647 8.813 22.964 1.00 82.81 356 ASP A C 1
ATOM 2740 O O . ASP A 1 356 ? -0.827 8.553 22.080 1.00 82.81 356 ASP A O 1
ATOM 2744 N N . TYR A 1 357 ? -2.968 8.731 22.762 1.00 85.38 357 TYR A N 1
ATOM 2745 C CA . TYR A 1 357 ? -3.593 8.284 21.510 1.00 85.38 357 TYR A CA 1
ATOM 2746 C C . TYR A 1 357 ? -4.904 9.050 21.232 1.00 85.38 357 TYR A C 1
ATOM 2748 O O . TYR A 1 357 ? -5.979 8.451 21.191 1.00 85.38 357 TYR A O 1
ATOM 2756 N N . PRO A 1 358 ? -4.850 10.373 20.999 1.00 89.06 358 PRO A N 1
ATOM 2757 C CA . PRO A 1 358 ? -6.052 11.205 20.859 1.00 89.06 358 PRO A CA 1
ATOM 2758 C C . PRO A 1 358 ? -6.867 10.916 19.580 1.00 89.06 358 PRO A C 1
ATOM 2760 O O . 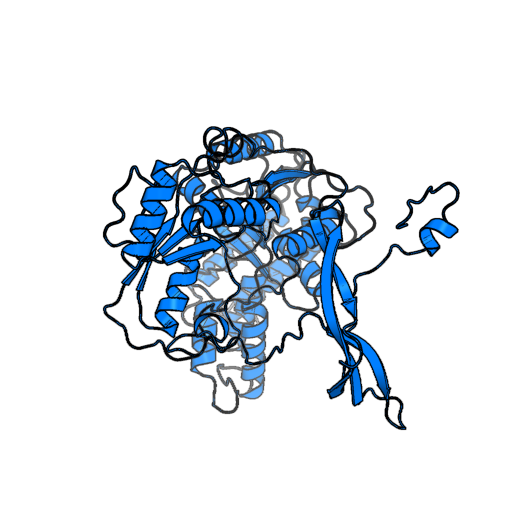PRO A 1 358 ? -7.990 11.398 19.433 1.00 89.06 358 PRO A O 1
ATOM 2763 N N . MET A 1 359 ? -6.320 10.107 18.667 1.00 90.69 359 MET A N 1
ATOM 2764 C CA . MET A 1 359 ? -6.955 9.675 17.417 1.00 90.69 359 MET A CA 1
ATOM 2765 C C . MET A 1 359 ? -7.390 8.200 17.424 1.00 90.69 359 MET A C 1
ATOM 2767 O O . MET A 1 359 ? -7.656 7.651 16.360 1.00 90.69 359 MET A O 1
ATOM 2771 N N . ASP A 1 360 ? -7.475 7.544 18.590 1.00 91.56 360 ASP A N 1
ATOM 2772 C CA . ASP A 1 360 ? -7.866 6.122 18.675 1.00 91.56 360 ASP A CA 1
ATOM 2773 C C . ASP A 1 360 ? -9.267 5.829 18.108 1.00 91.56 360 ASP A C 1
ATOM 2775 O O . ASP A 1 360 ? -9.518 4.737 17.623 1.00 91.56 360 ASP A O 1
ATOM 2779 N N . TRP A 1 361 ? -10.160 6.819 18.095 1.00 93.12 361 TRP A N 1
ATOM 2780 C CA . TRP A 1 361 ? -11.500 6.719 17.504 1.00 93.12 361 TRP A CA 1
ATOM 2781 C C . TRP A 1 361 ? -11.501 6.745 15.957 1.00 93.12 361 TRP A C 1
ATOM 2783 O O . TRP A 1 361 ? -12.507 6.444 15.308 1.00 93.12 361 TRP A O 1
ATOM 2793 N N . ASP A 1 362 ? -10.380 7.121 15.335 1.00 91.31 362 ASP A N 1
ATOM 2794 C CA . ASP A 1 362 ? -10.256 7.401 13.896 1.00 91.31 362 ASP A CA 1
ATOM 2795 C C . ASP A 1 362 ? -9.400 6.358 13.146 1.00 91.31 362 ASP A C 1
ATOM 2797 O O . ASP A 1 362 ? -8.767 6.633 12.122 1.00 91.31 362 ASP A O 1
ATOM 2801 N N . MET A 1 363 ? -9.351 5.132 13.673 1.00 87.75 363 MET A N 1
ATOM 2802 C CA . MET A 1 363 ? -8.653 4.010 13.036 1.00 87.75 363 MET A CA 1
ATOM 2803 C C . MET A 1 363 ? -9.370 3.566 11.753 1.00 87.75 363 MET A C 1
ATOM 2805 O O . MET A 1 363 ? -10.592 3.632 11.663 1.00 87.75 363 MET A O 1
ATOM 2809 N N . ALA A 1 364 ? -8.637 3.110 10.734 1.00 84.94 364 ALA A N 1
ATOM 2810 C CA . ALA A 1 364 ? -9.218 2.751 9.430 1.00 84.94 364 ALA A CA 1
ATOM 2811 C C . ALA A 1 364 ? -10.127 3.845 8.825 1.00 84.94 364 ALA A C 1
ATOM 2813 O O . ALA A 1 364 ? -11.217 3.555 8.334 1.00 84.94 364 ALA A O 1
ATOM 2814 N N . ARG A 1 365 ? -9.704 5.117 8.855 1.00 88.56 365 ARG A N 1
ATOM 2815 C CA . ARG A 1 365 ? -10.481 6.260 8.328 1.00 88.56 365 ARG A CA 1
ATOM 2816 C C . ARG A 1 365 ? -11.100 6.023 6.946 1.00 88.56 365 ARG A C 1
ATOM 2818 O O . ARG A 1 365 ? -12.198 6.482 6.676 1.00 88.56 365 ARG A O 1
ATOM 2825 N N . MET A 1 366 ? -10.406 5.289 6.077 1.00 89.69 366 MET A N 1
ATOM 2826 C CA . MET A 1 366 ? -10.846 5.044 4.702 1.00 89.69 366 MET A CA 1
ATOM 2827 C C . MET A 1 366 ? -11.826 3.870 4.543 1.00 89.69 366 MET A C 1
ATOM 2829 O O . MET A 1 366 ? -12.229 3.602 3.415 1.00 89.69 366 MET A O 1
ATOM 2833 N N . ALA A 1 367 ? -12.242 3.192 5.620 1.00 90.00 367 ALA A N 1
ATOM 2834 C CA . ALA A 1 367 ? -13.117 2.019 5.541 1.00 90.00 367 ALA A CA 1
ATOM 2835 C C . ALA A 1 367 ? -14.485 2.328 4.904 1.00 90.00 367 ALA A C 1
ATOM 2837 O O . ALA A 1 367 ? -14.859 1.695 3.918 1.00 90.00 367 ALA A O 1
ATOM 2838 N N . TRP A 1 368 ? -15.213 3.335 5.403 1.00 93.56 368 TRP A N 1
ATOM 2839 C CA . TRP A 1 368 ? -16.528 3.700 4.857 1.00 93.56 368 TRP A CA 1
ATOM 2840 C C . TRP A 1 368 ? -16.460 4.249 3.425 1.00 93.56 368 TRP A C 1
ATOM 2842 O O . TRP A 1 368 ? -17.236 3.782 2.585 1.00 93.56 368 TRP A O 1
ATOM 2852 N N . PRO A 1 369 ? -15.523 5.159 3.082 1.00 92.06 369 PRO A N 1
ATOM 2853 C CA . PRO A 1 369 ? -15.345 5.599 1.701 1.00 92.06 369 PRO A CA 1
ATOM 2854 C C . PRO A 1 369 ? -14.976 4.460 0.745 1.00 92.06 369 PRO A C 1
ATOM 2856 O O . PRO A 1 369 ? -15.405 4.481 -0.406 1.00 92.06 369 PRO A O 1
ATOM 2859 N N . ALA A 1 370 ? -14.207 3.464 1.203 1.00 89.38 370 ALA A N 1
ATOM 2860 C CA . ALA A 1 370 ? -13.846 2.299 0.398 1.00 89.38 370 ALA A CA 1
ATOM 2861 C C . ALA A 1 370 ? -15.021 1.327 0.193 1.00 89.38 370 ALA A C 1
ATOM 2863 O O . ALA A 1 370 ? -15.137 0.738 -0.879 1.00 89.38 370 ALA A O 1
ATOM 2864 N N . LEU A 1 371 ? -15.911 1.191 1.182 1.00 91.69 371 LEU A N 1
ATOM 2865 C CA . LEU A 1 371 ? -17.092 0.324 1.113 1.00 91.69 371 LEU A CA 1
ATOM 2866 C C . LEU A 1 371 ? -18.236 0.929 0.276 1.00 91.69 371 LEU A C 1
ATOM 2868 O O . LEU A 1 371 ? -19.019 0.202 -0.336 1.00 91.69 371 LEU A O 1
ATOM 2872 N N . ALA A 1 372 ? -18.344 2.259 0.218 1.00 94.00 372 ALA A N 1
ATOM 2873 C CA . ALA A 1 372 ? -19.468 2.946 -0.423 1.00 94.00 372 ALA A CA 1
ATOM 2874 C C . ALA A 1 372 ? -19.712 2.577 -1.903 1.00 94.00 372 ALA A C 1
ATOM 2876 O O . ALA A 1 372 ? -20.873 2.346 -2.256 1.00 94.00 372 ALA A O 1
ATOM 2877 N N . PRO A 1 373 ? -18.688 2.457 -2.777 1.00 92.75 373 PRO A N 1
ATOM 2878 C CA . PRO A 1 373 ? -18.890 2.025 -4.159 1.00 92.75 373 PRO A CA 1
ATOM 2879 C C . PRO A 1 373 ? -19.482 0.617 -4.259 1.00 92.75 373 PRO A C 1
ATOM 2881 O O . PRO A 1 373 ? -20.358 0.392 -5.092 1.00 92.75 373 PRO A O 1
ATOM 2884 N N . TYR A 1 374 ? -19.041 -0.303 -3.395 1.00 91.00 374 TYR A N 1
ATOM 2885 C CA . TYR A 1 374 ? -19.555 -1.671 -3.340 1.00 91.00 374 TYR A CA 1
ATOM 2886 C C . TYR A 1 374 ? -21.028 -1.682 -2.908 1.00 91.00 374 TYR A C 1
ATOM 2888 O O . TYR A 1 374 ? -21.872 -2.223 -3.619 1.00 91.00 374 TYR A O 1
ATOM 2896 N N . VAL A 1 375 ? -21.379 -0.981 -1.823 1.00 89.69 375 VAL A N 1
ATOM 2897 C CA . VAL A 1 375 ? -22.775 -0.888 -1.347 1.00 89.69 375 VAL A CA 1
ATOM 2898 C C . VAL A 1 375 ? -23.690 -0.286 -2.410 1.00 89.69 375 VAL A C 1
ATOM 2900 O O . VAL A 1 375 ? -24.789 -0.793 -2.646 1.00 89.69 375 VAL A O 1
ATOM 2903 N N . LYS A 1 376 ? -23.233 0.764 -3.097 1.00 91.62 376 LYS A N 1
ATOM 2904 C CA . LYS A 1 376 ? -23.980 1.368 -4.201 1.00 91.62 376 LYS A CA 1
ATOM 2905 C C . LYS A 1 376 ? -24.163 0.402 -5.363 1.00 91.62 376 LYS A C 1
ATOM 2907 O O . LYS A 1 376 ? -25.253 0.348 -5.926 1.00 91.62 376 LYS A O 1
ATOM 2912 N N . HIS A 1 377 ? -23.127 -0.351 -5.714 1.00 91.00 377 HIS A N 1
ATOM 2913 C CA . HIS A 1 377 ? -23.191 -1.330 -6.789 1.00 91.00 377 HIS A CA 1
ATOM 2914 C C . HIS A 1 377 ? -24.178 -2.458 -6.464 1.00 91.00 377 HIS A C 1
ATOM 2916 O O . HIS A 1 377 ? -25.046 -2.745 -7.279 1.00 91.00 377 HIS A O 1
ATOM 2922 N N . VAL A 1 378 ? -24.087 -3.061 -5.278 1.00 87.62 378 VAL A N 1
ATOM 2923 C CA . VAL A 1 378 ? -24.886 -4.243 -4.912 1.00 87.62 378 VAL A CA 1
ATOM 2924 C C . VAL A 1 378 ? -26.333 -3.885 -4.569 1.00 87.62 378 VAL A C 1
ATOM 2926 O O . VAL A 1 378 ? -27.252 -4.638 -4.874 1.00 87.62 378 VAL A O 1
ATOM 2929 N N . THR A 1 379 ? -26.569 -2.719 -3.960 1.00 86.56 379 THR A N 1
ATOM 2930 C CA . THR A 1 379 ? -27.892 -2.377 -3.397 1.00 86.56 379 THR A CA 1
ATOM 2931 C C . THR A 1 379 ? -28.585 -1.203 -4.091 1.00 86.56 379 THR A C 1
ATOM 2933 O O . THR A 1 379 ? -29.790 -1.000 -3.927 1.00 86.56 379 THR A O 1
ATOM 2936 N N . GLY A 1 380 ? -27.836 -0.373 -4.822 1.00 89.00 380 GLY A N 1
ATOM 2937 C CA . GLY A 1 380 ? -28.314 0.899 -5.365 1.00 89.00 380 GLY A CA 1
ATOM 2938 C C . GLY A 1 380 ? -28.484 2.010 -4.320 1.00 89.00 380 GLY A C 1
ATOM 2939 O O . GLY A 1 380 ? -28.869 3.118 -4.697 1.00 89.00 380 GLY A O 1
ATOM 2940 N N . CYS A 1 381 ? -28.234 1.744 -3.030 1.00 90.56 381 CYS A N 1
ATOM 2941 C CA . CYS A 1 381 ? -28.272 2.745 -1.960 1.00 90.56 381 CYS A CA 1
ATOM 2942 C C . CYS A 1 381 ? -26.970 3.550 -1.909 1.00 90.56 381 CYS A C 1
ATOM 2944 O O . CYS A 1 381 ? -25.884 3.009 -2.100 1.00 90.56 381 CYS A O 1
ATOM 2946 N N . GLU A 1 382 ? -27.068 4.837 -1.581 1.00 94.38 382 GLU A N 1
ATOM 2947 C CA . GLU A 1 382 ? -25.883 5.653 -1.305 1.00 94.38 382 GLU A CA 1
ATOM 2948 C C . GLU A 1 382 ? -25.434 5.438 0.144 1.00 94.38 382 GLU A C 1
ATOM 2950 O O . GLU A 1 382 ? -26.249 5.512 1.065 1.00 94.38 382 GLU A O 1
ATOM 2955 N N . LEU A 1 383 ? -24.137 5.219 0.351 1.00 95.38 383 LEU A N 1
ATOM 2956 C CA . LEU A 1 383 ? -23.507 5.187 1.669 1.00 95.38 383 LEU A CA 1
ATOM 2957 C C . LEU A 1 383 ? -22.666 6.452 1.835 1.00 95.38 383 LEU A C 1
ATOM 2959 O O . LEU A 1 383 ? -21.778 6.720 1.026 1.00 95.38 383 LEU A O 1
ATOM 2963 N N . LYS A 1 384 ? -22.947 7.234 2.878 1.00 96.12 384 LYS A N 1
ATOM 2964 C CA . LYS A 1 384 ? -22.261 8.498 3.146 1.00 96.12 384 LYS A CA 1
ATOM 2965 C C . LYS A 1 384 ? -21.688 8.507 4.553 1.00 96.12 384 LYS A C 1
ATOM 2967 O O . LYS A 1 384 ? -22.415 8.324 5.523 1.00 96.12 384 LYS A O 1
ATOM 2972 N N . GLU A 1 385 ? -20.404 8.815 4.661 1.00 95.69 385 GLU A N 1
ATOM 2973 C CA . GLU A 1 385 ? -19.787 9.152 5.939 1.00 95.69 385 GLU A CA 1
ATOM 2974 C C . GLU A 1 385 ? -20.027 10.640 6.256 1.00 95.69 385 GLU A C 1
ATOM 2976 O O . GLU A 1 385 ? -19.755 11.524 5.437 1.00 95.69 385 GLU A O 1
ATOM 2981 N N . ALA A 1 386 ? -20.609 10.919 7.420 1.00 96.00 386 ALA A N 1
ATOM 2982 C CA . ALA A 1 386 ? -20.779 12.259 7.967 1.00 96.00 386 ALA A CA 1
ATOM 2983 C C . ALA A 1 386 ? -19.529 12.702 8.742 1.00 96.00 386 ALA A C 1
ATOM 2985 O O . ALA A 1 386 ? -18.630 11.910 9.019 1.00 96.00 386 ALA A O 1
ATOM 2986 N N . ALA A 1 387 ? -19.484 13.983 9.121 1.00 95.56 387 ALA A N 1
ATOM 2987 C CA . ALA A 1 387 ? -18.453 14.465 10.032 1.00 95.56 387 ALA A CA 1
ATOM 2988 C C . ALA A 1 387 ? -18.472 13.652 11.347 1.00 95.56 387 ALA A C 1
ATOM 2990 O O . ALA A 1 387 ? -19.556 13.253 11.787 1.00 95.56 387 ALA A O 1
ATOM 2991 N N . PRO A 1 388 ? -17.308 13.408 11.979 1.00 96.12 388 PRO A N 1
ATOM 2992 C CA . PRO A 1 388 ? -17.252 12.741 13.275 1.00 96.12 388 PRO A CA 1
ATOM 2993 C C . PRO A 1 388 ? -18.089 13.477 14.322 1.00 96.12 388 PRO A C 1
ATOM 2995 O O . PRO A 1 388 ? -18.109 14.707 14.334 1.00 96.12 388 PRO A O 1
ATOM 2998 N N . VAL A 1 389 ? -18.731 12.725 15.215 1.00 97.56 389 VAL A N 1
ATOM 2999 C CA . VAL A 1 389 ? -19.641 13.256 16.240 1.00 97.56 389 VAL A CA 1
ATOM 3000 C C . VAL A 1 389 ? -19.143 12.929 17.641 1.00 97.56 389 VAL A C 1
ATOM 3002 O O . VAL A 1 389 ? -18.706 11.810 17.906 1.00 97.56 389 VAL A O 1
ATOM 3005 N N . ARG A 1 390 ? -19.241 13.880 18.566 1.00 97.38 390 ARG A N 1
ATOM 3006 C CA . ARG A 1 390 ? -19.151 13.638 20.007 1.00 97.38 390 ARG A CA 1
ATOM 3007 C C . ARG A 1 390 ? -20.551 13.387 20.553 1.00 97.38 390 ARG A C 1
ATOM 3009 O O . ARG A 1 390 ? -21.460 14.202 20.381 1.00 97.38 390 ARG A O 1
ATOM 3016 N N . LEU A 1 391 ? -20.723 12.252 21.227 1.00 96.12 391 LEU A N 1
ATOM 3017 C CA . LEU A 1 391 ? -21.980 11.927 21.899 1.00 96.12 391 LEU A CA 1
ATOM 3018 C C . LEU A 1 391 ? -22.326 13.021 22.925 1.00 96.12 391 LEU A C 1
ATOM 3020 O O . LEU A 1 391 ? -21.440 13.654 23.493 1.00 96.12 391 LEU A O 1
ATOM 3024 N N . ALA A 1 392 ? -23.622 13.266 23.127 1.00 93.94 392 ALA A N 1
ATOM 3025 C CA . ALA A 1 392 ? -24.193 14.319 23.983 1.00 93.94 392 ALA A CA 1
ATOM 3026 C C . ALA A 1 392 ? -23.904 15.786 23.590 1.00 93.94 392 ALA A C 1
ATOM 3028 O O . ALA A 1 392 ? -24.710 16.652 23.926 1.00 93.94 392 ALA A O 1
ATOM 3029 N N . ALA A 1 393 ? -22.821 16.074 22.864 1.00 94.94 393 ALA A N 1
ATOM 3030 C CA . ALA A 1 393 ? -22.470 17.425 22.425 1.00 94.94 393 ALA A CA 1
ATOM 3031 C C . ALA A 1 393 ? -23.051 17.778 21.046 1.00 94.94 393 ALA A C 1
ATOM 3033 O O . ALA A 1 393 ? -23.540 18.890 20.845 1.00 94.94 393 ALA A O 1
ATOM 3034 N N . ASP A 1 394 ? -23.020 16.830 20.107 1.00 95.19 394 ASP A N 1
ATOM 3035 C CA . ASP A 1 394 ? -23.416 17.073 18.722 1.00 95.19 394 ASP A CA 1
ATOM 3036 C C . ASP A 1 394 ? -24.849 16.613 18.424 1.00 95.19 394 ASP A C 1
ATOM 3038 O O . ASP A 1 394 ? -25.397 15.694 19.041 1.00 95.19 394 ASP A O 1
ATOM 3042 N N . LYS A 1 395 ? -25.466 17.247 17.420 1.00 92.50 395 LYS A N 1
ATOM 3043 C CA . LYS A 1 395 ? -26.758 16.807 16.881 1.00 92.50 395 LYS A CA 1
ATOM 3044 C C . LYS A 1 395 ? -26.562 15.564 16.017 1.00 92.50 395 LYS A C 1
ATOM 3046 O O . LYS A 1 395 ? -25.704 15.547 15.141 1.00 92.50 395 LYS A O 1
ATOM 3051 N N . LEU A 1 396 ? -27.409 14.558 16.228 1.00 94.50 396 LEU A N 1
ATOM 3052 C CA . LEU A 1 396 ? -27.377 13.283 15.499 1.00 94.50 396 LEU A CA 1
ATOM 3053 C C . LEU A 1 396 ? -28.473 13.184 14.421 1.00 94.50 396 LEU A C 1
ATOM 3055 O O . LEU A 1 396 ? -28.735 12.102 13.896 1.00 94.50 396 LEU A O 1
ATOM 3059 N N . ASP A 1 397 ? -29.136 14.299 14.099 1.00 91.62 397 ASP A N 1
ATOM 3060 C CA . ASP A 1 397 ? -30.218 14.345 13.115 1.00 91.62 397 ASP A CA 1
ATOM 3061 C C . ASP A 1 397 ? -29.732 13.857 11.739 1.00 91.62 397 ASP A C 1
ATOM 3063 O O . ASP A 1 397 ? -28.748 14.353 11.191 1.00 91.62 397 ASP A O 1
ATOM 3067 N N . GLY A 1 398 ? -30.430 12.872 11.168 1.00 92.31 398 GLY A N 1
ATOM 3068 C CA . GLY A 1 398 ? -30.100 12.303 9.856 1.00 92.31 398 GLY A CA 1
ATOM 3069 C C . GLY A 1 398 ? -28.953 11.283 9.848 1.00 92.31 398 GLY A C 1
ATOM 3070 O O . GLY A 1 398 ? -28.659 10.732 8.785 1.00 92.31 398 GLY A O 1
ATOM 3071 N N . VAL A 1 399 ? -28.335 10.989 10.998 1.00 97.38 399 VAL A N 1
ATOM 3072 C CA . VAL A 1 399 ? -27.399 9.865 11.148 1.00 97.38 399 VAL A CA 1
ATOM 3073 C C . VAL A 1 399 ? -28.196 8.568 11.287 1.00 97.38 399 VAL A C 1
ATOM 3075 O O . VAL A 1 399 ? -29.106 8.476 12.107 1.00 97.38 399 VAL A O 1
ATOM 3078 N N . ASN A 1 400 ? -27.865 7.550 10.490 1.00 97.38 400 ASN A N 1
ATOM 3079 C CA . ASN A 1 400 ? -28.511 6.236 10.559 1.00 97.38 400 ASN A CA 1
ATOM 3080 C C . ASN A 1 400 ? -27.689 5.242 11.378 1.00 97.38 400 ASN A C 1
ATOM 3082 O O . ASN A 1 400 ? -28.258 4.443 12.123 1.00 97.38 400 ASN A O 1
ATOM 3086 N N . VAL A 1 401 ? -26.362 5.303 11.244 1.00 98.00 401 VAL A N 1
ATOM 3087 C CA . VAL A 1 401 ? -25.432 4.403 11.925 1.00 98.00 401 VAL A CA 1
ATOM 3088 C C . VAL A 1 401 ? -24.382 5.213 12.677 1.00 98.00 401 VAL A C 1
ATOM 3090 O O . VAL A 1 401 ? -23.728 6.075 12.092 1.00 98.00 401 VAL A O 1
ATOM 3093 N N . LEU A 1 402 ? -24.194 4.920 13.959 1.00 98.25 402 LEU A N 1
ATOM 3094 C CA . LEU A 1 402 ? -23.019 5.352 14.709 1.00 98.25 402 LEU A CA 1
ATOM 3095 C C . LEU A 1 402 ? -21.968 4.250 14.670 1.00 98.25 402 LEU A C 1
ATOM 3097 O O . LEU A 1 402 ? -22.274 3.103 14.985 1.00 98.25 402 LEU A O 1
ATOM 3101 N N . HIS A 1 403 ? -20.739 4.602 14.309 1.00 97.94 403 HIS A N 1
ATOM 3102 C CA . HIS A 1 403 ? -19.601 3.688 14.303 1.00 97.94 403 HIS A CA 1
ATOM 3103 C C . HIS A 1 403 ? -18.654 4.024 15.455 1.00 97.94 403 HIS A C 1
ATOM 3105 O O . HIS A 1 403 ? -18.139 5.141 15.524 1.00 97.94 403 HIS A O 1
ATOM 3111 N N . ILE A 1 404 ? -18.438 3.071 16.361 1.00 97.25 404 ILE A N 1
ATOM 3112 C CA . ILE A 1 404 ? -17.465 3.173 17.453 1.00 97.25 404 ILE A CA 1
ATOM 3113 C C . ILE A 1 404 ? -16.357 2.156 17.176 1.00 97.25 404 ILE A C 1
ATOM 3115 O O . ILE A 1 404 ? -16.627 0.963 17.074 1.00 97.25 404 ILE A O 1
ATOM 3119 N N . THR A 1 405 ? -15.118 2.628 17.070 1.00 94.81 405 THR A N 1
ATOM 3120 C CA . THR A 1 405 ? -13.944 1.791 16.796 1.00 94.81 405 THR A CA 1
ATOM 3121 C C . THR A 1 405 ? -12.773 2.239 17.637 1.00 94.81 405 THR A C 1
ATOM 3123 O O . THR A 1 405 ? -12.739 3.397 18.045 1.00 94.81 405 THR A O 1
ATOM 3126 N 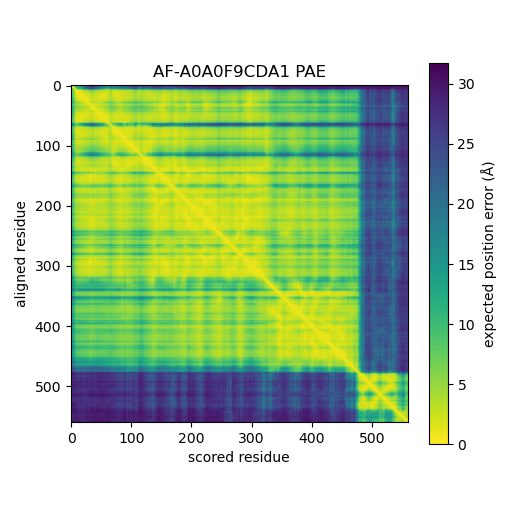N . GLY A 1 406 ? -11.804 1.356 17.842 1.00 92.75 406 GLY A N 1
ATOM 3127 C CA . GLY A 1 406 ? -10.570 1.702 18.526 1.00 92.75 406 GLY A CA 1
ATOM 3128 C C . GLY A 1 406 ? -9.741 0.511 18.958 1.00 92.75 406 GLY A C 1
ATOM 3129 O O . GLY A 1 406 ? -10.022 -0.640 18.619 1.00 92.75 406 GLY A O 1
ATOM 3130 N N . ARG A 1 407 ? -8.687 0.818 19.714 1.00 90.50 407 ARG A N 1
ATOM 3131 C CA . ARG A 1 407 ? -7.723 -0.155 20.246 1.00 90.50 407 ARG A CA 1
ATOM 3132 C C . ARG A 1 407 ? -7.661 -0.143 21.764 1.00 90.50 407 ARG A C 1
ATOM 3134 O O . ARG A 1 407 ? -7.334 -1.166 22.360 1.00 90.50 407 ARG A O 1
ATOM 3141 N N . LEU A 1 408 ? -7.927 1.008 22.376 1.00 91.00 408 LEU A N 1
ATOM 3142 C CA . LEU A 1 408 ? -7.819 1.214 23.818 1.00 91.00 408 LEU A CA 1
ATOM 3143 C C . LEU A 1 408 ? -9.159 1.000 24.519 1.00 91.00 408 LEU A C 1
ATOM 3145 O O . LEU A 1 408 ? -10.188 0.833 23.881 1.00 91.00 408 LEU A O 1
ATOM 3149 N N . ALA A 1 409 ? -9.167 0.992 25.849 1.00 92.31 409 ALA A N 1
ATOM 3150 C CA . ALA A 1 409 ? -10.417 0.834 26.577 1.00 92.31 409 ALA A CA 1
ATOM 3151 C C . ALA A 1 409 ? -11.412 1.964 26.237 1.00 92.31 409 ALA A C 1
ATOM 3153 O O . ALA A 1 409 ? -11.077 3.143 26.360 1.00 92.31 409 ALA A O 1
ATOM 3154 N N . LEU A 1 410 ? -12.636 1.604 25.844 1.00 95.19 410 LEU A N 1
ATOM 3155 C CA . LEU A 1 410 ? -13.727 2.557 25.669 1.00 95.19 410 LEU A CA 1
ATOM 31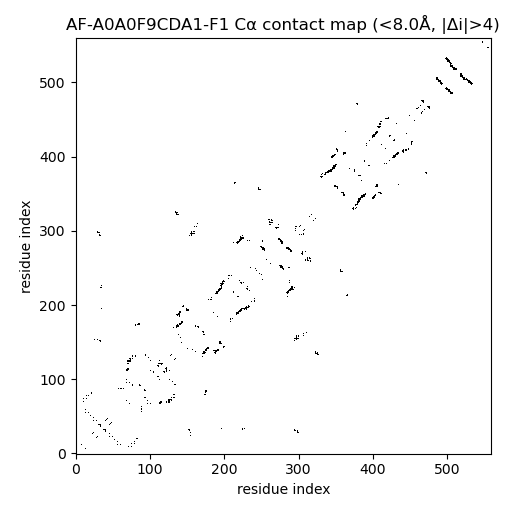56 C C . LEU A 1 410 ? -14.292 2.934 27.042 1.00 95.19 410 LEU A C 1
ATOM 3158 O O . LEU A 1 410 ? -14.589 2.059 27.857 1.00 95.19 410 LEU A O 1
ATOM 3162 N N . ALA A 1 411 ? -14.476 4.229 27.281 1.00 93.25 411 ALA A N 1
ATOM 3163 C CA . ALA A 1 411 ? -15.131 4.746 28.475 1.00 93.25 411 ALA A CA 1
ATOM 3164 C C . ALA A 1 411 ? -16.049 5.906 28.085 1.00 93.25 411 ALA A C 1
ATOM 3166 O O . ALA A 1 411 ? -15.576 6.921 27.580 1.00 93.25 411 ALA A O 1
ATOM 3167 N N . LEU A 1 412 ? -17.354 5.747 28.316 1.00 95.38 412 LEU A N 1
ATOM 3168 C CA . LEU A 1 412 ? -18.351 6.778 28.041 1.00 95.38 412 LEU A CA 1
ATOM 3169 C C . LEU A 1 412 ? -18.856 7.394 29.348 1.00 95.38 412 LEU A C 1
ATOM 3171 O O . LEU A 1 412 ? -19.105 6.694 30.338 1.00 95.38 412 LEU A O 1
ATOM 3175 N N . SER A 1 413 ? -19.044 8.709 29.342 1.00 95.94 413 SER A N 1
ATOM 3176 C CA . SER A 1 413 ? -19.704 9.445 30.420 1.00 95.94 413 SER A CA 1
ATOM 3177 C C . SER A 1 413 ? -21.199 9.109 30.506 1.00 95.94 413 SER A C 1
ATOM 3179 O O . SER A 1 413 ? -21.789 8.517 29.598 1.00 95.94 413 SER A O 1
ATOM 3181 N N . ALA A 1 414 ? -21.839 9.491 31.614 1.00 96.75 414 ALA A N 1
ATOM 3182 C CA . ALA A 1 414 ? -23.272 9.265 31.805 1.00 96.75 414 ALA A CA 1
ATOM 3183 C C . ALA A 1 414 ? -24.121 9.930 30.704 1.00 96.75 414 ALA A C 1
ATOM 3185 O O . ALA A 1 414 ? -25.056 9.307 30.196 1.00 96.75 414 ALA A O 1
ATOM 3186 N N . ASP A 1 415 ? -23.752 11.143 30.290 1.00 97.00 415 ASP A N 1
ATOM 3187 C CA . ASP A 1 415 ? -24.463 11.889 29.249 1.00 97.00 415 ASP A CA 1
ATOM 3188 C C . ASP A 1 415 ? -24.274 11.252 27.870 1.00 97.00 415 ASP A C 1
ATOM 3190 O O . ASP A 1 415 ? -25.236 11.101 27.115 1.00 97.00 415 ASP A O 1
ATOM 3194 N N . GLU A 1 416 ? -23.062 10.793 27.548 1.00 97.38 416 GLU A N 1
ATOM 3195 C CA . GLU A 1 416 ? -22.787 10.091 26.290 1.00 97.38 416 GLU A CA 1
ATOM 3196 C C . GLU A 1 416 ? -23.545 8.762 26.210 1.00 97.38 416 GLU A C 1
ATOM 3198 O O . GLU A 1 416 ? -24.137 8.444 25.176 1.00 97.38 416 GLU A O 1
ATOM 3203 N N . ARG A 1 417 ? -23.607 8.012 27.319 1.00 97.75 417 ARG A N 1
ATOM 3204 C CA . ARG A 1 417 ? -24.427 6.796 27.433 1.00 97.75 417 ARG A CA 1
ATOM 3205 C C . ARG A 1 417 ? -25.913 7.094 27.233 1.00 97.75 417 ARG A C 1
ATOM 3207 O O . ARG A 1 417 ? -26.593 6.360 26.513 1.00 97.75 417 ARG A O 1
ATOM 3214 N N . ALA A 1 418 ? -26.425 8.171 27.830 1.00 97.38 418 ALA A N 1
ATOM 3215 C CA . ALA A 1 418 ? -27.812 8.594 27.654 1.00 97.38 418 ALA A CA 1
ATOM 3216 C C . ALA A 1 418 ? -28.107 9.003 26.200 1.00 97.38 418 ALA A C 1
ATOM 3218 O O . ALA A 1 418 ? -29.140 8.615 25.646 1.00 97.38 418 ALA A O 1
ATOM 3219 N N . ALA A 1 419 ? -27.186 9.722 25.552 1.00 97.50 419 ALA A N 1
ATOM 3220 C CA . ALA A 1 419 ? -27.289 10.095 24.144 1.00 97.50 419 ALA A CA 1
ATOM 3221 C C . ALA A 1 419 ? -27.281 8.866 23.220 1.00 97.50 419 ALA A C 1
ATOM 3223 O O . ALA A 1 419 ? -28.122 8.774 22.324 1.00 97.50 419 ALA A O 1
ATOM 3224 N N . LEU A 1 420 ? -26.403 7.889 23.476 1.00 97.62 420 LEU A N 1
ATOM 3225 C CA . LEU A 1 420 ? -26.347 6.627 22.732 1.00 97.62 420 LEU A CA 1
ATOM 3226 C C . LEU A 1 420 ? -27.659 5.841 22.862 1.00 97.62 420 LEU A C 1
ATOM 3228 O O . LEU A 1 420 ? -28.215 5.378 21.864 1.00 97.62 420 LEU A O 1
ATOM 3232 N N . LYS A 1 421 ? -28.203 5.750 24.083 1.00 97.31 421 LYS A N 1
ATOM 3233 C CA . LYS A 1 421 ? -29.496 5.103 24.342 1.00 97.31 421 LYS A CA 1
ATOM 3234 C C . LYS A 1 421 ? -30.635 5.789 23.593 1.00 97.31 421 LYS A C 1
ATOM 3236 O O . LYS A 1 421 ? -31.458 5.112 22.983 1.00 97.31 421 LYS A O 1
ATOM 3241 N N . LYS A 1 422 ? -30.670 7.126 23.616 1.00 97.12 422 LYS A N 1
ATOM 3242 C CA . LYS A 1 422 ? -31.669 7.928 22.897 1.00 97.12 422 LYS A CA 1
ATOM 3243 C C . LYS A 1 422 ? -31.572 7.726 21.384 1.00 97.12 422 LYS A C 1
ATOM 3245 O O . LYS A 1 422 ? -32.606 7.608 20.734 1.00 97.12 422 LYS A O 1
ATOM 3250 N N . PHE A 1 423 ? -30.360 7.661 20.836 1.00 98.00 423 PHE A N 1
ATOM 3251 C CA . PHE A 1 423 ? -30.135 7.416 19.412 1.00 98.00 423 PHE A CA 1
ATOM 3252 C C . PHE A 1 423 ? -30.702 6.059 18.970 1.00 98.00 423 PHE A C 1
ATOM 3254 O O . PHE A 1 423 ? -31.469 6.000 18.009 1.00 98.00 423 PHE A O 1
ATOM 3261 N N . VAL A 1 424 ? -30.408 4.987 19.715 1.00 96.81 424 VAL A N 1
ATOM 3262 C CA . VAL A 1 424 ? -30.942 3.645 19.424 1.00 96.81 424 VAL A CA 1
ATOM 3263 C C . VAL A 1 424 ? -32.458 3.585 19.610 1.00 96.81 424 VAL A C 1
ATOM 3265 O O . VAL A 1 424 ? -33.160 3.059 18.751 1.00 96.81 424 VAL A O 1
ATOM 3268 N N . ALA A 1 425 ? -32.994 4.183 20.679 1.00 96.06 425 ALA A N 1
ATOM 3269 C CA . ALA A 1 425 ? -34.442 4.261 20.900 1.00 96.06 425 ALA A CA 1
ATOM 3270 C C . ALA A 1 425 ? -35.177 5.038 19.788 1.00 96.06 425 ALA A C 1
ATOM 3272 O O . ALA A 1 425 ? -36.346 4.775 19.523 1.00 96.06 425 ALA A O 1
ATOM 3273 N N . GLY A 1 426 ? -34.487 5.968 19.120 1.00 95.25 426 GLY A N 1
ATOM 3274 C CA . GLY A 1 426 ? -34.971 6.679 17.936 1.00 95.25 426 GLY A CA 1
ATOM 3275 C C . GLY A 1 426 ? -34.876 5.888 16.624 1.00 95.25 426 GLY A C 1
ATOM 3276 O O . GLY A 1 426 ? -35.191 6.442 15.574 1.00 95.25 426 GLY A O 1
ATOM 3277 N N . GLY A 1 427 ? -34.439 4.624 16.658 1.00 93.88 427 GLY A N 1
ATOM 3278 C CA . GLY A 1 427 ? -34.284 3.757 15.484 1.00 93.88 427 GLY A CA 1
ATOM 3279 C C . GLY A 1 427 ? -32.897 3.796 14.832 1.00 93.88 427 GLY A C 1
ATOM 3280 O O . GLY A 1 427 ? -32.709 3.212 13.765 1.00 93.88 427 GLY A O 1
ATOM 3281 N N . GLY A 1 428 ? -31.925 4.477 15.444 1.00 96.62 428 GLY A N 1
ATOM 3282 C CA . GLY A 1 428 ? -30.534 4.460 15.003 1.00 96.62 428 GLY A CA 1
ATOM 3283 C C . GLY A 1 428 ? -29.843 3.121 15.287 1.00 96.62 428 GLY A C 1
ATOM 3284 O O . GLY A 1 428 ? -30.194 2.407 16.224 1.00 96.62 428 GLY A O 1
ATOM 3285 N N . THR A 1 429 ? -28.834 2.776 14.487 1.00 96.44 429 THR A N 1
ATOM 3286 C CA . THR A 1 429 ? -28.021 1.560 14.675 1.00 96.44 429 THR A CA 1
ATOM 3287 C C . THR A 1 429 ? -26.630 1.914 15.185 1.00 96.44 429 THR A C 1
ATOM 3289 O O . THR A 1 429 ? -26.006 2.843 14.685 1.00 96.44 429 THR A O 1
ATOM 3292 N N . VAL A 1 430 ? -26.110 1.170 16.159 1.00 96.81 430 VAL A N 1
ATOM 3293 C CA . VAL A 1 430 ? -24.731 1.338 16.638 1.00 96.81 430 VAL A CA 1
ATOM 3294 C C . VAL A 1 430 ? -23.917 0.139 16.175 1.00 96.81 430 VAL A C 1
ATOM 3296 O O . VAL A 1 430 ? -24.224 -0.993 16.540 1.00 96.81 430 VAL A O 1
ATOM 3299 N N . LEU A 1 431 ? -22.888 0.395 15.374 1.00 95.94 431 LEU A N 1
ATOM 3300 C CA . LEU A 1 431 ? -21.882 -0.583 14.992 1.00 95.94 431 LEU A CA 1
ATOM 3301 C C . LEU A 1 431 ? -20.633 -0.351 15.838 1.00 95.94 431 LEU A C 1
ATOM 3303 O O . LEU A 1 431 ? -20.072 0.745 15.837 1.00 95.94 431 LEU A O 1
ATOM 3307 N N . VAL A 1 432 ? -20.193 -1.394 16.534 1.00 95.69 432 VAL A N 1
ATOM 3308 C CA . VAL A 1 432 ? -18.942 -1.379 17.288 1.00 95.69 432 VAL A CA 1
ATOM 3309 C C . VAL A 1 432 ? -18.022 -2.442 16.719 1.00 95.69 432 VAL A C 1
ATOM 3311 O O . VAL A 1 432 ? -18.380 -3.618 16.724 1.00 95.69 432 VAL A O 1
ATOM 3314 N N . ASP A 1 433 ? -16.851 -2.038 16.239 1.00 92.88 433 ASP A N 1
ATOM 3315 C CA . ASP A 1 433 ? -15.814 -2.953 15.773 1.00 92.88 433 ASP A CA 1
ATOM 3316 C C . ASP A 1 433 ? -14.526 -2.766 16.579 1.00 92.88 433 ASP A C 1
ATOM 3318 O O . ASP A 1 433 ? -14.133 -1.667 16.966 1.00 92.88 433 ASP A O 1
ATOM 3322 N N . SER A 1 434 ? -13.861 -3.878 16.880 1.00 91.19 434 SER A N 1
ATOM 3323 C CA . SER A 1 434 ? -12.540 -3.811 17.491 1.00 91.19 434 SER A CA 1
ATOM 3324 C C . SER A 1 434 ? -11.501 -3.701 16.391 1.00 91.19 434 SER A C 1
ATOM 3326 O O . SER A 1 434 ? -11.339 -4.637 15.599 1.00 91.19 434 SER A O 1
ATOM 3328 N N . TYR A 1 435 ? -10.790 -2.576 16.334 1.00 87.81 435 TYR A N 1
ATOM 3329 C CA . TYR A 1 435 ? -9.766 -2.393 15.318 1.00 87.81 435 TYR A CA 1
ATOM 3330 C C . TYR A 1 435 ? -8.662 -3.441 15.498 1.00 87.81 435 TYR A C 1
ATOM 3332 O O . TYR A 1 435 ? -8.154 -3.651 16.602 1.00 87.81 435 TYR A O 1
ATOM 3340 N N . ALA A 1 436 ? -8.321 -4.123 14.402 1.00 81.12 436 ALA A N 1
ATOM 3341 C CA . ALA A 1 436 ? -7.402 -5.264 14.374 1.00 81.12 436 ALA A CA 1
ATOM 3342 C C . ALA A 1 436 ? -7.758 -6.416 15.338 1.00 81.12 436 ALA A C 1
ATOM 3344 O O . ALA A 1 436 ? -6.889 -7.196 15.723 1.00 81.12 436 ALA A O 1
ATOM 3345 N N . GLY A 1 437 ? -9.029 -6.536 15.738 1.00 83.62 437 GLY A N 1
ATOM 3346 C CA . GLY A 1 437 ? -9.496 -7.634 16.587 1.00 83.62 437 GLY A CA 1
ATOM 3347 C C . GLY A 1 437 ? -8.934 -7.603 18.010 1.00 83.62 437 GLY A C 1
ATOM 3348 O O . GLY A 1 437 ? -8.862 -8.642 18.667 1.00 83.62 437 GLY A O 1
ATOM 3349 N N . LEU A 1 438 ? -8.520 -6.433 18.508 1.00 84.25 438 LEU A N 1
ATOM 3350 C CA . LEU A 1 438 ? -7.902 -6.322 19.824 1.00 84.25 438 LEU A CA 1
ATOM 3351 C C . LEU A 1 438 ? -8.900 -6.660 20.949 1.00 84.25 438 LEU A C 1
ATOM 3353 O O . LEU A 1 438 ? -9.965 -6.041 21.065 1.00 84.25 438 LEU A O 1
ATOM 3357 N N . PRO A 1 439 ? -8.578 -7.625 21.825 1.00 87.38 439 PRO A N 1
ATOM 3358 C CA . PRO A 1 439 ? -9.539 -8.117 22.804 1.00 87.38 439 PRO A CA 1
ATOM 3359 C C . PRO A 1 439 ? -9.787 -7.125 23.952 1.00 87.38 439 PRO A C 1
ATOM 3361 O O . PRO A 1 439 ? -10.837 -7.178 24.587 1.00 87.38 439 PRO A O 1
ATOM 3364 N N . GLU A 1 440 ? -8.857 -6.206 24.225 1.00 88.25 440 GLU A N 1
ATOM 3365 C CA . GLU A 1 440 ? -9.018 -5.169 25.255 1.00 88.25 440 GLU A CA 1
ATOM 3366 C C . GLU A 1 440 ? -10.128 -4.172 24.907 1.00 88.25 440 GLU A C 1
ATOM 3368 O O . GLU A 1 440 ? -11.055 -3.990 25.704 1.00 88.25 440 GLU A O 1
ATOM 3373 N N . PHE A 1 441 ? -10.090 -3.600 23.697 1.00 92.94 441 PHE A N 1
ATOM 3374 C CA . PHE A 1 441 ? -11.170 -2.751 23.195 1.00 92.94 441 PHE A CA 1
ATOM 3375 C C . PHE A 1 441 ? -12.493 -3.521 23.187 1.00 92.94 441 PHE A C 1
ATOM 3377 O O . PHE A 1 441 ? -13.455 -3.069 23.797 1.00 92.94 441 PHE A O 1
ATOM 3384 N N . ALA A 1 442 ? -12.527 -4.728 22.606 1.00 92.88 442 ALA A N 1
ATOM 3385 C CA . ALA A 1 442 ? -13.751 -5.528 22.512 1.00 92.88 442 ALA A CA 1
ATOM 3386 C C . ALA A 1 442 ? -14.416 -5.770 23.882 1.00 92.88 442 ALA A C 1
ATOM 3388 O O . ALA A 1 442 ? -15.626 -5.590 24.025 1.00 92.88 442 ALA A O 1
ATOM 3389 N N . ARG A 1 443 ? -13.631 -6.126 24.911 1.00 94.50 443 ARG A N 1
ATOM 3390 C CA . ARG A 1 443 ? -14.139 -6.319 26.281 1.00 94.50 443 ARG A CA 1
ATOM 3391 C C . ARG A 1 443 ? -14.671 -5.026 26.889 1.00 94.50 443 ARG A C 1
ATOM 3393 O O . ARG A 1 443 ? -15.766 -5.026 27.443 1.00 94.50 443 ARG A O 1
ATOM 3400 N N . SER A 1 444 ? -13.904 -3.939 26.804 1.00 95.75 444 SER A N 1
ATOM 3401 C CA . SER A 1 444 ? -14.313 -2.651 27.382 1.00 95.75 444 SER A CA 1
ATOM 3402 C C . SER A 1 444 ? -15.548 -2.075 26.689 1.00 95.75 444 SER A C 1
ATOM 3404 O O . SER A 1 444 ? -16.480 -1.653 27.365 1.00 95.75 444 SER A O 1
ATOM 3406 N N . ALA A 1 445 ? -15.610 -2.144 25.358 1.00 96.06 445 ALA A N 1
ATOM 3407 C CA . ALA A 1 445 ? -16.744 -1.676 24.583 1.00 96.06 445 ALA A CA 1
ATOM 3408 C C . ALA A 1 445 ? -18.004 -2.494 24.888 1.00 96.06 445 ALA A C 1
ATOM 3410 O O . ALA A 1 445 ? -19.067 -1.916 25.099 1.00 96.06 445 ALA A O 1
ATOM 3411 N N . ARG A 1 446 ? -17.882 -3.823 25.017 1.00 95.88 446 ARG A N 1
ATOM 3412 C CA . ARG A 1 446 ? -18.983 -4.677 25.479 1.00 95.88 446 ARG A CA 1
ATOM 3413 C C . ARG A 1 446 ? -19.477 -4.255 26.864 1.00 95.88 446 ARG A C 1
ATOM 3415 O O . ARG A 1 446 ? -20.671 -4.031 27.030 1.00 95.88 446 ARG A O 1
ATOM 3422 N N . ALA A 1 447 ? -18.571 -4.091 27.827 1.00 96.19 447 ALA A N 1
ATOM 3423 C CA . ALA A 1 447 ? -18.924 -3.669 29.180 1.00 96.19 447 ALA A CA 1
ATOM 3424 C C . ALA A 1 447 ? -19.570 -2.271 29.212 1.00 96.19 447 ALA A C 1
ATOM 3426 O O . ALA A 1 447 ? -20.490 -2.034 29.991 1.00 96.19 447 ALA A O 1
ATOM 3427 N N . GLU A 1 448 ? -19.118 -1.334 28.374 1.00 96.44 448 GLU A N 1
ATOM 3428 C CA . GLU A 1 448 ? -19.743 -0.015 28.239 1.00 96.44 448 GLU A CA 1
ATOM 3429 C C . GLU A 1 448 ? -21.150 -0.102 27.649 1.00 96.44 448 GLU A C 1
ATOM 3431 O O . GLU A 1 448 ? -22.068 0.511 28.190 1.00 96.44 448 GLU A O 1
ATOM 3436 N N . LEU A 1 449 ? -21.353 -0.891 26.593 1.00 96.44 449 LEU A N 1
ATOM 3437 C CA . LEU A 1 449 ? -22.675 -1.092 25.998 1.00 96.44 449 LEU A CA 1
ATOM 3438 C C . LEU A 1 449 ? -23.637 -1.804 26.955 1.00 96.44 449 LEU A C 1
ATOM 3440 O O . LEU A 1 449 ? -24.809 -1.435 27.012 1.00 96.44 449 LEU A O 1
ATOM 3444 N N . GLU A 1 450 ? -23.159 -2.760 27.754 1.00 97.19 450 GLU A N 1
ATOM 3445 C CA . GLU A 1 450 ? -23.981 -3.450 28.757 1.00 97.19 450 GLU A CA 1
ATOM 3446 C C . GLU A 1 450 ? -24.474 -2.495 29.858 1.00 97.19 450 GLU A C 1
ATOM 3448 O O . GLU A 1 450 ? -25.596 -2.635 30.343 1.00 97.19 450 GLU A O 1
ATOM 3453 N N . LYS A 1 451 ? -23.714 -1.437 30.183 1.00 96.94 451 LYS A N 1
ATOM 3454 C CA . LYS A 1 451 ? -24.187 -0.357 31.074 1.00 96.94 451 LYS A CA 1
ATOM 3455 C C . LYS A 1 451 ? -25.320 0.474 30.459 1.00 96.94 451 LYS A C 1
ATOM 3457 O O . LYS A 1 451 ? -26.054 1.130 31.196 1.00 96.94 451 LYS A O 1
ATOM 3462 N N . VAL A 1 452 ? -25.455 0.489 29.131 1.00 96.56 452 VAL A N 1
ATOM 3463 C CA . VAL A 1 452 ? -26.479 1.265 28.406 1.00 96.56 452 VAL A CA 1
ATOM 3464 C C . VAL A 1 452 ? -27.726 0.427 28.119 1.00 96.56 452 VAL A C 1
ATOM 3466 O O . VAL A 1 452 ? -28.853 0.891 28.336 1.00 96.56 452 VAL A O 1
ATOM 3469 N N . PHE A 1 453 ? -27.517 -0.797 27.631 1.00 96.06 453 PHE A N 1
ATOM 3470 C CA . PHE A 1 453 ? -28.546 -1.658 27.045 1.00 96.06 453 PHE A CA 1
ATOM 3471 C C . PHE A 1 453 ? -28.844 -2.924 27.861 1.00 96.06 453 PHE A C 1
ATOM 3473 O O . PHE A 1 453 ? -29.828 -3.599 27.572 1.00 96.06 453 PHE A O 1
ATOM 3480 N N . GLY A 1 454 ? -28.053 -3.227 28.894 1.00 95.25 454 GLY A N 1
ATOM 3481 C CA . GLY A 1 454 ? -28.104 -4.509 29.598 1.00 95.25 454 GLY A CA 1
ATOM 3482 C C . GLY A 1 454 ? -27.333 -5.607 28.860 1.00 95.25 454 GLY A C 1
ATOM 3483 O O . GLY A 1 454 ? -26.544 -5.328 27.963 1.00 95.25 454 GLY A O 1
ATOM 3484 N N . GLU A 1 455 ? -27.549 -6.862 29.253 1.00 94.94 455 GLU A N 1
ATOM 3485 C CA . GLU A 1 455 ? -26.830 -8.025 28.716 1.00 94.94 455 GLU A CA 1
ATOM 3486 C C . GLU A 1 455 ? -26.900 -8.109 27.178 1.00 94.94 455 GLU A C 1
ATOM 3488 O O . GLU A 1 455 ? -27.982 -8.183 26.590 1.00 94.94 455 GLU A O 1
ATOM 3493 N N . LEU A 1 456 ? -25.735 -8.153 26.524 1.00 92.56 456 LEU A N 1
ATOM 3494 C CA . LEU A 1 456 ? -25.640 -8.321 25.075 1.00 92.56 456 LEU A CA 1
ATOM 3495 C C . LEU A 1 456 ? -25.659 -9.803 24.686 1.00 92.56 456 LEU A C 1
ATOM 3497 O O . LEU A 1 456 ? -24.855 -10.600 25.172 1.00 92.56 456 LEU A O 1
ATOM 3501 N N . LYS A 1 457 ? -26.523 -10.172 23.742 1.00 91.31 457 LYS A N 1
ATOM 3502 C CA . LYS A 1 457 ? -26.651 -11.549 23.243 1.00 91.31 457 LYS A CA 1
ATOM 3503 C C . LYS A 1 457 ? -26.098 -11.665 21.826 1.00 91.31 457 LYS A C 1
ATOM 3505 O O . LYS A 1 457 ? -26.122 -10.697 21.070 1.00 91.31 457 LYS A O 1
ATOM 3510 N N . GLY A 1 458 ? -25.580 -12.844 21.485 1.00 89.62 458 GLY A N 1
ATOM 3511 C CA . GLY A 1 458 ? -25.217 -13.155 20.103 1.00 89.62 458 GLY A CA 1
ATOM 3512 C C . GLY A 1 458 ? -26.450 -13.106 19.201 1.00 89.62 458 GLY A C 1
ATOM 3513 O O . GLY A 1 458 ? -27.558 -13.400 19.653 1.00 89.62 458 GLY A O 1
ATOM 3514 N N . LEU A 1 459 ? -26.257 -12.720 17.940 1.00 87.00 459 LEU A N 1
ATOM 3515 C CA . LEU A 1 459 ? -27.314 -12.836 16.941 1.00 87.00 459 LEU A CA 1
ATOM 3516 C C . LEU A 1 459 ? -27.571 -14.326 16.662 1.00 87.00 459 LEU A C 1
ATOM 3518 O O . LEU A 1 459 ? -26.599 -15.056 16.473 1.00 87.00 459 LEU A O 1
ATOM 3522 N N . PRO A 1 460 ? -28.835 -14.780 16.638 1.00 88.00 460 PRO A N 1
ATOM 3523 C CA . PRO A 1 460 ? -29.178 -16.114 16.154 1.00 88.00 460 PRO A CA 1
ATOM 3524 C C . PRO A 1 460 ? -28.688 -16.342 14.718 1.00 88.00 460 PRO A C 1
ATOM 3526 O O . PRO A 1 460 ? -28.683 -15.403 13.922 1.00 88.00 460 PRO A O 1
ATOM 3529 N N . ASP A 1 461 ? -28.334 -17.580 14.369 1.00 81.31 461 ASP A N 1
ATOM 3530 C CA . ASP A 1 461 ? -27.821 -17.927 13.031 1.00 81.31 461 ASP A CA 1
ATOM 3531 C C . ASP A 1 461 ? -28.830 -17.628 11.907 1.00 81.31 461 ASP A C 1
ATOM 3533 O O . ASP A 1 461 ? -28.445 -17.328 10.780 1.00 81.31 461 ASP A O 1
ATOM 3537 N N . ASP A 1 462 ? -30.130 -17.679 12.207 1.00 82.75 462 ASP A N 1
ATOM 3538 C CA . ASP A 1 462 ? -31.221 -17.371 11.279 1.00 82.75 462 ASP A CA 1
ATOM 3539 C C . ASP A 1 462 ? -31.574 -15.875 11.221 1.00 82.75 462 ASP A C 1
ATOM 3541 O O . ASP A 1 462 ? -32.409 -15.456 10.413 1.00 82.75 462 ASP A O 1
ATOM 3545 N N . HIS A 1 463 ? -30.928 -15.041 12.040 1.00 87.25 463 HIS A N 1
ATOM 3546 C CA . HIS A 1 463 ? -31.121 -13.601 11.998 1.00 87.25 463 HIS A CA 1
ATOM 3547 C C . HIS A 1 463 ? -30.664 -13.047 10.644 1.00 87.25 463 HIS A C 1
ATOM 3549 O O . HIS A 1 463 ? -29.570 -13.351 10.175 1.00 87.25 463 HIS A O 1
ATOM 3555 N N . ILE A 1 464 ? -31.447 -12.149 10.037 1.00 85.38 464 ILE A N 1
ATOM 3556 C CA . ILE A 1 464 ? -31.185 -11.631 8.680 1.00 85.38 464 ILE A CA 1
ATOM 3557 C C . ILE A 1 464 ? -29.777 -11.041 8.493 1.00 85.38 464 ILE A C 1
ATOM 3559 O O . ILE A 1 464 ? -29.197 -11.186 7.424 1.00 85.38 464 ILE A O 1
ATOM 3563 N N . LEU A 1 465 ? -29.208 -10.410 9.529 1.00 84.44 465 LEU A N 1
ATOM 3564 C CA . LEU A 1 465 ? -27.837 -9.877 9.496 1.00 84.44 465 LEU A CA 1
ATOM 3565 C C . LEU A 1 465 ? -26.759 -10.964 9.610 1.00 84.44 465 LEU A C 1
ATOM 3567 O O . LEU A 1 465 ? -25.676 -10.775 9.075 1.00 84.44 465 LEU A O 1
ATOM 3571 N N . ALA A 1 466 ? -27.039 -12.061 10.318 1.00 81.00 466 ALA A N 1
ATOM 3572 C CA . ALA A 1 466 ? -26.100 -13.169 10.493 1.00 81.00 466 ALA A CA 1
ATOM 3573 C C . ALA A 1 466 ? -26.130 -14.121 9.289 1.00 81.00 466 ALA A C 1
ATOM 3575 O O . ALA A 1 466 ? -25.087 -14.570 8.834 1.00 81.00 466 ALA A O 1
ATOM 3576 N N . ALA A 1 467 ? -27.319 -14.372 8.736 1.00 78.69 467 ALA A N 1
ATOM 3577 C CA . ALA A 1 467 ? -27.502 -15.207 7.555 1.00 78.69 467 ALA A CA 1
ATOM 3578 C C . ALA A 1 467 ? -27.232 -14.461 6.237 1.00 78.69 467 ALA A C 1
ATOM 3580 O O . ALA A 1 467 ? -27.044 -15.095 5.205 1.00 78.69 467 ALA A O 1
ATOM 3581 N N . GLY A 1 468 ? -27.299 -13.124 6.235 1.00 78.62 468 GLY A N 1
ATOM 3582 C CA . GLY A 1 468 ? -27.175 -12.314 5.018 1.00 78.62 468 GLY A CA 1
ATOM 3583 C C . GLY A 1 468 ? -28.334 -12.474 4.020 1.00 78.62 468 GLY A C 1
ATOM 3584 O O . GLY A 1 468 ? -28.255 -12.026 2.881 1.00 78.62 468 GLY A O 1
ATOM 3585 N N . ARG A 1 469 ? -29.452 -13.081 4.441 1.00 77.94 469 ARG A N 1
ATOM 3586 C CA . ARG A 1 469 ? -30.614 -13.404 3.591 1.00 77.94 469 ARG A CA 1
ATOM 3587 C C . ARG A 1 469 ? -31.582 -12.229 3.445 1.00 77.94 469 ARG A C 1
ATOM 3589 O O . ARG A 1 469 ? -32.726 -12.286 3.895 1.00 77.94 469 ARG A O 1
ATOM 3596 N N . PHE A 1 470 ? -31.128 -11.142 2.835 1.00 74.31 470 PHE A N 1
ATOM 3597 C CA . PHE A 1 470 ? -31.963 -9.988 2.493 1.00 74.31 470 PHE A CA 1
ATOM 3598 C C . PHE A 1 470 ? -31.488 -9.340 1.191 1.00 74.31 470 PHE A C 1
ATOM 3600 O O . PHE A 1 470 ? -30.417 -9.644 0.679 1.00 74.31 470 PHE A O 1
ATOM 3607 N N . GLU A 1 471 ? -32.295 -8.441 0.628 1.00 65.12 471 GLU A N 1
ATOM 3608 C CA . GLU A 1 471 ? -31.953 -7.765 -0.623 1.00 65.12 471 GLU A CA 1
ATOM 3609 C C . GLU A 1 471 ? -30.645 -6.962 -0.492 1.00 65.12 471 GLU A C 1
ATOM 3611 O O . GLU A 1 471 ? -30.587 -5.965 0.231 1.00 65.12 471 GLU A O 1
ATOM 3616 N N . GLY A 1 472 ? -29.608 -7.402 -1.210 1.00 65.81 472 GLY A N 1
ATOM 3617 C CA . GLY A 1 472 ? -28.265 -6.827 -1.155 1.00 65.81 472 GLY A CA 1
ATOM 3618 C C . GLY A 1 472 ? -27.354 -7.392 -0.057 1.00 65.81 472 GLY A C 1
ATOM 3619 O O . GLY A 1 472 ? -26.238 -6.899 0.085 1.00 65.81 472 GLY A O 1
ATOM 3620 N N . GLY A 1 473 ? -27.814 -8.378 0.717 1.00 64.69 473 GLY A N 1
ATOM 3621 C CA . GLY A 1 473 ? -26.959 -9.188 1.583 1.00 64.69 473 GLY A CA 1
ATOM 3622 C C . GLY A 1 473 ? -26.275 -10.302 0.787 1.00 64.69 473 GLY A C 1
ATOM 3623 O O . GLY A 1 473 ? -26.871 -10.864 -0.132 1.00 64.69 473 GLY A O 1
ATOM 3624 N N . GLU A 1 474 ? -25.019 -10.593 1.119 1.00 68.62 474 GLU A N 1
ATOM 3625 C CA . GLU A 1 474 ? -24.337 -11.807 0.660 1.00 68.62 474 GLU A CA 1
ATOM 3626 C C . GLU A 1 474 ? -24.756 -12.967 1.563 1.00 68.62 474 GLU A C 1
ATOM 3628 O O . GLU A 1 474 ? -24.808 -12.786 2.780 1.00 68.62 474 GLU A O 1
ATOM 3633 N N . ASP A 1 475 ? -25.058 -14.141 1.000 1.00 66.69 475 ASP A N 1
ATOM 3634 C CA . ASP A 1 475 ? -25.355 -15.321 1.813 1.00 66.69 475 ASP A CA 1
ATOM 3635 C C . ASP A 1 475 ? -24.088 -15.730 2.576 1.00 66.69 475 ASP A C 1
ATOM 3637 O O . ASP A 1 475 ? -23.190 -16.380 2.045 1.00 66.69 475 ASP A O 1
ATOM 3641 N N . LEU A 1 476 ? -24.022 -15.345 3.852 1.00 65.38 476 LEU A N 1
ATOM 3642 C CA . LEU A 1 476 ? -22.887 -15.652 4.723 1.00 65.38 476 LEU A CA 1
ATOM 3643 C C . LEU A 1 476 ? -22.808 -17.152 5.066 1.00 65.38 476 LEU A C 1
ATOM 3645 O O . LEU A 1 476 ? -21.858 -17.586 5.716 1.00 65.38 476 LEU A O 1
ATOM 3649 N N . THR A 1 477 ? -23.798 -17.945 4.639 1.00 58.91 477 THR A N 1
ATOM 3650 C CA . THR A 1 477 ? -23.858 -19.402 4.791 1.00 58.91 477 THR A CA 1
ATOM 3651 C C . THR A 1 477 ? -23.460 -20.160 3.518 1.00 58.91 477 THR A C 1
ATOM 3653 O O . THR A 1 477 ? -23.250 -21.377 3.583 1.00 58.91 477 THR A O 1
ATOM 3656 N N . GLU A 1 478 ? -23.296 -19.480 2.374 1.00 48.59 478 GLU A N 1
ATOM 3657 C CA . GLU A 1 478 ? -22.783 -20.100 1.150 1.00 48.59 478 GLU A CA 1
ATOM 3658 C C . GLU A 1 478 ? -21.270 -20.358 1.263 1.00 48.59 478 GLU A C 1
ATOM 3660 O O . GLU A 1 478 ? -20.439 -19.455 1.274 1.00 48.59 478 GLU A O 1
ATOM 3665 N N . GLY A 1 479 ? -20.902 -21.640 1.347 1.00 53.03 479 GLY A N 1
ATOM 3666 C CA . GLY A 1 479 ? -19.523 -22.118 1.190 1.00 53.03 479 GLY A CA 1
ATOM 3667 C C . GLY A 1 479 ? -18.737 -22.399 2.476 1.00 53.03 479 GLY A C 1
ATOM 3668 O O . GLY A 1 479 ? -17.764 -23.146 2.413 1.00 53.03 479 GLY A O 1
ATOM 3669 N N . VAL A 1 480 ? -19.154 -21.899 3.648 1.00 56.88 480 VAL A N 1
ATOM 3670 C CA . VAL A 1 480 ? -18.484 -22.190 4.935 1.00 56.88 480 VAL A CA 1
ATOM 3671 C C . VAL A 1 480 ? -19.509 -22.470 6.035 1.00 56.88 480 VAL A C 1
ATOM 3673 O O . VAL A 1 480 ? -20.328 -21.624 6.377 1.00 56.88 480 VAL A O 1
ATOM 3676 N N . ARG A 1 481 ? -19.453 -23.667 6.634 1.00 66.00 481 ARG A N 1
ATOM 3677 C CA . ARG A 1 481 ? -20.301 -24.055 7.775 1.00 66.00 481 ARG A CA 1
ATOM 3678 C C . ARG A 1 481 ? -19.482 -24.035 9.062 1.00 66.00 481 ARG A C 1
ATOM 3680 O O . ARG A 1 481 ? -18.654 -24.916 9.282 1.00 66.00 481 ARG A O 1
ATOM 3687 N N . PHE A 1 482 ? -19.734 -23.059 9.932 1.00 73.06 482 PHE A N 1
ATOM 3688 C CA . PHE A 1 482 ? -19.092 -23.002 11.245 1.00 73.06 482 PHE A CA 1
ATOM 3689 C C . PHE A 1 482 ? -19.753 -23.989 12.215 1.00 73.06 482 PHE A C 1
ATOM 3691 O O . PHE A 1 482 ? -20.930 -23.871 12.543 1.00 73.06 482 PHE A O 1
ATOM 3698 N N . LYS A 1 483 ? -18.979 -24.962 12.703 1.00 80.44 483 LYS A N 1
ATOM 3699 C CA . LYS A 1 483 ? -19.368 -25.875 13.787 1.00 80.44 483 LYS A CA 1
ATOM 3700 C C . LYS A 1 483 ? -18.667 -25.443 15.074 1.00 80.44 483 LYS A C 1
ATOM 3702 O O . LYS A 1 483 ? -17.591 -25.930 15.415 1.00 80.44 483 LYS A O 1
ATOM 3707 N N . LEU A 1 484 ? -19.246 -24.447 15.745 1.00 86.38 484 LEU A N 1
ATOM 3708 C CA . LEU A 1 484 ? -18.741 -23.957 17.030 1.00 86.38 484 LEU A CA 1
ATOM 3709 C C . LEU A 1 484 ? -18.916 -25.023 18.116 1.00 86.38 484 LEU A C 1
ATOM 3711 O O . LEU A 1 484 ? -19.776 -25.894 17.998 1.00 86.38 484 LEU A O 1
ATOM 3715 N N . LEU A 1 485 ? -18.088 -24.956 19.166 1.00 90.25 485 LEU A N 1
ATOM 3716 C CA . LEU A 1 485 ? -18.119 -25.908 20.287 1.00 90.25 485 LEU A CA 1
ATOM 3717 C C . LEU A 1 485 ? -18.145 -27.372 19.820 1.00 90.25 485 LEU A C 1
ATOM 3719 O O . LEU A 1 485 ? -18.826 -28.206 20.393 1.00 90.25 485 LEU A O 1
ATOM 3723 N N . THR A 1 486 ? -17.414 -27.680 18.757 1.00 91.88 486 THR A N 1
ATOM 3724 C CA . THR A 1 486 ? -17.314 -29.025 18.196 1.00 91.88 486 THR A CA 1
ATOM 3725 C C . THR A 1 486 ? -15.853 -29.424 18.228 1.00 91.88 486 THR A C 1
ATOM 3727 O O . THR A 1 486 ? -14.999 -28.664 17.769 1.00 91.88 486 THR A O 1
ATOM 3730 N N . ASN A 1 487 ? -15.553 -30.592 18.785 1.00 92.12 487 ASN A N 1
ATOM 3731 C CA . ASN A 1 487 ? -14.192 -31.107 18.827 1.00 92.12 487 ASN A CA 1
ATOM 3732 C C . ASN A 1 487 ? -14.122 -32.451 18.083 1.00 92.12 487 ASN A C 1
ATOM 3734 O O . ASN A 1 487 ? -14.978 -33.310 18.318 1.00 92.12 487 ASN A O 1
ATOM 3738 N N . PRO A 1 488 ? -13.138 -32.653 17.186 1.00 93.25 488 PRO A N 1
ATOM 3739 C CA . PRO A 1 488 ? -12.971 -33.927 16.501 1.00 93.25 488 PRO A CA 1
ATOM 3740 C C . PRO A 1 488 ? -12.556 -35.022 17.488 1.00 93.25 488 PRO A C 1
ATOM 3742 O O . PRO A 1 488 ? -11.708 -34.812 18.359 1.00 93.25 488 PRO A O 1
ATOM 3745 N N . LYS A 1 489 ? -13.157 -36.202 17.331 1.00 93.56 489 LYS A N 1
ATOM 3746 C CA . LYS A 1 489 ? -12.881 -37.416 18.105 1.00 93.56 489 LYS A CA 1
ATOM 3747 C C . LYS A 1 489 ? -11.968 -38.365 17.341 1.00 93.56 489 LYS A C 1
ATOM 3749 O O . LYS A 1 489 ? -10.962 -38.803 17.888 1.00 93.56 489 LYS A O 1
ATOM 3754 N N . GLN A 1 490 ? -12.309 -38.664 16.088 1.00 94.38 490 GLN A N 1
ATOM 3755 C CA . GLN A 1 490 ? -11.507 -39.507 15.200 1.00 94.38 490 GLN A CA 1
ATOM 3756 C C . GLN A 1 490 ? -11.839 -39.256 13.725 1.00 94.38 490 GLN A C 1
ATOM 3758 O O . GLN A 1 490 ? -12.931 -38.793 13.394 1.00 94.38 490 GLN A O 1
ATOM 3763 N N . PHE A 1 491 ? -10.897 -39.587 12.840 1.00 95.88 491 PHE A N 1
ATOM 3764 C CA . PHE A 1 491 ? -11.130 -39.631 11.395 1.00 95.88 491 PHE A CA 1
ATOM 3765 C C . PHE A 1 491 ? -11.561 -41.037 10.988 1.00 95.88 491 PHE A C 1
ATOM 3767 O O . PHE A 1 491 ? -11.011 -42.023 11.479 1.00 95.88 491 PHE A O 1
ATOM 3774 N N . LEU A 1 492 ? -12.539 -41.117 10.095 1.00 93.88 492 LEU A N 1
ATOM 3775 C CA . LEU A 1 492 ? -13.063 -42.360 9.549 1.00 93.88 492 LEU A CA 1
ATOM 3776 C C . LEU A 1 492 ? -12.444 -42.575 8.168 1.00 93.88 492 LEU A C 1
ATOM 3778 O O . LEU A 1 492 ? -12.487 -41.672 7.331 1.00 93.88 492 LEU A O 1
ATOM 3782 N N . GLY A 1 493 ? -11.849 -43.750 7.958 1.00 92.94 493 GLY A N 1
ATOM 3783 C CA . GLY A 1 493 ? -11.215 -44.135 6.700 1.00 92.94 493 GLY A CA 1
ATOM 3784 C C . GLY A 1 493 ? -11.985 -45.234 5.970 1.00 92.94 493 GLY A C 1
ATOM 3785 O O . GLY A 1 493 ? -12.648 -46.048 6.615 1.00 92.94 493 GLY A O 1
ATOM 3786 N N . ASP A 1 494 ? -11.884 -45.271 4.644 1.00 90.06 494 ASP A N 1
ATOM 3787 C CA . ASP A 1 494 ? -12.350 -46.395 3.826 1.00 90.06 494 ASP A CA 1
ATOM 3788 C C . ASP A 1 494 ? -11.307 -47.532 3.723 1.00 90.06 494 ASP A C 1
ATOM 3790 O O . ASP A 1 494 ? -10.220 -47.476 4.306 1.00 90.06 494 ASP A O 1
ATOM 3794 N N . GLU A 1 495 ? -11.621 -48.579 2.951 1.00 91.75 495 GLU A N 1
ATOM 3795 C CA . GLU A 1 495 ? -10.728 -49.727 2.709 1.00 91.75 495 GLU A CA 1
ATOM 3796 C C . GLU A 1 495 ? -9.409 -49.351 2.005 1.00 91.75 495 GLU A C 1
ATOM 3798 O O . GLU A 1 495 ? -8.445 -50.118 2.026 1.00 91.75 495 GLU A O 1
ATOM 3803 N N . GLN A 1 496 ? -9.351 -48.175 1.380 1.00 85.38 496 GLN A N 1
ATOM 3804 C CA . GLN A 1 496 ? -8.194 -47.645 0.661 1.00 85.38 496 GLN A CA 1
ATOM 3805 C C . GLN A 1 496 ? -7.406 -46.620 1.501 1.00 85.38 496 GLN A C 1
ATOM 3807 O O . GLN A 1 496 ? -6.393 -46.100 1.030 1.00 85.38 496 GLN A O 1
ATOM 3812 N N . ASN A 1 497 ? -7.798 -46.405 2.763 1.00 86.88 497 ASN A N 1
ATOM 3813 C CA . ASN A 1 497 ? -7.261 -45.415 3.703 1.00 86.88 497 ASN A CA 1
ATOM 3814 C C . ASN A 1 497 ? -7.496 -43.948 3.295 1.00 86.88 497 ASN A C 1
ATOM 3816 O O . ASN A 1 497 ? -6.744 -43.066 3.719 1.00 86.88 497 ASN A O 1
ATOM 3820 N N . TRP A 1 498 ? -8.539 -43.664 2.513 1.00 84.69 498 TRP A N 1
ATOM 3821 C CA . TRP A 1 498 ? -9.015 -42.298 2.293 1.00 84.69 498 TRP A CA 1
ATOM 3822 C C . TRP A 1 498 ? -9.961 -41.873 3.407 1.00 84.69 498 TRP A C 1
ATOM 3824 O O . TRP A 1 498 ? -10.749 -42.678 3.900 1.00 84.69 498 TRP A O 1
ATOM 3834 N N . VAL A 1 499 ? -9.883 -40.603 3.812 1.00 90.44 499 VAL A N 1
ATOM 3835 C CA . VAL A 1 499 ? -10.837 -40.033 4.769 1.00 90.44 499 VAL A CA 1
ATOM 3836 C C . VAL A 1 499 ? -12.205 -39.964 4.097 1.00 90.44 499 VAL A C 1
ATOM 3838 O O . VAL A 1 499 ? -12.310 -39.446 2.993 1.00 90.44 499 VAL A O 1
ATOM 3841 N N . VAL A 1 500 ? -13.229 -40.481 4.771 1.00 93.75 500 VAL A N 1
ATOM 3842 C CA . VAL A 1 500 ? -14.634 -40.418 4.325 1.00 93.75 500 VAL A CA 1
ATOM 3843 C C . VAL A 1 500 ? -15.538 -39.710 5.334 1.00 93.75 500 VAL A C 1
ATOM 3845 O O . VAL A 1 500 ? -16.691 -39.393 5.051 1.00 93.75 500 VAL A O 1
ATOM 3848 N N . GLY A 1 501 ? -15.019 -39.432 6.530 1.00 93.69 501 GLY A N 1
ATOM 3849 C CA . GLY A 1 501 ? -15.750 -38.705 7.552 1.00 93.69 501 GLY A CA 1
ATOM 3850 C C . GLY A 1 501 ? -14.905 -38.380 8.774 1.00 93.69 501 GLY A C 1
ATOM 3851 O O . GLY A 1 501 ? -13.778 -38.848 8.947 1.00 93.69 501 GLY A O 1
ATOM 3852 N N . MET A 1 502 ? -15.473 -37.570 9.655 1.00 96.12 502 MET A N 1
ATOM 3853 C CA . MET A 1 502 ? -14.877 -37.172 10.924 1.00 96.12 502 MET A CA 1
ATOM 3854 C C . MET A 1 502 ? -15.932 -37.277 12.022 1.00 96.12 502 MET A C 1
ATOM 3856 O O . MET A 1 502 ? -16.913 -36.533 12.027 1.00 96.12 502 MET A O 1
ATOM 3860 N N . GLU A 1 503 ? -15.729 -38.194 12.967 1.00 96.00 503 GLU A N 1
ATOM 3861 C CA . GLU A 1 503 ? -16.553 -38.256 14.173 1.00 96.00 503 GLU A CA 1
ATOM 3862 C C . GLU A 1 503 ? -16.159 -37.103 15.097 1.00 96.00 503 GLU A C 1
ATOM 3864 O O . GLU A 1 503 ? -14.977 -36.867 15.363 1.00 96.00 503 GLU A O 1
ATOM 3869 N N . CYS A 1 504 ? -17.156 -36.387 15.593 1.00 96.25 504 CYS A N 1
ATOM 3870 C CA . CYS A 1 504 ? -17.039 -35.236 16.471 1.00 96.25 504 CYS A CA 1
ATOM 3871 C C . CYS A 1 504 ? -17.943 -35.412 17.693 1.00 96.25 504 CYS A C 1
ATOM 3873 O O . CYS A 1 504 ? -18.831 -36.259 17.701 1.00 96.25 504 CYS A O 1
ATOM 3875 N N . PHE A 1 505 ? -17.749 -34.568 18.701 1.00 94.44 505 PHE A N 1
ATOM 3876 C CA . PHE A 1 505 ? -18.705 -34.355 19.788 1.00 94.44 505 PHE A CA 1
ATOM 3877 C C . PHE A 1 505 ? -18.887 -32.861 20.047 1.00 94.44 505 PHE A C 1
ATOM 3879 O O . PHE A 1 505 ? -18.002 -32.048 19.751 1.00 94.44 505 PHE A O 1
ATOM 3886 N N . GLU A 1 506 ? -20.038 -32.504 20.606 1.00 93.25 506 GLU A N 1
ATOM 3887 C CA . GLU A 1 506 ? -20.311 -31.150 21.072 1.00 93.25 506 GLU A CA 1
ATOM 3888 C C . GLU A 1 506 ? -19.632 -30.877 22.424 1.00 93.25 506 GLU A C 1
ATOM 3890 O O . GLU A 1 506 ? -19.385 -31.762 23.250 1.00 93.25 506 GLU A O 1
ATOM 3895 N N . MET A 1 507 ? -19.356 -29.601 22.656 1.00 93.31 507 MET A N 1
ATOM 3896 C CA . MET A 1 507 ? -18.774 -29.060 23.872 1.00 93.31 507 MET A CA 1
ATOM 3897 C C . MET A 1 507 ? -19.749 -28.073 24.518 1.00 93.31 507 MET A C 1
ATOM 3899 O O . MET A 1 507 ? -20.540 -27.416 23.845 1.00 93.31 507 MET A O 1
ATOM 3903 N N . GLU A 1 508 ? -19.632 -27.889 25.823 1.00 89.50 508 GLU A N 1
ATOM 3904 C CA . GLU A 1 508 ? -20.275 -26.818 26.577 1.00 89.50 508 GLU A CA 1
ATOM 3905 C C . GLU A 1 508 ? -19.227 -25.974 27.308 1.00 89.50 508 GLU A C 1
ATOM 3907 O O . GLU A 1 508 ? -18.115 -26.421 27.582 1.00 89.50 508 GLU A O 1
ATOM 3912 N N . LEU A 1 509 ? -19.538 -24.711 27.587 1.00 89.75 509 LEU A N 1
ATOM 3913 C CA . LEU A 1 509 ? -18.608 -23.833 28.292 1.00 89.75 509 LEU A CA 1
ATOM 3914 C C . LEU A 1 509 ? -18.744 -24.041 29.800 1.00 89.75 509 LEU A C 1
ATOM 3916 O O . LEU A 1 509 ? -19.770 -23.685 30.376 1.00 89.75 509 LEU A O 1
ATOM 3920 N N . GLY A 1 510 ? -17.688 -24.551 30.432 1.00 86.50 510 GLY A N 1
ATOM 3921 C CA . GLY A 1 510 ? -17.587 -24.643 31.884 1.00 86.50 510 GLY A CA 1
ATOM 3922 C C . GLY A 1 510 ? -17.342 -23.290 32.556 1.00 86.50 510 GLY A C 1
ATOM 3923 O O . GLY A 1 510 ? -17.387 -22.226 31.928 1.00 86.50 510 GLY A O 1
ATOM 3924 N N . GLU A 1 511 ? -17.035 -23.339 33.849 1.00 86.62 511 GLU A N 1
ATOM 3925 C CA . GLU A 1 511 ? -16.742 -22.144 34.639 1.00 86.62 511 GLU A CA 1
ATOM 3926 C C . GLU A 1 511 ? -15.492 -21.396 34.126 1.00 86.62 511 GLU A C 1
ATOM 3928 O O . GLU A 1 511 ? -14.561 -22.012 33.583 1.00 86.62 511 GLU A O 1
ATOM 3933 N N . PRO A 1 512 ? -15.464 -20.056 34.251 1.00 82.31 512 PRO A N 1
ATOM 3934 C CA . PRO A 1 512 ? -14.297 -19.260 33.905 1.00 82.31 512 PRO A CA 1
ATOM 3935 C C . PRO A 1 512 ? -13.121 -19.583 34.833 1.00 82.31 512 PRO A C 1
ATOM 3937 O O . PRO A 1 512 ? -13.281 -19.725 36.042 1.00 82.31 512 PRO A O 1
ATOM 3940 N N . ASP A 1 513 ? -11.923 -19.680 34.260 1.00 78.12 513 ASP A N 1
ATOM 3941 C CA . ASP A 1 513 ? -10.683 -19.772 35.025 1.00 78.12 513 ASP A CA 1
ATOM 3942 C C . ASP A 1 513 ? -10.249 -18.404 35.591 1.00 78.12 513 ASP A C 1
ATOM 3944 O O . ASP A 1 513 ? -10.910 -17.385 35.386 1.00 78.12 513 ASP A O 1
ATOM 3948 N N . GLU A 1 514 ? -9.112 -18.363 36.293 1.00 74.12 514 GLU A N 1
ATOM 3949 C CA . GLU A 1 514 ? -8.540 -17.140 36.887 1.00 74.12 514 GLU A CA 1
ATOM 3950 C C . GLU A 1 514 ? -8.272 -16.017 35.863 1.00 74.12 514 GLU A C 1
ATOM 3952 O O . GLU A 1 514 ? -8.159 -14.853 36.239 1.00 74.12 514 GLU A O 1
ATOM 3957 N N . SER A 1 515 ? -8.204 -16.340 34.564 1.00 68.88 515 SER A N 1
ATOM 3958 C CA . SER A 1 515 ? -8.074 -15.361 33.476 1.00 68.88 515 SER A CA 1
ATOM 3959 C C . SER A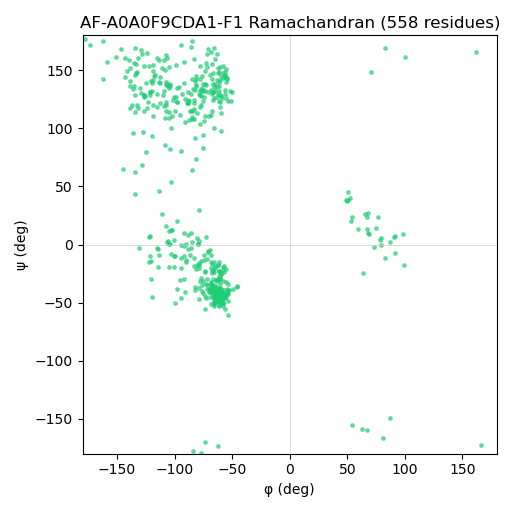 1 515 ? -9.422 -14.873 32.922 1.00 68.88 515 SER A C 1
ATOM 3961 O O . SER A 1 515 ? -9.457 -14.061 31.996 1.00 68.88 515 SER A O 1
ATOM 3963 N N . GLY A 1 516 ? -10.539 -15.367 33.466 1.00 71.75 516 GLY A N 1
ATOM 3964 C CA . GLY A 1 516 ? -11.897 -15.131 32.976 1.00 71.75 516 GLY A CA 1
ATOM 3965 C C . GLY A 1 516 ? -12.273 -15.997 31.770 1.00 71.75 516 GLY A C 1
ATOM 3966 O O . GLY A 1 516 ? -13.348 -15.820 31.193 1.00 71.75 516 GLY A O 1
ATOM 3967 N N . ARG A 1 517 ? -11.407 -16.932 31.355 1.00 73.75 517 ARG A N 1
ATOM 3968 C CA . ARG A 1 517 ? -11.633 -17.778 30.181 1.00 73.75 517 ARG A CA 1
ATOM 3969 C C . ARG A 1 517 ? -12.395 -19.035 30.579 1.00 73.75 517 ARG A C 1
ATOM 3971 O O . ARG A 1 517 ? -11.939 -19.811 31.411 1.00 73.75 517 ARG A O 1
ATOM 3978 N N . ARG A 1 518 ? -13.534 -19.284 29.932 1.00 83.56 518 ARG A N 1
ATOM 3979 C CA . ARG A 1 518 ? -14.284 -20.535 30.107 1.00 83.56 518 ARG A CA 1
ATOM 3980 C C . ARG A 1 518 ? -13.598 -21.681 29.372 1.00 83.56 518 ARG A C 1
ATOM 3982 O O . ARG A 1 518 ? -13.222 -21.536 28.204 1.00 83.56 518 ARG A O 1
ATOM 3989 N N . ARG A 1 519 ? -13.430 -22.818 30.050 1.00 81.94 519 ARG A N 1
ATOM 3990 C CA . ARG A 1 519 ? -12.899 -24.041 29.433 1.00 81.94 519 ARG A CA 1
ATOM 3991 C C . ARG A 1 519 ? -14.029 -24.810 28.745 1.00 81.94 519 ARG A C 1
ATOM 3993 O O . ARG A 1 519 ? -15.080 -24.973 29.357 1.00 81.94 519 ARG A O 1
ATOM 4000 N N . PRO A 1 520 ? -13.834 -25.289 27.508 1.00 86.81 520 PRO A N 1
ATOM 4001 C CA . PRO A 1 520 ? -14.804 -26.170 26.879 1.00 86.81 520 PRO A CA 1
ATOM 4002 C C . PRO A 1 520 ? -14.763 -27.546 27.564 1.00 86.81 520 PRO A C 1
ATOM 4004 O O . PRO A 1 520 ? -13.688 -28.116 27.759 1.00 86.81 520 PRO A O 1
ATOM 4007 N N . LEU A 1 521 ? -15.930 -28.065 27.931 1.00 89.81 521 LEU A N 1
ATOM 4008 C CA . LEU A 1 521 ? -16.161 -29.386 28.510 1.00 89.81 521 LEU A CA 1
ATOM 4009 C C . LEU A 1 521 ? -16.935 -30.240 27.509 1.00 89.81 521 LEU A C 1
ATOM 4011 O O . LEU A 1 521 ? -17.772 -29.721 26.780 1.00 89.81 521 LEU A O 1
ATOM 4015 N N . VAL A 1 522 ? -16.643 -31.537 27.452 1.00 92.81 522 VAL A N 1
ATOM 4016 C CA . VAL A 1 522 ? -17.358 -32.463 26.563 1.00 92.81 522 VAL A CA 1
ATOM 4017 C C . VAL A 1 522 ? -18.800 -32.590 27.031 1.00 92.81 522 VAL A C 1
ATOM 4019 O O . VAL A 1 522 ? -19.021 -32.870 28.206 1.00 92.81 522 VAL A O 1
ATOM 4022 N N . LYS A 1 523 ? -19.761 -32.450 26.115 1.00 92.06 523 LYS A N 1
ATOM 4023 C CA . LYS A 1 523 ? -21.166 -32.776 26.366 1.00 92.06 523 LYS A CA 1
ATOM 4024 C C . LYS A 1 523 ? -21.367 -34.278 26.109 1.00 92.06 523 LYS A C 1
ATOM 4026 O O . LYS A 1 523 ? -21.304 -34.691 24.950 1.00 92.06 523 LYS A O 1
ATOM 4031 N N . PRO A 1 524 ? -21.558 -35.127 27.134 1.00 89.62 524 PRO A N 1
ATOM 4032 C CA . PRO A 1 524 ? -21.609 -36.576 26.931 1.00 89.62 524 PRO A CA 1
ATOM 4033 C C . PRO A 1 524 ? -22.790 -36.994 26.045 1.00 89.62 524 PRO A C 1
ATOM 4035 O O . PRO A 1 524 ? -23.881 -36.440 26.179 1.00 89.62 524 PRO A O 1
ATOM 4038 N N . GLY A 1 525 ? -22.589 -37.979 25.163 1.00 91.50 525 GLY A N 1
ATOM 4039 C CA . GLY A 1 525 ? -23.644 -38.489 24.278 1.00 91.50 525 GLY A CA 1
ATOM 4040 C C . GLY A 1 525 ? -23.989 -37.566 23.102 1.00 91.50 525 GLY A C 1
ATOM 4041 O O . GLY A 1 525 ? -25.046 -37.726 22.497 1.00 91.50 525 GLY A O 1
ATOM 4042 N N . SER A 1 526 ? -23.143 -36.573 22.813 1.00 93.75 526 SER A N 1
ATOM 4043 C CA . SER A 1 526 ? -23.316 -35.625 21.707 1.00 93.75 526 SER A CA 1
ATOM 4044 C C . SER A 1 526 ? -22.501 -35.995 20.467 1.00 93.75 526 SER A C 1
ATOM 4046 O O . SER A 1 526 ? -22.199 -35.133 19.647 1.00 93.75 526 SER A O 1
ATOM 4048 N N . GLU A 1 527 ? -22.092 -37.256 20.340 1.00 95.75 527 GLU A N 1
ATOM 4049 C CA . GLU A 1 527 ? -21.313 -37.731 19.207 1.00 95.75 527 GLU A CA 1
ATOM 4050 C C . GLU A 1 527 ? -22.102 -37.684 17.892 1.00 95.75 527 GLU A C 1
ATOM 4052 O O . GLU A 1 527 ? -23.258 -38.103 17.816 1.00 95.75 527 GLU A O 1
ATOM 4057 N N . PHE A 1 528 ? -21.454 -37.208 16.830 1.00 94.81 528 PHE A N 1
ATOM 4058 C CA . PHE A 1 528 ? -21.998 -37.199 15.474 1.00 94.81 528 PHE A CA 1
ATOM 4059 C C . PHE A 1 528 ? -20.883 -37.299 14.433 1.00 94.81 528 PHE A C 1
ATOM 4061 O O . PHE A 1 528 ? -19.722 -37.016 14.718 1.00 94.81 528 PHE A O 1
ATOM 4068 N N . VAL A 1 529 ? -21.236 -37.682 13.207 1.00 94.69 529 VAL A N 1
ATOM 4069 C CA . VAL A 1 529 ? -20.293 -37.778 12.086 1.00 94.69 529 VAL A CA 1
ATOM 4070 C C . VAL A 1 529 ? -20.509 -36.609 11.129 1.00 94.69 529 VAL A C 1
ATOM 4072 O O . VAL A 1 529 ? -21.644 -36.242 10.824 1.00 94.69 529 VAL A O 1
ATOM 4075 N N . ILE A 1 530 ? -19.408 -36.008 10.681 1.00 90.12 530 ILE A N 1
ATOM 4076 C CA . ILE A 1 530 ? -19.370 -35.064 9.564 1.00 90.12 530 ILE A CA 1
ATOM 4077 C C . ILE A 1 530 ? -18.764 -35.801 8.372 1.00 90.12 530 ILE A C 1
ATOM 4079 O O . ILE A 1 530 ? -17.583 -36.146 8.415 1.00 90.12 530 ILE A O 1
ATOM 4083 N N . ASP A 1 531 ? -19.550 -36.022 7.321 1.00 90.69 531 ASP A N 1
ATOM 4084 C CA . ASP A 1 531 ? -19.055 -36.595 6.065 1.00 90.69 531 ASP A CA 1
ATOM 4085 C C . ASP A 1 531 ? -18.081 -35.611 5.400 1.00 90.69 531 ASP A C 1
ATOM 4087 O O . ASP A 1 531 ? -18.399 -34.428 5.233 1.00 90.69 531 ASP A O 1
ATOM 4091 N N . THR A 1 532 ? -16.869 -36.074 5.081 1.00 83.12 532 THR A N 1
ATOM 4092 C CA . THR A 1 532 ? -15.813 -35.240 4.490 1.00 83.12 532 THR A CA 1
ATOM 4093 C C . THR A 1 532 ? -14.728 -36.088 3.834 1.00 83.12 532 THR A C 1
ATOM 4095 O O . THR A 1 532 ? -14.317 -37.101 4.395 1.00 83.12 532 THR A O 1
ATOM 4098 N N . ASP A 1 533 ? -14.210 -35.622 2.698 1.00 87.94 533 ASP A N 1
ATOM 4099 C CA . ASP A 1 533 ? -13.150 -36.306 1.939 1.00 87.94 533 ASP A CA 1
ATOM 4100 C C . ASP A 1 533 ? -11.740 -35.793 2.292 1.00 87.94 533 ASP A C 1
ATOM 4102 O O . ASP A 1 533 ? -10.725 -36.444 2.042 1.00 87.94 533 ASP A O 1
ATOM 4106 N N . VAL A 1 534 ? -11.653 -34.584 2.865 1.00 83.50 534 VAL A N 1
ATOM 4107 C CA . VAL A 1 534 ? -10.391 -33.913 3.209 1.00 83.50 534 VAL A CA 1
ATOM 4108 C C . VAL A 1 534 ? -10.520 -33.230 4.566 1.00 83.50 534 VAL A C 1
ATOM 4110 O O . VAL A 1 534 ? -11.504 -32.546 4.846 1.00 83.50 534 VAL A O 1
ATOM 4113 N N . VAL A 1 535 ? -9.497 -33.372 5.410 1.00 83.69 535 VAL A N 1
ATOM 4114 C CA . VAL A 1 535 ? -9.395 -32.666 6.693 1.00 83.69 535 VAL A CA 1
ATOM 4115 C C . VAL A 1 535 ? -8.061 -31.933 6.768 1.00 83.69 535 VAL A C 1
ATOM 4117 O O . VAL A 1 535 ? -7.000 -32.530 6.596 1.00 83.69 535 VAL A O 1
ATOM 4120 N N . ILE A 1 536 ? -8.108 -30.631 7.058 1.00 85.00 536 ILE A N 1
ATOM 4121 C CA . ILE A 1 536 ? -6.923 -29.788 7.255 1.00 85.00 536 ILE A CA 1
ATOM 4122 C C . ILE A 1 536 ? -6.805 -29.457 8.747 1.00 85.00 536 ILE A C 1
ATOM 4124 O O . ILE A 1 536 ? -7.649 -28.762 9.309 1.00 85.00 536 ILE A O 1
ATOM 4128 N N . ILE A 1 537 ? -5.747 -29.945 9.401 1.00 86.25 537 ILE A N 1
ATOM 4129 C CA . ILE A 1 537 ? -5.516 -29.730 10.837 1.00 86.25 537 ILE A CA 1
ATOM 4130 C C . ILE A 1 537 ? -4.752 -28.417 11.046 1.00 86.25 537 ILE A C 1
ATOM 4132 O O . ILE A 1 537 ? -3.552 -28.338 10.795 1.00 86.25 537 ILE A O 1
ATOM 4136 N N . ALA A 1 538 ? -5.440 -27.395 11.557 1.00 79.62 538 ALA A N 1
ATOM 4137 C CA . ALA A 1 538 ? -4.894 -26.051 11.771 1.00 79.62 538 ALA A CA 1
ATOM 4138 C C . ALA A 1 538 ? -4.787 -25.669 13.267 1.00 79.62 538 ALA A C 1
ATOM 4140 O O . ALA A 1 538 ? -5.166 -24.575 13.671 1.00 79.62 538 ALA A O 1
ATOM 4141 N N . LEU A 1 539 ? -4.269 -26.569 14.113 1.00 80.00 539 LEU A N 1
ATOM 4142 C CA . LEU A 1 539 ? -4.214 -26.401 15.582 1.00 80.00 539 LEU A CA 1
ATOM 4143 C C . LEU A 1 539 ? -3.052 -25.516 16.089 1.00 80.00 539 LEU A C 1
ATOM 4145 O O . LEU A 1 539 ? -2.848 -25.382 17.297 1.00 80.00 539 LEU A O 1
ATOM 4149 N N . GLY A 1 540 ? -2.292 -24.905 15.176 1.00 70.81 540 GLY A N 1
ATOM 4150 C CA . GLY A 1 540 ? -1.039 -24.208 15.474 1.00 70.81 540 GLY A CA 1
ATOM 4151 C C . GLY A 1 540 ? 0.164 -25.156 15.569 1.00 70.81 540 GLY A C 1
ATOM 4152 O O . GLY A 1 540 ? 0.028 -26.376 15.572 1.00 70.81 540 GLY A O 1
ATOM 4153 N N . THR A 1 541 ? 1.371 -24.590 15.613 1.00 64.75 541 THR A N 1
ATOM 4154 C CA . THR A 1 541 ? 2.637 -25.346 15.625 1.00 64.75 541 THR A CA 1
ATOM 4155 C C . THR A 1 541 ? 3.432 -25.071 16.896 1.00 64.75 541 THR A C 1
ATOM 4157 O O . THR A 1 541 ? 3.516 -23.919 17.324 1.00 64.75 541 THR A O 1
ATOM 4160 N N . THR A 1 542 ? 4.086 -26.086 17.461 1.00 70.56 542 THR A N 1
ATOM 4161 C CA . THR A 1 542 ? 5.055 -25.915 18.558 1.00 70.56 542 THR A CA 1
ATOM 4162 C C . THR A 1 542 ? 6.486 -25.740 18.032 1.00 70.56 542 THR A C 1
ATOM 4164 O O . THR A 1 542 ? 6.784 -26.172 16.914 1.00 70.56 542 THR A O 1
ATOM 4167 N N . PRO A 1 543 ? 7.397 -25.124 18.813 1.00 69.88 543 PRO A N 1
ATOM 4168 C CA . PRO A 1 543 ? 8.813 -25.035 18.461 1.00 69.88 543 PRO A CA 1
ATOM 4169 C C . PRO A 1 543 ? 9.419 -26.416 18.179 1.00 69.88 543 PRO A C 1
ATOM 4171 O O . PRO A 1 543 ? 9.082 -27.395 18.842 1.00 69.88 543 PRO A O 1
ATOM 4174 N N . ASN A 1 544 ? 10.314 -26.496 17.191 1.00 72.81 544 ASN A N 1
ATOM 4175 C CA . ASN A 1 544 ? 10.947 -27.755 16.804 1.00 72.81 544 ASN A CA 1
ATOM 4176 C C . ASN A 1 544 ? 11.873 -28.254 17.937 1.00 72.81 544 ASN A C 1
ATOM 4178 O O . ASN A 1 544 ? 12.895 -27.608 18.197 1.00 72.81 544 ASN A O 1
ATOM 4182 N N . PRO A 1 545 ? 11.575 -29.403 18.574 1.00 70.38 545 PRO A N 1
ATOM 4183 C CA . PRO A 1 545 ? 12.338 -29.900 19.718 1.00 70.38 545 PRO A CA 1
ATOM 4184 C C . PRO A 1 545 ? 13.781 -30.272 19.357 1.00 70.38 545 PRO A C 1
ATOM 4186 O O . PRO A 1 545 ? 14.647 -30.276 20.233 1.00 70.38 545 PRO A O 1
ATOM 4189 N N . LEU A 1 546 ? 14.075 -30.511 18.071 1.00 75.81 546 LEU A N 1
ATOM 4190 C CA . LEU A 1 546 ? 15.436 -30.782 17.617 1.00 75.81 546 LEU A CA 1
ATOM 4191 C C . LEU A 1 546 ? 16.371 -29.622 17.949 1.00 75.81 546 LEU A C 1
ATOM 4193 O O . LEU A 1 546 ? 17.458 -29.868 18.454 1.00 75.81 546 LEU A O 1
ATOM 4197 N N . ILE A 1 547 ? 15.924 -28.374 17.777 1.00 72.50 547 ILE A N 1
ATOM 4198 C CA . ILE A 1 547 ? 16.752 -27.183 18.021 1.00 72.50 547 ILE A CA 1
ATOM 4199 C C . ILE A 1 547 ? 17.200 -27.120 19.483 1.00 72.50 547 ILE A C 1
ATOM 4201 O O . ILE A 1 547 ? 18.381 -26.897 19.746 1.00 72.50 547 ILE A O 1
ATOM 4205 N N . ALA A 1 548 ? 16.284 -27.363 20.422 1.00 74.19 548 ALA A N 1
ATOM 4206 C CA . ALA A 1 548 ? 16.610 -27.444 21.842 1.00 74.19 548 ALA A CA 1
ATOM 4207 C C . ALA A 1 548 ? 17.560 -28.612 22.140 1.00 74.19 548 ALA A C 1
ATOM 4209 O O . ALA A 1 548 ? 18.547 -28.445 22.850 1.00 74.19 548 ALA A O 1
ATOM 4210 N N . SER A 1 549 ? 17.305 -29.783 21.551 1.00 76.62 549 SER A N 1
ATOM 4211 C CA . SER A 1 549 ? 18.099 -30.988 21.818 1.00 76.62 549 SER A CA 1
ATOM 4212 C C . SER A 1 549 ? 19.515 -30.959 21.225 1.00 76.62 549 SER A C 1
ATOM 4214 O O . SER A 1 549 ? 20.426 -31.560 21.789 1.00 76.62 549 SER A O 1
ATOM 4216 N N . THR A 1 550 ? 19.727 -30.258 20.105 1.00 76.44 550 THR A N 1
ATOM 4217 C CA . THR A 1 550 ? 21.017 -30.230 19.396 1.00 76.44 550 THR A CA 1
ATOM 4218 C C . THR A 1 550 ? 21.849 -28.988 19.703 1.00 76.44 550 THR A C 1
ATOM 4220 O O . THR A 1 550 ? 23.015 -28.928 19.315 1.00 76.44 550 THR A O 1
ATOM 4223 N N . THR A 1 551 ? 21.286 -27.989 20.390 1.00 76.44 551 THR A N 1
ATOM 4224 C CA . THR A 1 551 ? 21.981 -26.733 20.705 1.00 76.44 551 THR A CA 1
ATOM 4225 C C . THR A 1 551 ? 22.422 -26.727 22.163 1.00 76.44 551 THR A C 1
ATOM 4227 O O . THR A 1 551 ? 21.646 -26.454 23.077 1.00 76.44 551 THR A O 1
ATOM 4230 N N . ARG A 1 552 ? 23.703 -27.029 22.391 1.00 79.31 552 ARG A N 1
ATOM 4231 C CA . ARG A 1 552 ? 24.285 -27.097 23.735 1.00 79.31 552 ARG A CA 1
ATOM 4232 C C . ARG A 1 552 ? 24.173 -25.743 24.451 1.00 79.31 552 ARG A C 1
ATOM 4234 O O . ARG A 1 552 ? 24.701 -24.749 23.964 1.00 79.31 552 ARG A O 1
ATOM 4241 N N . GLY A 1 553 ? 23.535 -25.735 25.624 1.00 84.75 553 GLY A N 1
ATOM 4242 C CA . GLY A 1 553 ? 23.377 -24.547 26.474 1.00 84.75 553 GLY A CA 1
ATOM 4243 C C . GLY A 1 553 ? 22.119 -23.711 26.211 1.00 84.75 553 GLY A C 1
ATOM 4244 O O . GLY A 1 553 ? 21.988 -22.645 26.802 1.00 84.75 553 GLY A O 1
ATOM 4245 N N . LEU A 1 554 ? 21.202 -24.164 25.347 1.00 77.12 554 LEU A N 1
ATOM 4246 C CA . LEU A 1 554 ? 19.928 -23.483 25.119 1.00 77.12 554 LEU A CA 1
ATOM 4247 C C . LEU A 1 554 ? 18.902 -23.880 26.190 1.00 77.12 554 LEU A C 1
ATOM 4249 O O . LEU A 1 554 ? 18.389 -24.999 26.189 1.00 77.12 554 LEU A O 1
ATOM 4253 N N . GLU A 1 555 ? 18.601 -22.956 27.099 1.00 82.88 555 GLU A N 1
ATOM 4254 C CA . GLU A 1 555 ? 17.511 -23.113 28.063 1.00 82.88 555 GLU A CA 1
ATOM 4255 C C . GLU A 1 555 ? 16.156 -22.903 27.376 1.00 82.88 555 GLU A C 1
ATOM 4257 O O . GLU A 1 555 ? 15.994 -22.011 26.542 1.00 82.88 555 GLU A O 1
ATOM 4262 N N . THR A 1 556 ? 15.186 -23.744 27.724 1.00 80.69 556 THR A N 1
ATOM 4263 C CA . THR A 1 556 ? 13.851 -23.772 27.117 1.00 80.69 556 THR A CA 1
ATOM 4264 C C . THR A 1 556 ? 12.783 -23.473 28.154 1.00 80.69 556 THR A C 1
ATOM 4266 O O . THR A 1 556 ? 12.937 -23.773 29.341 1.00 80.69 556 THR A O 1
ATOM 4269 N N . THR A 1 557 ? 11.680 -22.866 27.719 1.00 84.12 557 THR A N 1
ATOM 4270 C CA . THR A 1 557 ? 10.519 -22.678 28.595 1.00 84.12 557 THR A CA 1
ATOM 4271 C C . THR A 1 557 ? 9.635 -23.922 28.576 1.00 84.12 557 THR A C 1
ATOM 4273 O O . THR A 1 557 ? 9.809 -24.831 27.767 1.00 84.12 557 THR A O 1
ATOM 4276 N N . ARG A 1 558 ? 8.587 -23.948 29.408 1.00 74.94 558 ARG A N 1
ATOM 4277 C CA . ARG A 1 558 ? 7.585 -25.028 29.386 1.00 74.94 558 ARG A CA 1
ATOM 4278 C C . ARG A 1 558 ? 6.925 -25.235 28.008 1.00 74.94 558 ARG A C 1
ATOM 4280 O O . ARG A 1 558 ? 6.363 -26.299 27.772 1.00 74.94 558 ARG A O 1
ATOM 4287 N N . ARG A 1 559 ? 6.944 -24.239 27.114 1.00 75.19 559 ARG A N 1
ATOM 4288 C CA . ARG A 1 559 ? 6.352 -24.326 25.765 1.00 75.19 559 ARG A CA 1
ATOM 4289 C C . ARG A 1 559 ? 7.390 -24.548 24.653 1.00 75.19 559 ARG A C 1
ATOM 4291 O O . ARG A 1 559 ? 7.030 -24.430 23.482 1.00 75.19 559 ARG A O 1
ATOM 4298 N N . GLY A 1 560 ? 8.629 -24.891 25.018 1.00 68.25 560 GLY A N 1
ATOM 4299 C CA . GLY A 1 560 ? 9.798 -24.823 24.139 1.00 68.25 560 GLY A CA 1
ATOM 4300 C C . GLY A 1 560 ? 10.607 -23.576 24.433 1.00 68.25 560 GLY A C 1
ATOM 4301 O O . GLY A 1 560 ? 10.004 -22.499 24.637 1.00 68.25 560 GLY A O 1
#

InterPro domains:
  IPR025297 Domain of unknown function DUF4159 [PF13709] (139-317)
  IPR025297 Domain of unknown function DUF4159 [PF13709] (346-470)
  IPR036188 FAD/NAD(P)-binding domain superfamily [SSF51905] (475-540)

Radius of gyration: 28.38 Å; Cα contacts (8 Å, |Δi|>4): 922; chains: 1; bounding box: 67×71×82 Å

Solvent-accessible surface area (backbone atoms only — not comparable to full-atom values): 31136 Å² total; per-residue (Å²): 136,93,52,97,86,58,78,90,44,55,53,57,50,23,51,51,43,40,49,50,53,50,49,44,52,72,74,48,24,80,50,49,52,36,82,94,41,80,45,60,62,73,42,67,69,54,21,52,53,51,50,51,47,50,52,49,52,55,51,38,29,76,58,45,78,88,70,80,28,13,69,38,43,39,23,47,30,50,34,31,59,71,68,14,41,61,56,55,56,86,34,49,58,53,61,58,47,47,54,55,50,62,75,54,44,41,98,86,68,49,24,58,47,41,92,59,68,60,52,65,54,8,24,50,31,42,48,52,24,51,55,65,50,29,26,18,46,59,34,26,37,44,44,52,78,80,82,58,50,41,48,62,44,86,43,14,58,57,41,46,23,57,53,48,19,69,74,66,77,43,70,43,32,35,30,55,38,52,64,86,51,61,53,82,68,67,74,26,46,30,37,37,39,42,22,52,52,61,64,73,74,54,72,71,46,40,51,35,55,43,49,35,42,54,71,63,26,26,38,42,35,32,18,46,70,63,20,60,52,17,46,55,30,53,58,51,44,50,47,68,60,39,44,56,87,56,31,61,66,47,48,75,38,77,60,60,88,80,36,55,53,63,50,71,57,81,66,90,62,90,66,71,78,53,42,27,33,23,37,86,87,84,51,79,37,40,35,40,40,75,44,52,42,53,41,42,30,19,35,58,45,76,88,38,55,48,50,54,44,53,50,20,42,50,38,48,62,45,74,68,51,86,75,64,39,63,86,65,65,91,56,72,93,65,79,67,35,71,80,47,93,53,70,47,27,34,25,39,39,51,57,83,59,47,89,71,38,57,45,39,38,57,65,67,71,45,52,62,74,65,45,23,64,39,47,25,34,59,50,11,30,45,58,42,80,52,75,73,35,40,63,66,78,52,86,64,83,81,49,45,30,41,37,43,44,24,56,56,64,52,75,75,53,74,58,32,41,50,38,52,48,51,42,43,77,71,72,32,42,79,48,75,51,38,48,93,68,33,64,60,12,45,50,29,42,48,56,50,46,32,75,62,73,40,90,84,74,82,80,53,72,82,35,54,84,61,29,15,73,50,97,64,45,62,55,62,60,71,92,54,85,87,69,76,56,54,45,83,74,47,78,38,63,49,98,85,70,46,48,54,24,35,36,29,29,37,41,42,76,48,72,58,45,99,86,66,51,56,45,78,36,79,42,85,92,43,69,47,75,47,82,37,71,76,84,85,89,82,88,75,84,75,68,66,64,62,61,54,75,72,37,89,88,57,86,69,53,100,76,83

pLDDT: mean 89.44, std 9.19, range [33.16, 98.75]

Sequence (560 aa):
GYTASAGSTPNMATAGLASLFLVFDSYHGKTSYRADNPRAFTTGDAAAVLTSIQRGMDWLGKRSGNVIDGYYLYGIERTGVASGRKYIGGKDWFRDGALGVLGAQRPNGAIPVGRYGGGDINTCLNTLFLVYGGAPVAFNKLQYGQGHDWNLNPRDLANLSKYLWSAYERPLNWQSVSIKAKATEIEAPVLFISGSKAAKFSEEEMLKLREYILRGGTILAEPSDGAKPFAKSMEALLAQLFSPADYPKCKLRPLPADHGIYTVIKRQWGKRPKLRAAGDGTRTFFILSDEYLSGDLQMNRTDSDAFKLAMNLLFYATDMGELAGKFASILPDSPPARQRRKVVTVARVKYDAGADYPMDWDMARMAWPALAPYVKHVTGCELKEAAPVRLAADKLDGVNVLHITGRLALALSADERAALKKFVAGGGTVLVDSYAGLPEFARSARAELEKVFGELKGLPDDHILAAGRFEGGEDLTEGVRFKLLTNPKQFLGDEQNWVVGMECFEMELGEPDESGRRRPLVKPGSEFVIDTDVVIIALGTTPNPLIASTTRGLETTRRG

Foldseek 3Di:
DDDPPDDDALLNLLVVLLVLLVVLCVPLLQFAAAPVCLCSCVDDPNVVSVVVNVVSLLVNLVHVPLDQALSSLLSVLSNCQSQQACDGVNDRSLVSNVCSQVVQQDPVRFRQGHDDDGRVVSSVSSVSSCQQSFAFEAEEQEDADDDCFSCSQSCLVVLLQVLVCVVVVGHYGHHYDYLPDALVVRQHLEYEGEGQAQGDDDPSSLVSVLVCLLQLHAYEYEYANQRPRNLVNLQVSQCVSPPCQQAVQFHWDWDDPPDQLDVVPDDDAPPAWIKTFGDLVPDTRYIYTSDNLSRCSSSSVCVHNSSVSSSSVSCRSCVVDDGRTPPDDPADPDAFDAADPAEAEEAQEQDQQDRNRNCQSCRSVCPQVVCQVRLCRQFNYGYHYDYHDYALPDDCPPHQEYEGEGQGADDDDPRSLVSVLVCVVVNHYYHYDYVVPHVRNVVRVLVSVCVNPNDDDDDPCPPCVNQLPDRSGDRPPPPDDDDPQKDWDDFDADPVRFTQKTKIFGWDFDAADPVRGTDTHTDPPRIDIDGDRDDDDDPDDAPDVVCVVVDPPDDDDPRD

Mean predicted aligned error: 10.71 Å

Secondary structure (DSSP, 8-state):
---TTSPP-HHHHHHHHHHHHHHHHHHHTT---BTTBTTTTTSHHHHHHHHHHHHHHHHHHHH-TT---HHHHHHHHHHHHHHTBSEETTEEHHHHHHHHHHHT--TTS-----SSS-HHHHHHHHHHHHHHHS--EEEEEEE-SSSSGGGSSTTHHHHHHHHHHHHHTS--EEEEEETTS-GGG--SSEEEEEESS-----HHHHHHHHHHHHTT-EEEEEEGGG-HHHHHHHHHHHHHHS-TTT-TT---EEPPTT-HHHHSS----SSPPPEEEEESSS-EEEEEESS-HHHHHHTT-TTSHHHHHHHHHHHHHTTTPPPPPTT--SS-SSPPPPP-S-EEEEEEBP----TT-TTGGGTTTTHHHHHHHHHHHHH--EEEEPPPB-TTTS--TT--EEEEEESSPP---HHHHHHHHHHHHTT-EEEEEEGGG-HHHHHHHHHHHHHHHSS--PPPTTSHHHH--STT---TTSS----TTEEEEEEEE-TTS-EEEEEEEEEEEEEE-TTSPEEEEEEEEEEEEEE-S-----S-----HHHHHHSTT----TT-